Protein AF-0000000065775310 (afdb_homodimer)

Nearest PDB structures (foldseek):
  1o59-assembly1_A  TM=9.087E-01  e=1.539E-33  Saccharomyces cerevisiae
  1sg3-assembly1_A  TM=8.894E-01  e=1.003E-33  Saccharomyces cerevisiae
  1sg3-assembly1_B  TM=9.002E-01  e=1.624E-33  Saccharomyces cerevisiae
  7kwo-assembly1_A  TM=4.077E-01  e=3.330E-11  Homo sapiens
  4bdv-assembly1_B  TM=3.796E-01  e=2.417E-10  Homo sapiens

InterPro domains:
  IPR005164 Allantoicase [MF_00813] (17-341)
  IPR005164 Allantoicase [PIRSF016516] (9-337)
  IPR005164 Allantoicase [PTHR12045] (16-339)
  IPR005164 Allantoicase [TIGR02961] (20-337)
  IPR008979 Galactose-binding-like domain superfamily [SSF49785] (3-179)
  IPR008979 Galactose-binding-like domain superfamily [SSF49785] (187-336)
  IPR015908 Allantoicase domain [PF03561] (28-177)
  IPR015908 Allantoicase domain [PF03561] (198-337)

GO terms:
  GO:0010467 gene expression (P, IMP)
  GO:0019954 asexual reproduction (P, IMP)
  GO:0031152 aggregation involved in sorocarp development (P, IMP)

Secondary structure (DSSP, 8-state):
---------TT--HHHHHSEE--STTTT-EEEEES--SSB-GGGGG-SSPP---TT-EETTEE--SSEE--S--SS-EEEEEEEEEEEEEEEEEEE-TT-SSSS-SEEEEEEE--TT---HHHHHT-S--EEEEEEEE--TT-EEEEE-----EEEEEEEEEESS-EE-EEEEEEEE---GGGSPTT--EETT-GGGT-EEEEES---BS-GGGGGSSS--SSGGGSEEPPPP-SSS-EEEEEEEEEEEEEEEEEEE-TT-SSSS-SEEEEEEE--SS---GGGGGGS-PEEEEEEEE--TT-EEEESTT--S-SSEEEEEEEEEES--EE-EEEEEEEPPPGGGGGSGGGSTTS--------------/---------TT--HHHHHSEE-SSGGGT-EEEEES--SSB-GGGGG-SSPP---TT-EETTEE--SSEE--S--SS-EEEEEEEEEEEEEEEEEEE-TT-SSSS-SEEEEEEE--TT---HHHHHT-S--EEEEEEEE--TT-EEEEE-----EEEEEEEEEESS-EE-EEEEEEEE---GGGSPTT--EETT-GGGT-EEEEES---BS-GGGGGSSS--SSGGGSEEPPPP-SSS-EEEEEEEEEEEEEEEEEEE-TT-SSSS-SEEEEEEE--SS---GGGGGGS-PEEEEEEEE--TT-EEEESTT--S-SSEEEEEEEEEES--EE-EEEEEEEPPPSGGGSSGGGGGGS--------------

Solvent-accessible surface area (backbone atoms only — not comparable to full-atom values): 39144 Å² total; per-residue (Å²): 127,84,67,70,74,66,66,73,60,86,81,57,59,66,50,73,71,72,33,43,74,25,35,15,46,67,54,53,25,40,72,63,49,61,74,60,41,70,54,15,49,59,63,38,21,28,46,70,66,78,72,59,87,54,94,82,47,66,48,98,74,37,71,54,58,49,13,20,19,33,54,81,87,45,92,60,60,36,42,34,36,32,38,39,28,38,40,19,29,45,46,30,36,40,46,25,14,56,86,20,59,81,51,33,28,56,28,33,31,31,28,32,32,67,62,91,80,69,72,53,58,70,58,58,71,68,48,84,67,64,38,81,50,34,68,82,37,80,54,54,58,42,33,78,44,77,45,73,28,84,56,90,47,66,31,32,34,36,37,45,33,33,34,30,35,30,27,39,16,34,48,39,35,20,24,44,56,58,64,73,69,82,72,60,54,85,48,31,61,39,50,28,34,25,41,81,50,36,12,39,55,76,45,62,72,53,70,67,44,35,55,73,53,31,20,23,45,70,78,75,54,88,40,62,69,39,6,32,26,38,56,87,67,86,65,89,73,61,35,38,36,30,33,36,32,44,51,63,22,25,58,58,39,35,36,49,23,12,47,68,18,61,84,49,34,27,56,26,33,32,31,32,32,33,67,56,96,52,79,66,54,78,89,48,52,82,77,50,85,64,40,66,28,30,64,83,37,81,51,60,46,45,30,82,40,79,42,48,87,65,51,35,86,41,86,52,62,27,27,33,39,32,46,36,32,33,47,31,30,24,38,14,34,47,42,39,25,15,36,67,72,73,76,77,68,68,64,64,68,68,65,68,78,69,67,72,89,72,76,84,74,78,73,80,75,78,86,80,131,128,83,67,69,76,67,68,73,58,85,82,56,58,65,52,73,72,73,33,45,74,24,29,24,45,68,53,52,22,38,73,65,48,62,74,60,38,70,56,14,48,58,63,39,21,26,46,71,65,77,70,60,86,54,94,83,48,67,48,97,75,36,72,54,56,49,13,20,20,33,54,80,85,44,90,60,60,36,41,34,36,33,38,39,28,39,38,18,30,46,44,28,37,40,45,24,13,56,85,19,60,84,50,32,26,58,26,34,30,31,28,34,33,66,63,91,81,69,72,53,57,68,58,58,73,70,49,84,67,65,38,82,53,34,66,82,38,81,55,54,59,41,34,77,43,76,44,75,27,84,56,89,47,65,30,30,33,37,38,45,33,34,35,31,33,29,25,38,16,34,48,44,35,20,26,46,57,59,63,72,69,83,72,60,53,85,48,31,61,40,49,28,35,25,42,79,52,35,13,40,54,76,47,61,71,56,68,68,43,38,56,72,54,31,21,24,44,69,77,75,52,90,40,64,68,39,6,31,27,38,57,88,66,87,64,90,72,61,36,39,37,30,34,37,33,43,49,65,23,25,58,57,37,36,36,48,24,12,46,67,18,62,85,49,33,27,56,25,33,31,31,31,33,34,69,54,97,51,79,66,53,79,89,48,52,83,76,50,84,65,41,65,28,30,63,81,37,80,52,61,47,46,30,81,40,78,43,48,87,66,52,35,85,43,87,51,62,27,27,32,37,32,47,34,33,33,48,32,30,25,39,14,35,46,42,40,25,15,36,68,72,74,76,74,69,68,66,66,69,68,66,66,73,72,69,68,91,74,76,86,76,78,74,83,75,72,93,78,133

pLDDT: mean 87.57, std 19.74, range [21.42, 98.88]

Structure (mmCIF, N/CA/C/O backbone):
data_AF-0000000065775310-model_v1
#
loop_
_entity.id
_entity.type
_entity.pdbx_description
1 polymer Allantoicase
#
loop_
_atom_site.group_PDB
_atom_site.id
_atom_site.type_symbol
_atom_site.label_atom_id
_atom_site.label_alt_id
_atom_site.label_comp_id
_atom_site.label_asym_id
_atom_site.label_entity_id
_atom_site.label_seq_id
_atom_site.pdbx_PDB_ins_code
_atom_site.Cartn_x
_atom_site.Cartn_y
_atom_site.Cartn_z
_atom_site.occupancy
_atom_site.B_iso_or_equiv
_atom_site.auth_seq_id
_atom_site.auth_comp_id
_atom_site.auth_asym_id
_atom_site.auth_atom_id
_atom_site.pdbx_PDB_model_num
ATOM 1 N N . MET A 1 1 ? 14.773 -8.289 15.828 1 25.62 1 MET A N 1
ATOM 2 C CA . MET A 1 1 ? 14.281 -8.211 14.453 1 25.62 1 MET A CA 1
ATOM 3 C C . MET A 1 1 ? 14.727 -9.422 13.648 1 25.62 1 MET A C 1
ATOM 5 O O . MET A 1 1 ? 15.914 -9.562 13.328 1 25.62 1 MET A O 1
ATOM 9 N N . VAL A 1 2 ? 14.281 -10.57 13.953 1 29.73 2 VAL A N 1
ATOM 10 C CA . VAL A 1 2 ? 14.781 -11.781 13.305 1 29.73 2 VAL A CA 1
ATOM 11 C C . VAL A 1 2 ? 14.805 -11.578 11.789 1 29.73 2 VAL A C 1
ATOM 13 O O . VAL A 1 2 ? 13.773 -11.305 11.172 1 29.73 2 VAL A O 1
ATOM 16 N N . TYR A 1 3 ? 15.859 -11.094 11.367 1 36.28 3 TYR A N 1
ATOM 17 C CA . TYR A 1 3 ? 16.125 -11.148 9.938 1 36.28 3 TYR A CA 1
ATOM 18 C C . TYR A 1 3 ? 15.984 -12.578 9.414 1 36.28 3 TYR A C 1
ATOM 20 O O . TYR A 1 3 ? 16.594 -13.5 9.953 1 36.28 3 TYR A O 1
ATOM 28 N N . ALA A 1 4 ? 14.867 -12.977 9.117 1 38.66 4 ALA A N 1
ATOM 29 C CA . ALA A 1 4 ? 14.812 -14.289 8.484 1 38.66 4 ALA A CA 1
ATOM 30 C C . ALA A 1 4 ? 15.969 -14.477 7.508 1 38.66 4 ALA A C 1
ATOM 32 O O . ALA A 1 4 ? 16.203 -13.617 6.652 1 38.66 4 ALA A O 1
ATOM 33 N N . ASN A 1 5 ? 17.016 -14.961 8.016 1 40.88 5 ASN A N 1
ATOM 34 C CA . ASN A 1 5 ? 18.078 -15.43 7.137 1 40.88 5 ASN A CA 1
ATOM 35 C C . ASN A 1 5 ? 17.516 -15.992 5.832 1 40.88 5 ASN A C 1
ATOM 37 O O . ASN A 1 5 ? 16.859 -17.047 5.836 1 40.88 5 ASN A O 1
ATOM 41 N N . ASN A 1 6 ? 16.953 -15.203 5.02 1 50.56 6 ASN A N 1
ATOM 42 C CA . ASN A 1 6 ? 16.469 -15.703 3.732 1 50.56 6 ASN A CA 1
ATOM 43 C C . ASN A 1 6 ? 17.531 -16.547 3.029 1 50.56 6 ASN A C 1
ATOM 45 O O . ASN A 1 6 ? 18.219 -16.062 2.117 1 50.56 6 ASN A O 1
ATOM 49 N N . ASN A 1 7 ? 18.156 -17.391 3.777 1 56.66 7 ASN A N 1
ATOM 50 C CA . ASN A 1 7 ? 19.016 -18.312 3.051 1 56.66 7 ASN A CA 1
ATOM 51 C C . ASN A 1 7 ? 18.25 -19.031 1.938 1 56.66 7 ASN A C 1
ATOM 53 O O . ASN A 1 7 ? 17.219 -19.672 2.193 1 56.66 7 ASN A O 1
ATOM 57 N N . ILE A 1 8 ? 18.562 -18.625 0.758 1 64.62 8 ILE A N 1
ATOM 58 C CA . ILE A 1 8 ? 18.047 -19.297 -0.431 1 64.62 8 ILE A CA 1
ATOM 59 C C . ILE A 1 8 ? 18.297 -20.797 -0.316 1 64.62 8 ILE A C 1
ATOM 61 O O . ILE A 1 8 ? 19.406 -21.234 -0.003 1 64.62 8 ILE A O 1
ATOM 65 N N . ASP A 1 9 ? 17.266 -21.578 -0.332 1 80.31 9 ASP A N 1
ATOM 66 C CA . ASP A 1 9 ? 17.391 -23.031 -0.419 1 80.31 9 ASP A CA 1
ATOM 67 C C . ASP A 1 9 ? 18.25 -23.438 -1.61 1 80.31 9 ASP A C 1
ATOM 69 O O . ASP A 1 9 ? 17.875 -23.203 -2.762 1 80.31 9 ASP A O 1
ATOM 73 N N . PRO A 1 10 ? 19.375 -23.953 -1.334 1 82.44 10 PRO A N 1
ATOM 74 C CA . PRO A 1 10 ? 20.266 -24.328 -2.438 1 82.44 10 PRO A CA 1
ATOM 75 C C . PRO A 1 10 ? 19.609 -25.312 -3.406 1 82.44 10 PRO A C 1
ATOM 77 O O . PRO A 1 10 ? 20.031 -25.422 -4.559 1 82.44 10 PRO A O 1
ATOM 80 N N . ASN A 1 11 ? 18.609 -26.031 -2.975 1 87.56 11 ASN A N 1
ATOM 81 C CA . ASN A 1 11 ? 17.953 -27.031 -3.812 1 87.56 11 ASN A CA 1
ATOM 82 C C . ASN A 1 11 ? 16.766 -26.438 -4.566 1 87.56 11 ASN A C 1
ATOM 84 O O . ASN A 1 11 ? 16.109 -27.125 -5.34 1 87.56 11 ASN A O 1
ATOM 88 N N . ALA A 1 12 ? 16.625 -25.203 -4.363 1 91.62 12 ALA A N 1
ATOM 89 C CA . ALA A 1 12 ? 15.477 -24.578 -5.035 1 91.62 12 ALA A CA 1
ATOM 90 C C . ALA A 1 12 ? 15.711 -24.484 -6.539 1 91.62 12 ALA A C 1
ATOM 92 O O . ALA A 1 12 ? 16.797 -24.109 -6.984 1 91.62 12 ALA A O 1
ATOM 93 N N . PRO A 1 13 ? 14.727 -24.922 -7.316 1 94.25 13 PRO A N 1
ATOM 94 C CA . PRO A 1 13 ? 14.852 -24.797 -8.773 1 94.25 13 PRO A CA 1
ATOM 95 C C . PRO A 1 13 ? 14.953 -23.344 -9.234 1 94.25 13 PRO A C 1
ATOM 97 O O . PRO A 1 13 ? 14.641 -22.438 -8.469 1 94.25 13 PRO A O 1
ATOM 100 N N . CYS A 1 14 ? 15.289 -23.141 -10.469 1 90.5 14 CYS A N 1
ATOM 101 C CA . CYS A 1 14 ? 15.578 -21.812 -11.016 1 90.5 14 CYS A CA 1
ATOM 102 C C . CYS A 1 14 ? 14.328 -20.938 -11.008 1 90.5 14 CYS A C 1
ATOM 104 O O . CYS A 1 14 ? 14.422 -19.719 -10.859 1 90.5 14 CYS A O 1
ATOM 106 N N . TYR A 1 15 ? 13.164 -21.562 -11.109 1 92.62 15 TYR A N 1
ATOM 107 C CA . TYR A 1 15 ? 11.961 -20.75 -11.203 1 92.62 15 TYR A CA 1
ATOM 108 C C . TYR A 1 15 ? 11.711 -20 -9.898 1 92.62 15 TYR A C 1
ATOM 110 O O . TYR A 1 15 ? 10.984 -19 -9.875 1 92.62 15 TYR A O 1
ATOM 118 N N . VAL A 1 16 ? 12.25 -20.469 -8.82 1 91.75 16 VAL A N 1
ATOM 119 C CA . VAL A 1 16 ? 12.062 -19.812 -7.531 1 91.75 16 VAL A CA 1
ATOM 120 C C . VAL A 1 16 ? 12.773 -18.469 -7.527 1 91.75 16 VAL A C 1
ATOM 122 O O . VAL A 1 16 ? 12.258 -17.484 -6.984 1 91.75 16 VAL A O 1
ATOM 125 N N . SER A 1 17 ? 13.875 -18.406 -8.203 1 85.19 17 SER A N 1
ATOM 126 C CA . SER A 1 17 ? 14.68 -17.172 -8.18 1 85.19 17 SER A CA 1
ATOM 127 C C . SER A 1 17 ? 14.477 -16.359 -9.453 1 85.19 17 SER A C 1
ATOM 129 O O . SER A 1 17 ? 14.68 -15.148 -9.453 1 85.19 17 SER A O 1
ATOM 131 N N . GLU A 1 18 ? 14.016 -17.016 -10.469 1 88.5 18 GLU A N 1
ATOM 132 C CA . GLU A 1 18 ? 14.07 -16.344 -11.766 1 88.5 18 GLU A CA 1
ATOM 133 C C . GLU A 1 18 ? 12.672 -15.961 -12.242 1 88.5 18 GLU A C 1
ATOM 135 O O . GLU A 1 18 ? 12.523 -15.234 -13.227 1 88.5 18 GLU A O 1
ATOM 140 N N . CYS A 1 19 ? 11.68 -16.422 -11.539 1 93.56 19 CYS A N 1
ATOM 141 C CA . CYS A 1 19 ? 10.32 -16.156 -11.977 1 93.56 19 CYS A CA 1
ATOM 142 C C . CYS A 1 19 ? 9.547 -15.367 -10.922 1 93.56 19 CYS A C 1
ATOM 144 O O . CYS A 1 19 ? 10.039 -15.164 -9.812 1 93.56 19 CYS A O 1
ATOM 146 N N . ALA A 1 20 ? 8.438 -14.875 -11.43 1 95.5 20 ALA A N 1
ATOM 147 C CA . ALA A 1 20 ? 7.57 -14.133 -10.516 1 95.5 20 ALA A CA 1
ATOM 148 C C . ALA A 1 20 ? 6.832 -15.078 -9.57 1 95.5 20 ALA A C 1
ATOM 150 O O . ALA A 1 20 ? 6.391 -16.156 -9.984 1 95.5 20 ALA A O 1
ATOM 151 N N . GLU A 1 21 ? 6.742 -14.672 -8.352 1 95.38 21 GLU A N 1
ATOM 152 C CA . GLU A 1 21 ? 5.816 -15.336 -7.441 1 95.38 21 GLU A CA 1
ATOM 153 C C . GLU A 1 21 ? 4.367 -14.961 -7.758 1 95.38 21 GLU A C 1
ATOM 155 O O . GLU A 1 21 ? 4.012 -13.781 -7.758 1 95.38 21 GLU A O 1
ATOM 160 N N . LEU A 1 22 ? 3.545 -15.969 -7.949 1 98.12 22 LEU A N 1
ATOM 161 C CA . LEU A 1 22 ? 2.176 -15.719 -8.383 1 98.12 22 LEU A CA 1
ATOM 162 C C . LEU A 1 22 ? 1.192 -15.922 -7.238 1 98.12 22 LEU A C 1
ATOM 164 O O . LEU A 1 22 ? 0.03 -15.523 -7.336 1 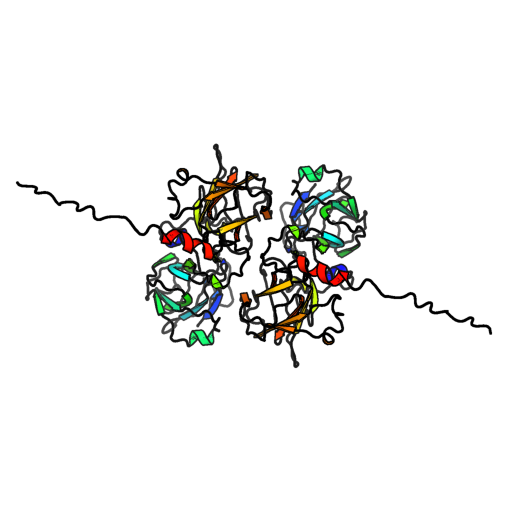98.12 22 LEU A O 1
ATOM 168 N N . LEU A 1 23 ? 1.766 -16.5 -6.137 1 98 23 LEU A N 1
ATOM 169 C CA . LEU A 1 23 ? 0.822 -16.875 -5.09 1 98 23 LEU A CA 1
ATOM 170 C C . LEU A 1 23 ? 1.377 -16.531 -3.711 1 98 23 LEU A C 1
ATOM 172 O O . LEU A 1 23 ? 2.346 -17.141 -3.254 1 98 23 LEU A O 1
ATOM 176 N N . SER A 1 24 ? 0.828 -15.734 -3.035 1 96.25 24 SER A N 1
ATOM 177 C CA . SER A 1 24 ? 0.916 -15.312 -1.639 1 96.25 24 SER A CA 1
ATOM 178 C C . SER A 1 24 ? -0.033 -14.156 -1.348 1 96.25 24 SER A C 1
ATOM 180 O O . SER A 1 24 ? -0.61 -13.57 -2.268 1 96.25 24 SER A O 1
ATOM 182 N N . ASP A 1 25 ? -0.202 -13.891 -0.148 1 93.56 25 ASP A N 1
ATOM 183 C CA . ASP A 1 25 ? -1.041 -12.75 0.201 1 93.56 25 ASP A CA 1
ATOM 184 C C . ASP A 1 25 ? -0.374 -11.438 -0.2 1 93.56 25 ASP A C 1
ATOM 186 O O . ASP A 1 25 ? -1.056 -10.453 -0.498 1 93.56 25 ASP A O 1
ATOM 190 N N . LYS A 1 26 ? 0.877 -11.406 -0.308 1 92.44 26 LYS A N 1
ATOM 191 C CA . LYS A 1 26 ? 1.631 -10.219 -0.678 1 92.44 26 LYS A CA 1
ATOM 192 C C . LYS A 1 26 ? 1.307 -9.781 -2.104 1 92.44 26 LYS A C 1
ATOM 194 O O . LYS A 1 26 ? 1.215 -8.586 -2.389 1 92.44 26 LYS A O 1
ATOM 199 N N . VAL A 1 27 ? 1.141 -10.734 -2.941 1 94.94 27 VAL A N 1
ATOM 200 C CA . VAL A 1 27 ? 0.863 -10.391 -4.332 1 94.94 27 VAL A CA 1
ATOM 201 C C . VAL A 1 27 ? -0.644 -10.391 -4.574 1 94.94 27 VAL A C 1
ATOM 203 O O . VAL A 1 27 ? -1.098 -10.211 -5.707 1 94.94 27 VAL A O 1
ATOM 206 N N . GLY A 1 28 ? -1.394 -10.688 -3.564 1 92.81 28 GLY A N 1
ATOM 207 C CA . GLY A 1 28 ? -2.834 -10.523 -3.691 1 92.81 28 GLY A CA 1
ATOM 208 C C . GLY A 1 28 ? -3.58 -11.844 -3.717 1 92.81 28 GLY A C 1
ATOM 209 O O . GLY A 1 28 ? -4.766 -11.891 -4.047 1 92.81 28 GLY A O 1
ATOM 210 N N . GLY A 1 29 ? -2.943 -12.938 -3.393 1 95.38 29 GLY A N 1
ATOM 211 C CA . GLY A 1 29 ? -3.619 -14.219 -3.32 1 95.38 29 GLY A CA 1
ATOM 212 C C . GLY A 1 29 ? -4.711 -14.266 -2.268 1 95.38 29 GLY A C 1
ATOM 213 O O . GLY A 1 29 ? -4.625 -13.578 -1.248 1 95.38 29 GLY A O 1
ATOM 214 N N . VAL A 1 30 ? -5.723 -15.148 -2.58 1 94.69 30 VAL A N 1
ATOM 215 C CA . VAL A 1 30 ? -6.852 -15.234 -1.662 1 94.69 30 VAL A CA 1
ATOM 216 C C . VAL A 1 30 ? -7.324 -16.688 -1.557 1 94.69 30 VAL A C 1
ATOM 218 O O . VAL A 1 30 ? -7.527 -17.359 -2.572 1 94.69 30 VAL A O 1
ATOM 221 N N . VAL A 1 31 ? -7.457 -17.109 -0.281 1 96.38 31 VAL A N 1
ATOM 222 C CA . VAL A 1 31 ? -8.125 -18.391 -0.064 1 96.38 31 VAL A CA 1
ATOM 223 C C . VAL A 1 31 ? -9.641 -18.203 -0.119 1 96.38 31 VAL A C 1
ATOM 225 O O . VAL A 1 31 ? -10.203 -17.438 0.671 1 96.38 31 VAL A O 1
ATOM 228 N N . LEU A 1 32 ? -10.211 -18.891 -1.007 1 94.88 32 LEU A N 1
ATOM 229 C CA . LEU A 1 32 ? -11.641 -18.703 -1.205 1 94.88 32 LEU A CA 1
ATOM 230 C C . LEU A 1 32 ? -12.453 -19.641 -0.318 1 94.88 32 LEU A C 1
ATOM 232 O O . LEU A 1 32 ? -13.562 -19.297 0.104 1 94.88 32 LEU A O 1
ATOM 236 N N . GLY A 1 33 ? -11.977 -20.797 -0.1 1 96 33 GLY A N 1
ATOM 237 C CA . GLY A 1 33 ? -12.648 -21.797 0.724 1 96 33 GLY A CA 1
ATOM 238 C C . GLY A 1 33 ? -11.914 -23.125 0.784 1 96 33 GLY A C 1
ATOM 239 O O . GLY A 1 33 ? -10.953 -23.344 0.038 1 96 33 GLY A O 1
ATOM 240 N N . CYS A 1 34 ? -12.359 -23.938 1.726 1 97.56 34 CYS A N 1
ATOM 241 C CA . CYS A 1 34 ? -11.742 -25.25 1.896 1 97.56 34 CYS A CA 1
ATOM 242 C C . CYS A 1 34 ? -12.727 -26.25 2.498 1 97.56 34 CYS A C 1
ATOM 244 O O . CYS A 1 34 ? -13.82 -25.875 2.912 1 97.56 34 CYS A O 1
ATOM 246 N N . THR A 1 35 ? -12.312 -27.516 2.482 1 97.25 35 THR A N 1
ATOM 247 C CA . THR A 1 35 ? -13.156 -28.562 3.039 1 97.25 35 THR A CA 1
ATOM 248 C C . THR A 1 35 ? -13.102 -28.547 4.566 1 97.25 35 THR A C 1
ATOM 250 O O . THR A 1 35 ? -14.094 -28.859 5.227 1 97.25 35 THR A O 1
ATOM 253 N N . ASP A 1 36 ? -11.898 -28.266 5.055 1 97.06 36 ASP A N 1
ATOM 254 C CA . ASP A 1 36 ? -11.688 -28.312 6.496 1 97.06 36 ASP A CA 1
ATOM 255 C C . ASP A 1 36 ? -10.516 -27.438 6.914 1 97.06 36 ASP A C 1
ATOM 257 O O . ASP A 1 36 ? -9.562 -27.25 6.145 1 97.06 36 ASP A O 1
ATOM 261 N N . GLN A 1 37 ? -10.625 -26.906 8.07 1 96.62 37 GLN A N 1
ATOM 262 C CA . GLN A 1 37 ? -9.539 -26.141 8.672 1 96.62 37 GLN A CA 1
ATOM 263 C C . GLN A 1 37 ? -9.633 -26.156 10.195 1 96.62 37 GLN A C 1
ATOM 265 O O . GLN A 1 37 ? -9.422 -25.125 10.844 1 96.62 37 GLN A O 1
ATOM 270 N N . TRP A 1 38 ? -9.914 -27.219 10.711 1 94.38 38 TRP A N 1
ATOM 271 C CA . TRP A 1 38 ? -10.25 -27.391 12.125 1 94.38 38 TRP A CA 1
ATOM 272 C C . TRP A 1 38 ? -9.07 -26.984 13.008 1 94.38 38 TRP A C 1
ATOM 274 O O . TRP A 1 38 ? -9.242 -26.266 14 1 94.38 38 TRP A O 1
ATOM 284 N N . PHE A 1 39 ? -7.832 -27.453 12.688 1 95.06 39 PHE A N 1
ATOM 285 C CA . PHE A 1 39 ? -6.691 -27.234 13.57 1 95.06 39 PHE A CA 1
ATOM 286 C C . PHE A 1 39 ? -6.027 -25.891 13.273 1 95.06 39 PHE A C 1
ATOM 288 O O . PHE A 1 39 ? -5.57 -25.203 14.188 1 95.06 39 PHE A O 1
ATOM 295 N N . ALA A 1 40 ? -5.918 -25.531 12.055 1 96.81 40 ALA A N 1
ATOM 296 C CA . ALA A 1 40 ? -5.266 -24.297 11.633 1 96.81 40 ALA A CA 1
ATOM 297 C C . ALA A 1 40 ? -5.871 -23.766 10.336 1 96.81 40 ALA A C 1
ATOM 299 O O . ALA A 1 40 ? -6.125 -24.547 9.406 1 96.81 40 ALA A O 1
ATOM 300 N N . GLU A 1 41 ? -6.008 -22.547 10.281 1 96.31 41 GLU A N 1
ATOM 301 C CA . GLU A 1 41 ? -6.762 -21.906 9.211 1 96.31 41 GLU A CA 1
ATOM 302 C C . GLU A 1 41 ? -6.004 -21.953 7.887 1 96.31 41 GLU A C 1
ATOM 304 O O . GLU A 1 41 ? -4.781 -21.781 7.859 1 96.31 41 GLU A O 1
ATOM 309 N N . CYS A 1 42 ? -6.75 -22.078 6.777 1 97.38 42 CYS A N 1
ATOM 310 C CA . CYS A 1 42 ? -6.207 -22.266 5.434 1 97.38 42 CYS A CA 1
ATOM 311 C C . CYS A 1 42 ? -5.5 -21.016 4.945 1 97.38 42 CYS A C 1
ATOM 313 O O . CYS A 1 42 ? -4.602 -21.094 4.102 1 97.38 42 CYS A O 1
ATOM 315 N N . VAL A 1 43 ? -5.855 -19.875 5.457 1 95.75 43 VAL A N 1
ATOM 316 C CA . VAL A 1 43 ? -5.285 -18.609 5.012 1 95.75 43 VAL A CA 1
ATOM 317 C C . VAL A 1 43 ? -3.785 -18.594 5.297 1 95.75 43 VAL A C 1
ATOM 319 O O . VAL A 1 43 ? -3.029 -17.891 4.625 1 95.75 43 VAL A O 1
ATOM 322 N N . ASN A 1 44 ? -3.344 -19.375 6.238 1 97.44 44 ASN A N 1
ATOM 323 C CA . ASN A 1 44 ? -1.927 -19.422 6.582 1 97.44 44 ASN A CA 1
ATOM 324 C C . ASN A 1 44 ? -1.093 -20 5.438 1 97.44 44 ASN A C 1
ATOM 326 O O . ASN A 1 44 ? 0.116 -19.766 5.371 1 97.44 44 ASN A O 1
ATOM 330 N N . LEU A 1 45 ? -1.722 -20.719 4.555 1 97.94 45 LEU A N 1
ATOM 331 C CA . LEU A 1 45 ? -1.052 -21.375 3.434 1 97.94 45 LEU A CA 1
ATOM 332 C C . LEU A 1 45 ? -0.396 -20.344 2.518 1 97.94 45 LEU A C 1
ATOM 334 O O . LEU A 1 45 ? 0.635 -20.625 1.903 1 97.94 45 LEU A O 1
ATOM 338 N N . ILE A 1 46 ? -0.979 -19.188 2.484 1 97.69 46 ILE A N 1
ATOM 339 C CA . ILE A 1 46 ? -0.52 -18.25 1.46 1 97.69 46 ILE A CA 1
ATOM 340 C C . ILE A 1 46 ? 0.162 -17.062 2.119 1 97.69 46 ILE A C 1
ATOM 342 O O . ILE A 1 46 ? 0.468 -16.062 1.453 1 97.69 46 ILE A O 1
ATOM 346 N N . LYS A 1 47 ? 0.408 -17.156 3.391 1 96.12 47 LYS A N 1
ATOM 347 C CA . LYS A 1 47 ? 1.162 -16.094 4.047 1 96.12 47 LYS A CA 1
ATOM 348 C C . LYS A 1 47 ? 2.541 -15.922 3.414 1 96.12 47 LYS A C 1
ATOM 350 O O . LYS A 1 47 ? 3.23 -16.906 3.146 1 96.12 47 LYS A O 1
ATOM 355 N N . HIS A 1 48 ? 2.896 -14.688 3.207 1 92.44 48 HIS A N 1
ATOM 356 C CA . HIS A 1 48 ? 4.18 -14.406 2.576 1 92.44 48 HIS A CA 1
ATOM 357 C C . HIS A 1 48 ? 5.336 -14.688 3.529 1 92.44 48 HIS A C 1
ATOM 359 O O . HIS A 1 48 ? 6.414 -15.102 3.098 1 92.44 48 HIS A O 1
ATOM 365 N N . SER A 1 49 ? 5.148 -14.508 4.797 1 90.5 49 SER A N 1
ATOM 366 C CA . SER A 1 49 ? 6.195 -14.703 5.789 1 90.5 49 SER A CA 1
ATOM 367 C C . SER A 1 49 ? 6.508 -16.188 5.98 1 90.5 49 SER A C 1
ATOM 369 O O . SER A 1 49 ? 5.645 -17.047 5.758 1 90.5 49 SER A O 1
ATOM 371 N N . ALA A 1 50 ? 7.684 -16.422 6.43 1 91.38 50 ALA A N 1
ATOM 372 C CA . ALA A 1 50 ? 8.086 -17.797 6.719 1 91.38 50 ALA A CA 1
ATOM 373 C C . ALA A 1 50 ? 7.285 -18.375 7.883 1 91.38 50 ALA A C 1
ATOM 375 O O . ALA A 1 50 ? 6.852 -17.641 8.773 1 91.38 50 ALA A O 1
ATOM 376 N N . PRO A 1 51 ? 7.059 -19.703 7.824 1 96.31 51 PRO A N 1
ATOM 377 C CA . PRO A 1 51 ? 6.371 -20.328 8.961 1 96.31 51 PRO A CA 1
ATOM 378 C C . PRO A 1 51 ? 7.129 -20.141 10.273 1 96.31 51 PRO A C 1
ATOM 380 O O . PRO A 1 51 ? 8.359 -20.125 10.289 1 96.31 51 PRO A O 1
ATOM 383 N N . VAL A 1 52 ? 6.375 -20.047 11.266 1 96.25 52 VAL A N 1
ATOM 384 C CA . VAL A 1 52 ? 6.969 -19.859 12.586 1 96.25 52 VAL A CA 1
ATOM 385 C C . VAL A 1 52 ? 6.496 -20.969 13.523 1 96.25 52 VAL A C 1
ATOM 387 O O . VAL A 1 52 ? 5.352 -21.422 13.438 1 96.25 52 VAL A O 1
ATOM 390 N N . TRP A 1 53 ? 7.41 -21.375 14.406 1 95.81 53 TRP A N 1
ATOM 391 C CA . TRP A 1 53 ? 7.094 -22.328 15.469 1 95.81 53 TRP A CA 1
ATOM 392 C C . TRP A 1 53 ? 7.055 -21.625 16.828 1 95.81 53 TRP A C 1
ATOM 394 O O . TRP A 1 53 ? 8.008 -20.953 17.203 1 95.81 53 TRP A O 1
ATOM 404 N N . ASP A 1 54 ? 5.984 -21.688 17.438 1 95.12 54 ASP A N 1
ATOM 405 C CA . ASP A 1 54 ? 5.848 -21.172 18.797 1 95.12 54 ASP A CA 1
ATOM 406 C C . ASP A 1 54 ? 5.625 -22.312 19.797 1 95.12 54 ASP A C 1
ATOM 408 O O . ASP A 1 54 ? 4.504 -22.797 19.953 1 95.12 54 ASP A O 1
ATOM 412 N N . ALA A 1 55 ? 6.586 -22.641 20.547 1 91.88 55 ALA A N 1
ATOM 413 C CA . ALA A 1 55 ? 6.59 -23.812 21.406 1 91.88 55 ALA A CA 1
ATOM 414 C C . ALA A 1 55 ? 5.594 -23.656 22.562 1 91.88 55 ALA A C 1
ATOM 416 O O . ALA A 1 55 ? 5.078 -24.641 23.078 1 91.88 55 ALA A O 1
ATOM 417 N N . GLU A 1 56 ? 5.199 -22.406 22.875 1 93.5 56 GLU A N 1
ATOM 418 C CA . GLU A 1 56 ? 4.402 -22.172 24.078 1 93.5 56 GLU A CA 1
ATOM 419 C C . GLU A 1 56 ? 2.959 -21.828 23.719 1 93.5 56 GLU A C 1
ATOM 421 O O . GLU A 1 56 ? 2.107 -21.688 24.594 1 93.5 56 GLU A O 1
ATOM 426 N N . LYS A 1 57 ? 2.705 -21.703 22.562 1 93.12 57 LYS A N 1
ATOM 427 C CA . LYS A 1 57 ? 1.393 -21.203 22.156 1 93.12 57 LYS A CA 1
ATOM 428 C C . LYS A 1 57 ? 0.436 -22.359 21.875 1 93.12 57 LYS A C 1
ATOM 430 O O . LYS A 1 57 ? 0.748 -23.25 21.078 1 93.12 57 LYS A O 1
ATOM 435 N N . TYR A 1 58 ? -0.716 -22.422 22.594 1 93.88 58 TYR A N 1
ATOM 436 C CA . TYR A 1 58 ? -1.791 -23.391 22.406 1 93.88 58 TYR A CA 1
ATOM 437 C C . TYR A 1 58 ? -3.119 -22.688 22.156 1 93.88 58 TYR A C 1
ATOM 439 O O . TYR A 1 58 ? -3.334 -21.562 22.625 1 93.88 58 TYR A O 1
ATOM 447 N N . VAL A 1 59 ? -3.916 -23.297 21.359 1 92.62 59 VAL A N 1
ATOM 448 C CA . VAL A 1 59 ? -5.27 -22.797 21.125 1 92.62 59 VAL A CA 1
ATOM 449 C C . VAL A 1 59 ? -6.285 -23.859 21.531 1 92.62 59 VAL A C 1
ATOM 451 O O . VAL A 1 59 ? -5.91 -24.953 21.969 1 92.62 59 VAL A O 1
ATOM 454 N N . ASP A 1 60 ? -7.535 -23.547 21.453 1 90.81 60 ASP A N 1
ATOM 455 C CA . ASP A 1 60 ? -8.594 -24.438 21.922 1 90.81 60 ASP A CA 1
ATOM 456 C C . ASP A 1 60 ? -8.539 -25.781 21.219 1 90.81 60 ASP A C 1
ATOM 458 O O . ASP A 1 60 ? -8.914 -26.812 21.797 1 90.81 60 ASP A O 1
ATOM 462 N N . THR A 1 61 ? -7.953 -25.734 20.047 1 90.75 61 THR A N 1
ATOM 463 C CA . THR A 1 61 ? -7.973 -26.953 19.234 1 90.75 61 THR A CA 1
ATOM 464 C C . THR A 1 61 ? -6.664 -27.719 19.391 1 90.75 61 THR A C 1
ATOM 466 O O . THR A 1 61 ? -6.473 -28.766 18.75 1 90.75 61 THR A O 1
ATOM 469 N N . GLY A 1 62 ? -5.719 -27.188 20.219 1 91.44 62 GLY A N 1
ATOM 470 C CA . GLY A 1 62 ? -4.438 -27.844 20.422 1 91.44 62 GLY A CA 1
ATOM 471 C C . GLY A 1 62 ? -3.256 -26.906 20.25 1 91.44 62 GLY A C 1
ATOM 472 O O . GLY A 1 62 ? -3.299 -25.75 20.688 1 91.44 62 GLY A O 1
ATOM 473 N N . LYS A 1 63 ? -2.26 -27.625 19.734 1 92.44 63 LYS A N 1
ATOM 474 C CA . LYS A 1 63 ? -1.054 -26.844 19.469 1 92.44 63 LYS A CA 1
ATOM 475 C C . LYS A 1 63 ? -1.287 -25.844 18.344 1 92.44 63 LYS A C 1
ATOM 477 O O . LYS A 1 63 ? -1.832 -26.203 17.297 1 92.44 63 LYS A O 1
ATOM 482 N N . TRP A 1 64 ? -0.913 -24.609 18.609 1 95.5 64 TRP A N 1
ATOM 483 C CA . TRP A 1 64 ? -0.988 -23.625 17.547 1 95.5 64 TRP A CA 1
ATOM 484 C C . TRP A 1 64 ? 0.007 -23.938 16.438 1 95.5 64 TRP A C 1
ATOM 486 O O . TRP A 1 64 ? 1.188 -24.172 16.703 1 95.5 64 TRP A O 1
ATOM 496 N N . MET A 1 65 ? -0.474 -24 15.18 1 96.25 65 MET A N 1
ATOM 497 C CA . MET A 1 65 ? 0.368 -24.266 14.016 1 96.25 65 MET A CA 1
ATOM 498 C C . MET A 1 65 ? 0.252 -23.125 13 1 96.25 65 MET A C 1
ATOM 500 O O . MET A 1 65 ? -0.84 -22.609 12.758 1 96.25 65 MET A O 1
ATOM 504 N N . ASP A 1 66 ? 1.394 -22.75 12.445 1 97.38 66 ASP A N 1
ATOM 505 C CA . ASP A 1 66 ? 1.428 -21.719 11.414 1 97.38 66 ASP A CA 1
ATOM 506 C C . ASP A 1 66 ? 1.362 -22.328 10.016 1 97.38 66 ASP A C 1
ATOM 508 O O . ASP A 1 66 ? 2.348 -22.297 9.273 1 97.38 66 ASP A O 1
ATOM 512 N N . GLY A 1 67 ? 0.193 -22.75 9.68 1 98.12 67 GLY A N 1
ATOM 513 C CA . GLY A 1 67 ? -0.14 -23.375 8.414 1 98.12 67 GLY A CA 1
ATOM 514 C C . GLY A 1 67 ? -1.601 -23.781 8.312 1 98.12 67 GLY A C 1
ATOM 515 O O . GLY A 1 67 ? -2.443 -23.25 9.039 1 98.12 67 GLY A O 1
ATOM 516 N N . TRP A 1 68 ? -1.885 -24.531 7.246 1 98.56 68 TRP A N 1
ATOM 517 C CA . TRP A 1 68 ? -3.201 -25.141 7.086 1 98.56 68 TRP A CA 1
ATOM 518 C C . TRP A 1 68 ? -3.207 -26.578 7.594 1 98.56 68 TRP A C 1
ATOM 520 O O . TRP A 1 68 ? -2.389 -27.406 7.168 1 98.56 68 TRP A O 1
ATOM 530 N N . GLU A 1 69 ? -4.129 -26.828 8.516 1 98.25 69 GLU A N 1
ATOM 531 C CA . GLU A 1 69 ? -4.195 -28.188 9.039 1 98.25 69 GLU A CA 1
ATOM 532 C C . GLU A 1 69 ? -5.641 -28.641 9.219 1 98.25 69 GLU A C 1
ATOM 534 O O . GLU A 1 69 ? -6.445 -27.938 9.828 1 98.25 69 GLU A O 1
ATOM 539 N N . THR A 1 70 ? -5.906 -29.812 8.742 1 97.56 70 THR A N 1
ATOM 540 C CA . THR A 1 70 ? -7.262 -30.359 8.734 1 97.56 70 THR A CA 1
ATOM 541 C C . THR A 1 70 ? -7.418 -31.438 9.797 1 97.56 70 THR A C 1
ATOM 543 O O . THR A 1 70 ? -6.434 -31.891 10.383 1 97.56 70 THR A O 1
ATOM 546 N N . LYS A 1 71 ? -8.617 -31.797 10.031 1 95.44 71 LYS A N 1
ATOM 547 C CA . LYS A 1 71 ? -8.93 -32.844 10.992 1 95.44 71 LYS A CA 1
ATOM 548 C C . LYS A 1 71 ? -8.359 -34.188 10.547 1 95.44 71 LYS A C 1
ATOM 550 O O . LYS A 1 71 ? -8.125 -34.406 9.352 1 95.44 71 LYS A O 1
ATOM 555 N N . ARG A 1 72 ? -8.273 -35.062 11.5 1 91.69 72 ARG A N 1
ATOM 556 C CA . ARG A 1 72 ? -7.758 -36.375 11.242 1 91.69 72 ARG A CA 1
ATOM 557 C C . ARG A 1 72 ? -8.844 -37.281 10.648 1 91.69 72 ARG A C 1
ATOM 559 O O . ARG A 1 72 ? -10.023 -36.938 10.68 1 91.69 72 ARG A O 1
ATOM 566 N N . HIS A 1 73 ? -8.367 -38.344 9.992 1 92.81 73 HIS A N 1
ATOM 567 C CA . HIS A 1 73 ? -9.18 -39.469 9.57 1 92.81 73 HIS A CA 1
ATOM 568 C C . HIS A 1 73 ? -10.094 -39.094 8.414 1 92.81 73 HIS A C 1
ATOM 570 O O . HIS A 1 73 ? -11.258 -39.531 8.367 1 92.81 73 HIS A O 1
ATOM 576 N N . ASN A 1 74 ? -9.648 -38.219 7.598 1 92.62 74 ASN A N 1
ATOM 577 C CA . ASN A 1 74 ? -10.352 -38.031 6.332 1 92.62 74 ASN A CA 1
ATOM 578 C C . ASN A 1 74 ? -10.273 -39.281 5.457 1 92.62 74 ASN A C 1
ATOM 580 O O . ASN A 1 74 ? -9.188 -39.812 5.211 1 92.62 74 ASN A O 1
ATOM 584 N N . PRO A 1 75 ? -11.344 -39.75 4.984 1 93.69 75 PRO A N 1
ATOM 585 C CA . PRO A 1 75 ? -11.305 -41 4.215 1 93.69 75 PRO A CA 1
ATOM 586 C C . PRO A 1 75 ? -10.742 -40.781 2.809 1 93.69 75 PRO A C 1
ATOM 588 O O . PRO A 1 75 ? -10.367 -41.781 2.152 1 93.69 75 PRO A O 1
ATOM 591 N N . ASP A 1 76 ? -10.781 -39.719 2.396 1 96.5 76 ASP A N 1
ATOM 592 C CA . ASP A 1 76 ? -10.367 -39.5 1.012 1 96.5 76 ASP A CA 1
ATOM 593 C C . ASP A 1 76 ? -9.312 -38.406 0.918 1 96.5 76 ASP A C 1
ATOM 595 O O . ASP A 1 76 ? -8.109 -38.688 0.904 1 96.5 76 ASP A O 1
ATOM 599 N N . HIS A 1 77 ? -9.727 -37.188 0.859 1 98.19 77 HIS A N 1
ATOM 600 C CA . HIS A 1 77 ? -8.789 -36.094 0.769 1 98.19 77 HIS A CA 1
ATOM 601 C C . HIS A 1 77 ? -9.438 -34.781 1.24 1 98.19 77 HIS A C 1
ATOM 603 O O . HIS A 1 77 ? -10.664 -34.688 1.329 1 98.19 77 HIS A O 1
ATOM 609 N N . ASP A 1 78 ? -8.625 -33.812 1.636 1 98.44 78 ASP A N 1
ATOM 610 C CA . ASP A 1 78 ? -9.039 -32.438 1.861 1 98.44 78 ASP A CA 1
ATOM 611 C C . ASP A 1 78 ? -8.547 -31.516 0.743 1 98.44 78 ASP A C 1
ATOM 613 O O . ASP A 1 78 ? -7.562 -31.828 0.068 1 98.44 78 ASP A O 1
ATOM 617 N N . TRP A 1 79 ? -9.266 -30.438 0.539 1 98.5 79 TRP A N 1
ATOM 618 C CA . TRP A 1 79 ? -8.836 -29.516 -0.508 1 98.5 79 TRP A CA 1
ATOM 619 C C . TRP A 1 79 ? -9.227 -28.094 -0.168 1 98.5 79 TRP A C 1
ATOM 621 O O . TRP A 1 79 ? -10.062 -27.859 0.713 1 98.5 79 TRP A O 1
ATOM 631 N N . CYS A 1 80 ? -8.555 -27.109 -0.806 1 98.38 80 CYS A N 1
ATOM 632 C CA . CYS A 1 80 ? -8.898 -25.703 -0.753 1 98.38 80 CYS A CA 1
ATOM 633 C C . CYS A 1 80 ? -8.789 -25.062 -2.133 1 98.38 80 CYS A C 1
ATOM 635 O O . CYS A 1 80 ? -8.07 -25.562 -2.998 1 98.38 80 CYS A O 1
ATOM 637 N N . ILE A 1 81 ? -9.586 -24.047 -2.324 1 98.38 81 ILE A N 1
ATOM 638 C CA . ILE A 1 81 ? -9.562 -23.266 -3.557 1 98.38 81 ILE A CA 1
ATOM 639 C C . ILE A 1 81 ? -8.945 -21.891 -3.291 1 98.38 81 ILE A C 1
ATOM 641 O O . ILE A 1 81 ? -9.359 -21.188 -2.363 1 98.38 81 ILE A O 1
ATOM 645 N N . ILE A 1 82 ? -7.98 -21.578 -4.152 1 98 82 ILE A N 1
ATOM 646 C CA . ILE A 1 82 ? -7.199 -20.359 -3.973 1 98 82 ILE A CA 1
ATOM 647 C C . ILE A 1 82 ? -7.207 -19.547 -5.266 1 98 82 ILE A C 1
ATOM 649 O O . ILE A 1 82 ? -7.039 -20.094 -6.355 1 98 82 ILE A O 1
ATOM 653 N N . LYS A 1 83 ? -7.473 -18.312 -5.16 1 97.06 83 LYS A N 1
ATOM 654 C CA . LYS A 1 83 ? -7.242 -17.391 -6.258 1 97.06 83 LYS A CA 1
ATOM 655 C C . LYS A 1 83 ? -5.797 -16.906 -6.273 1 97.06 83 LYS A C 1
ATOM 657 O O . LYS A 1 83 ? -5.281 -16.422 -5.258 1 97.06 83 LYS A O 1
ATOM 662 N N . LEU A 1 84 ? -5.152 -17.047 -7.438 1 97.81 84 LEU A N 1
ATOM 663 C CA . LEU A 1 84 ? -3.805 -16.5 -7.582 1 97.81 84 LEU A CA 1
ATOM 664 C C . LEU A 1 84 ? -3.801 -14.992 -7.395 1 97.81 84 LEU A C 1
ATOM 666 O O . LEU A 1 84 ? -4.766 -14.312 -7.762 1 97.81 84 LEU A O 1
ATOM 670 N N . GLY A 1 85 ? -2.701 -14.5 -6.773 1 96.25 85 GLY A N 1
ATOM 671 C CA . GLY A 1 85 ? -2.553 -13.055 -6.711 1 96.25 85 GLY A CA 1
ATOM 672 C C . GLY A 1 85 ? -2.35 -12.414 -8.07 1 96.25 85 GLY A C 1
ATOM 673 O O . GLY A 1 85 ? -2.869 -11.328 -8.344 1 96.25 85 GLY A O 1
ATOM 674 N N . ILE A 1 86 ? -1.596 -13.148 -8.812 1 97 86 ILE A N 1
ATOM 675 C CA . ILE A 1 86 ? -1.295 -12.703 -10.172 1 97 86 ILE A CA 1
ATOM 676 C C . ILE A 1 86 ? -1.594 -13.828 -11.156 1 97 86 ILE A C 1
ATOM 678 O O . ILE A 1 86 ? -0.947 -14.883 -11.133 1 97 86 ILE A O 1
ATOM 682 N N . PRO A 1 87 ? -2.535 -13.578 -12.047 1 97.31 87 PRO A N 1
ATOM 683 C CA . PRO A 1 87 ? -2.77 -14.586 -13.086 1 97.31 87 PRO A CA 1
ATOM 684 C C . PRO A 1 87 ? -1.562 -14.781 -14 1 97.31 87 PRO A C 1
ATOM 686 O O . PRO A 1 87 ? -0.857 -13.82 -14.312 1 97.31 87 PRO A O 1
ATOM 689 N N . GLY A 1 88 ? -1.364 -16.016 -14.328 1 98.31 88 GLY A N 1
ATOM 690 C CA . GLY A 1 88 ? -0.216 -16.266 -15.188 1 98.31 88 GLY A CA 1
ATOM 691 C C . GLY A 1 88 ? -0.015 -17.719 -15.523 1 98.31 88 GLY A C 1
ATOM 692 O O . GLY A 1 88 ? -0.904 -18.547 -15.289 1 98.31 88 GLY A O 1
ATOM 693 N N . VAL A 1 89 ? 1.089 -17.969 -16.234 1 98.5 89 VAL A N 1
ATOM 694 C CA . VAL A 1 89 ? 1.544 -19.328 -16.547 1 98.5 89 VAL A CA 1
ATOM 695 C C . VAL A 1 89 ? 2.434 -19.828 -15.406 1 98.5 89 VAL A C 1
ATOM 697 O O . VAL A 1 89 ? 3.439 -19.203 -15.07 1 98.5 89 VAL A O 1
ATOM 700 N N . ILE A 1 90 ? 2.027 -20.984 -14.875 1 98.62 90 ILE A N 1
ATOM 701 C CA . ILE A 1 90 ? 2.754 -21.531 -13.734 1 98.62 90 ILE A CA 1
ATOM 702 C C . ILE A 1 90 ? 3.857 -22.469 -14.219 1 98.62 90 ILE A C 1
ATOM 704 O O . ILE A 1 90 ? 3.607 -23.359 -15.023 1 98.62 90 ILE A O 1
ATOM 708 N N . TYR A 1 91 ? 5.07 -22.234 -13.695 1 98.31 91 TYR A N 1
ATOM 709 C CA . TYR A 1 91 ? 6.203 -23.094 -14.062 1 98.31 91 TYR A CA 1
ATOM 710 C C . TYR A 1 91 ? 6.531 -24.062 -12.938 1 98.31 91 TYR A C 1
ATOM 712 O O . TYR A 1 91 ? 7.148 -25.109 -13.18 1 98.31 91 TYR A O 1
ATOM 720 N N . GLY A 1 92 ? 6.137 -23.656 -11.688 1 98.44 92 GLY A N 1
ATOM 721 C CA . GLY A 1 92 ? 6.445 -24.594 -10.617 1 98.44 92 GLY A CA 1
ATOM 722 C C . GLY A 1 92 ? 5.828 -24.188 -9.289 1 98.44 92 GLY A C 1
ATOM 723 O O . GLY A 1 92 ? 5.301 -23.078 -9.148 1 98.44 92 GLY A O 1
ATOM 724 N N . PHE A 1 93 ? 5.965 -25.141 -8.336 1 98.62 93 PHE A N 1
ATOM 725 C CA . PHE A 1 93 ? 5.371 -24.984 -7.012 1 98.62 93 PHE A CA 1
ATOM 726 C C . PHE A 1 93 ? 6.402 -25.25 -5.922 1 98.62 93 PHE A C 1
ATOM 728 O O . PHE A 1 93 ? 7.363 -26 -6.137 1 98.62 93 PHE A O 1
ATOM 735 N N . GLU A 1 94 ? 6.246 -24.562 -4.84 1 98 94 GLU A N 1
ATOM 736 C CA . GLU A 1 94 ? 6.891 -24.875 -3.568 1 98 94 GLU A CA 1
ATOM 737 C C . GLU A 1 94 ? 5.863 -25.25 -2.506 1 98 94 GLU A C 1
ATOM 739 O O . GLU A 1 94 ? 4.945 -24.484 -2.219 1 98 94 GLU A O 1
ATOM 744 N N . ILE A 1 95 ? 5.938 -26.453 -2.008 1 98.62 95 ILE A N 1
ATOM 745 C CA . ILE A 1 95 ? 5.082 -26.906 -0.917 1 98.62 95 ILE A CA 1
ATOM 746 C C . ILE A 1 95 ? 5.922 -27.141 0.337 1 98.62 95 ILE A C 1
ATOM 748 O O . ILE A 1 95 ? 6.824 -27.984 0.344 1 98.62 95 ILE A O 1
ATOM 752 N N . ASP A 1 96 ? 5.621 -26.344 1.375 1 98.12 96 ASP A N 1
ATOM 753 C CA . ASP A 1 96 ? 6.406 -26.328 2.605 1 98.12 96 ASP A CA 1
ATOM 754 C C . ASP A 1 96 ? 5.625 -26.938 3.766 1 98.12 96 ASP A C 1
ATOM 756 O O . ASP A 1 96 ? 4.598 -26.406 4.18 1 98.12 96 ASP A O 1
ATOM 760 N N . THR A 1 97 ? 6.105 -28.062 4.285 1 98.56 97 THR A N 1
ATOM 761 C CA . THR A 1 97 ? 5.457 -28.688 5.434 1 98.56 97 THR A CA 1
ATOM 762 C C . THR A 1 97 ? 6.219 -28.375 6.719 1 98.56 97 THR A C 1
ATOM 764 O O . THR A 1 97 ? 6.215 -29.172 7.656 1 98.56 97 THR A O 1
ATOM 767 N N . ALA A 1 98 ? 6.875 -27.25 6.805 1 97.5 98 ALA A N 1
ATOM 768 C CA . ALA A 1 98 ? 7.668 -26.844 7.965 1 97.5 98 ALA A CA 1
ATOM 769 C C . ALA A 1 98 ? 6.871 -27.016 9.258 1 97.5 98 ALA A C 1
ATOM 771 O O . ALA A 1 98 ? 5.719 -26.578 9.344 1 97.5 98 ALA A O 1
ATOM 772 N N . TYR A 1 99 ? 7.5 -27.703 10.203 1 97.31 99 TYR A N 1
ATOM 773 C CA . TYR A 1 99 ? 7.039 -27.891 11.57 1 97.31 99 TYR A CA 1
ATOM 774 C C . TYR A 1 99 ? 5.906 -28.906 11.625 1 97.31 99 TYR A C 1
ATOM 776 O O . TYR A 1 99 ? 5.422 -29.25 12.711 1 97.31 99 TYR A O 1
ATOM 784 N N . PHE A 1 100 ? 5.395 -29.344 10.492 1 97.69 100 PHE A N 1
ATOM 785 C CA . PHE A 1 100 ? 4.508 -30.5 10.461 1 97.69 100 PHE A CA 1
ATOM 786 C C . PHE A 1 100 ? 5.301 -31.781 10.281 1 97.69 100 PHE A C 1
ATOM 788 O O . PHE A 1 100 ? 5.488 -32.25 9.156 1 97.69 100 PHE A O 1
ATOM 795 N N . THR A 1 101 ? 5.648 -32.375 11.281 1 96.06 101 THR A N 1
ATOM 796 C CA . THR A 1 101 ? 6.594 -33.5 11.273 1 96.06 101 THR A CA 1
ATOM 797 C C . THR A 1 101 ? 5.859 -34.812 11.156 1 96.06 101 THR A C 1
ATOM 799 O O . THR A 1 101 ? 6.215 -35.656 10.328 1 96.06 101 THR A O 1
ATOM 802 N N . GLY A 1 102 ? 4.938 -34.969 11.977 1 94.44 102 GLY A N 1
ATOM 803 C CA . GLY A 1 102 ? 4.152 -36.188 11.93 1 94.44 102 GLY A CA 1
ATOM 804 C C . GLY A 1 102 ? 2.766 -36 11.352 1 94.44 102 GLY A C 1
ATOM 805 O O . GLY A 1 102 ? 2.113 -36.969 10.938 1 94.44 102 GLY A O 1
ATOM 806 N N . ASN A 1 103 ? 2.326 -34.812 11.398 1 95.75 103 ASN A N 1
ATOM 807 C CA . ASN A 1 103 ? 0.958 -34.531 10.984 1 95.75 103 ASN A CA 1
ATOM 808 C C . ASN A 1 103 ? 0.918 -33.906 9.594 1 95.75 103 ASN A C 1
ATOM 810 O O . ASN A 1 103 ? -0.051 -33.219 9.242 1 95.75 103 ASN A O 1
ATOM 814 N N . TYR A 1 104 ? 1.958 -34.094 8.797 1 97.94 104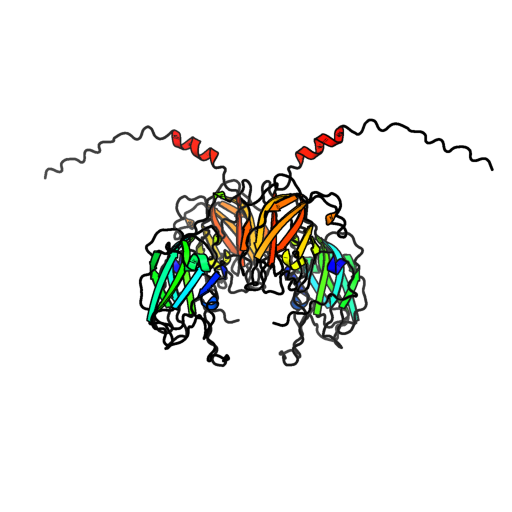 TYR A N 1
ATOM 815 C CA . TYR A 1 104 ? 1.914 -33.656 7.406 1 97.94 104 TYR A CA 1
ATOM 816 C C . TYR A 1 104 ? 1.185 -34.688 6.535 1 97.94 104 TYR A C 1
ATOM 818 O O . TYR A 1 104 ? 1.158 -35.875 6.852 1 97.94 104 TYR A O 1
ATOM 826 N N . PRO A 1 105 ? 0.568 -34.25 5.449 1 98.38 105 PRO A N 1
ATOM 827 C CA . PRO A 1 105 ? 0.012 -35.188 4.492 1 98.38 105 PRO A CA 1
ATOM 828 C C . PRO A 1 105 ? 1.085 -35.875 3.635 1 98.38 105 PRO A C 1
ATOM 830 O O . PRO A 1 105 ? 1.999 -35.188 3.15 1 98.38 105 PRO A O 1
ATOM 833 N N . PRO A 1 106 ? 0.952 -37.062 3.352 1 97.88 106 PRO A N 1
ATOM 834 C CA . PRO A 1 106 ? 1.945 -37.781 2.535 1 97.88 106 PRO A CA 1
ATOM 835 C C . PRO A 1 106 ? 1.96 -37.281 1.085 1 97.88 106 PRO A C 1
ATOM 837 O O . PRO A 1 106 ? 2.998 -37.344 0.422 1 97.88 106 PRO A O 1
ATOM 840 N N . HIS A 1 107 ? 0.783 -36.875 0.612 1 98.5 107 HIS A N 1
ATOM 841 C CA . HIS A 1 107 ? 0.706 -36.5 -0.798 1 98.5 107 HIS A CA 1
ATOM 842 C C . HIS A 1 107 ? -0.097 -35.219 -0.992 1 98.5 107 HIS A C 1
ATOM 844 O O . HIS A 1 107 ? -0.89 -34.844 -0.126 1 98.5 107 HIS A O 1
ATOM 850 N N . ALA A 1 108 ? 0.18 -34.594 -2.127 1 98.75 108 ALA A N 1
ATOM 851 C CA . ALA A 1 108 ? -0.618 -33.438 -2.572 1 98.75 108 ALA A CA 1
ATOM 852 C C . ALA A 1 108 ? -0.751 -33.438 -4.094 1 98.75 108 ALA A C 1
ATOM 854 O O . ALA A 1 108 ? 0.031 -34.062 -4.797 1 98.75 108 ALA A O 1
ATOM 855 N N . SER A 1 109 ? -1.732 -32.781 -4.551 1 98.81 109 SER A N 1
ATOM 856 C CA . SER A 1 109 ? -1.928 -32.5 -5.969 1 98.81 109 SER A CA 1
ATOM 857 C C . SER A 1 109 ? -2.543 -31.109 -6.18 1 98.81 109 SER A C 1
ATOM 859 O O . SER A 1 109 ? -3.018 -30.484 -5.227 1 98.81 109 SER A O 1
ATOM 861 N N . ILE A 1 110 ? -2.371 -30.641 -7.422 1 98.88 110 ILE A N 1
ATOM 862 C CA . ILE A 1 110 ? -2.918 -29.312 -7.715 1 98.88 110 ILE A CA 1
ATOM 863 C C . ILE A 1 110 ? -3.676 -29.359 -9.039 1 98.88 110 ILE A C 1
ATOM 865 O O . ILE A 1 110 ? -3.197 -29.938 -10.016 1 98.88 110 ILE A O 1
ATOM 869 N N . GLU A 1 111 ? -4.84 -28.797 -9.031 1 98.81 111 GLU A N 1
ATOM 870 C CA . GLU A 1 111 ? -5.594 -28.469 -10.234 1 98.81 111 GLU A CA 1
ATOM 871 C C . GLU A 1 111 ? -5.688 -26.953 -10.422 1 98.81 111 GLU A C 1
ATOM 873 O O . GLU A 1 111 ? -5.512 -26.188 -9.469 1 98.81 111 GLU A O 1
ATOM 878 N N . ALA A 1 112 ? -5.91 -26.578 -11.711 1 98.75 112 ALA A N 1
ATOM 879 C CA . ALA A 1 112 ? -6.008 -25.141 -11.984 1 98.75 112 ALA A CA 1
ATOM 880 C C . ALA A 1 112 ? -7.066 -24.859 -13.047 1 98.75 112 ALA A C 1
ATOM 882 O O . ALA A 1 112 ? -7.449 -25.75 -13.805 1 98.75 112 ALA A O 1
ATOM 883 N N . LEU A 1 113 ? -7.57 -23.656 -13.055 1 98 113 LEU A N 1
ATOM 884 C CA . LEU A 1 113 ? -8.461 -23.188 -14.109 1 98 113 LEU A CA 1
ATOM 885 C C . LEU A 1 113 ? -8.305 -21.688 -14.328 1 98 113 LEU A C 1
ATOM 887 O O . LEU A 1 113 ? -7.711 -20.984 -13.5 1 98 113 LEU A O 1
ATOM 891 N N . CYS A 1 114 ? -8.688 -21.25 -15.484 1 97.56 114 CYS A N 1
ATOM 892 C CA . CYS A 1 114 ? -8.672 -19.828 -15.844 1 97.56 114 CYS A CA 1
ATOM 893 C C . CYS A 1 114 ? -10.086 -19.266 -15.93 1 97.56 114 CYS A C 1
ATOM 895 O O . CYS A 1 114 ? -10.898 -19.734 -16.734 1 97.56 114 CYS A O 1
ATOM 897 N N . ASP A 1 115 ? -10.398 -18.359 -15.07 1 94.94 115 ASP A N 1
ATOM 898 C CA . ASP A 1 115 ? -11.688 -17.688 -15.07 1 94.94 115 ASP A CA 1
ATOM 899 C C . ASP A 1 115 ? -11.531 -16.219 -14.656 1 94.94 115 ASP A C 1
ATOM 901 O O . ASP A 1 115 ? -11.266 -15.93 -13.484 1 94.94 115 ASP A O 1
ATOM 905 N N . ASP A 1 116 ? -11.781 -15.312 -15.586 1 89.88 116 ASP A N 1
ATOM 906 C CA . ASP A 1 116 ? -11.562 -13.883 -15.336 1 89.88 116 ASP A CA 1
ATOM 907 C C . ASP A 1 116 ? -12.859 -13.203 -14.891 1 89.88 116 ASP A C 1
ATOM 909 O O . ASP A 1 116 ? -12.898 -11.984 -14.727 1 89.88 116 ASP A O 1
ATOM 913 N N . SER A 1 117 ? -13.906 -13.945 -14.617 1 84.06 117 SER A N 1
ATOM 914 C CA . SER A 1 117 ? -15.195 -13.344 -14.297 1 84.06 117 SER A CA 1
ATOM 915 C C . SER A 1 117 ? -15.367 -13.156 -12.797 1 84.06 117 SER A C 1
ATOM 917 O O . SER A 1 117 ? -16.453 -12.836 -12.32 1 84.06 117 SER A O 1
ATOM 919 N N . ASP A 1 118 ? -14.359 -13.469 -12.078 1 81.19 118 ASP A N 1
ATOM 920 C CA . ASP A 1 118 ? -14.367 -13.375 -10.617 1 81.19 118 ASP A CA 1
ATOM 921 C C . ASP A 1 118 ? -15.461 -14.258 -10.016 1 81.19 118 ASP A C 1
ATOM 923 O O . ASP A 1 118 ? -16.281 -13.789 -9.227 1 81.19 118 ASP A O 1
ATOM 927 N N . PRO A 1 119 ? -15.375 -15.469 -10.281 1 88 119 PRO A N 1
ATOM 928 C CA . PRO A 1 119 ? -16.391 -16.391 -9.773 1 88 119 PRO A CA 1
ATOM 929 C C . PRO A 1 119 ? -16.359 -16.531 -8.25 1 88 119 PRO A C 1
ATOM 931 O O . PRO A 1 119 ? -15.305 -16.359 -7.637 1 88 119 PRO A O 1
ATOM 934 N N . ASN A 1 120 ? -17.531 -16.812 -7.676 1 85.38 120 ASN A N 1
ATOM 935 C CA . ASN A 1 120 ? -17.562 -17.078 -6.242 1 85.38 120 ASN A CA 1
ATOM 936 C C . ASN A 1 120 ? -17.125 -18.516 -5.93 1 85.38 120 ASN A C 1
ATOM 938 O O . ASN A 1 120 ? -16.906 -19.312 -6.844 1 85.38 120 ASN A O 1
ATOM 942 N N . PHE A 1 121 ? -17.031 -18.812 -4.711 1 91.44 121 PHE A N 1
ATOM 943 C CA . PHE A 1 121 ? -16.531 -20.094 -4.23 1 91.44 121 PHE A CA 1
ATOM 944 C C . PHE A 1 121 ? -17.406 -21.234 -4.734 1 91.44 121 PHE A C 1
ATOM 946 O O . PHE A 1 121 ? -16.891 -22.25 -5.215 1 91.44 121 PHE A O 1
ATOM 953 N N . ASN A 1 122 ? -18.719 -21.094 -4.633 1 92.56 122 ASN A N 1
ATOM 954 C CA . ASN A 1 122 ? -19.641 -22.156 -5.02 1 92.56 122 ASN A CA 1
ATOM 955 C C . ASN A 1 122 ? -19.531 -22.469 -6.508 1 92.56 122 ASN A C 1
ATOM 957 O O . ASN A 1 122 ? -19.578 -23.641 -6.906 1 92.56 122 ASN A O 1
ATOM 961 N N . THR A 1 123 ? -19.422 -21.391 -7.266 1 93.56 123 THR A N 1
ATOM 962 C CA . THR A 1 123 ? -19.266 -21.578 -8.703 1 93.56 123 THR A CA 1
ATOM 963 C C . THR A 1 123 ? -18 -22.359 -9.016 1 93.56 123 THR A C 1
ATOM 965 O O . THR A 1 123 ? -18.016 -23.281 -9.844 1 93.56 123 THR A O 1
ATOM 968 N N . LEU A 1 124 ? -17 -22.062 -8.367 1 95.88 124 LEU A N 1
ATOM 969 C CA . LEU A 1 124 ? -15.711 -22.719 -8.602 1 95.88 124 LEU A CA 1
ATOM 970 C C . LEU A 1 124 ? -15.75 -24.172 -8.102 1 95.88 124 LEU A C 1
ATOM 972 O O . LEU A 1 124 ? -15.227 -25.062 -8.758 1 95.88 124 LEU A O 1
ATOM 976 N N . LYS A 1 125 ? -16.344 -24.359 -6.965 1 96.06 125 LYS A N 1
ATOM 977 C CA . LYS A 1 125 ? -16.438 -25.688 -6.355 1 96.06 125 LYS A CA 1
ATOM 978 C C . LYS A 1 125 ? -17.125 -26.672 -7.297 1 96.06 125 LYS A C 1
ATOM 980 O O . LYS A 1 125 ? -16.719 -27.828 -7.387 1 96.06 125 LYS A O 1
ATOM 985 N N . GLU A 1 126 ? -18.062 -26.188 -8.016 1 96.06 126 GLU A N 1
ATOM 986 C CA . GLU A 1 126 ? -18.875 -27.062 -8.859 1 96.06 126 GLU A CA 1
ATOM 987 C C . GLU A 1 126 ? -18.375 -27.062 -10.297 1 96.06 126 GLU A C 1
ATOM 989 O O . GLU A 1 126 ? -18.922 -27.766 -11.148 1 96.06 126 GLU A O 1
ATOM 994 N N . SER A 1 127 ? -17.375 -26.344 -10.547 1 96.69 127 SER A N 1
ATOM 995 C CA . SER A 1 127 ? -16.891 -26.219 -11.922 1 96.69 127 SER A CA 1
ATOM 996 C C . SER A 1 127 ? -16.297 -27.516 -12.43 1 96.69 127 SER A C 1
ATOM 998 O O . SER A 1 127 ? -15.609 -28.219 -11.68 1 96.69 127 SER A O 1
ATOM 1000 N N . ASN A 1 128 ? -16.453 -27.781 -13.695 1 96 128 ASN A N 1
ATOM 1001 C CA . ASN A 1 128 ? -15.852 -28.922 -14.352 1 96 128 ASN A CA 1
ATOM 1002 C C . ASN A 1 128 ? -14.633 -28.531 -15.18 1 96 128 ASN A C 1
ATOM 1004 O O . ASN A 1 128 ? -14.094 -29.344 -15.922 1 96 128 ASN A O 1
ATOM 1008 N N . ASN A 1 129 ? -14.156 -27.344 -15.016 1 97 129 ASN A N 1
ATOM 1009 C CA . ASN A 1 129 ? -13.086 -26.812 -15.859 1 97 129 ASN A CA 1
ATOM 1010 C C . ASN A 1 129 ? -11.719 -26.969 -15.203 1 97 129 ASN A C 1
ATOM 1012 O O . ASN A 1 129 ? -10.719 -26.469 -15.719 1 97 129 ASN A O 1
ATOM 1016 N N . TRP A 1 130 ? -11.703 -27.672 -14.125 1 98.25 130 TRP A N 1
ATOM 1017 C CA . TRP A 1 130 ? -10.438 -27.875 -13.43 1 98.25 130 TRP A CA 1
ATOM 1018 C C . TRP A 1 130 ? -9.531 -28.812 -14.203 1 98.25 130 TRP A C 1
ATOM 1020 O O . TRP A 1 130 ? -9.984 -29.859 -14.68 1 98.25 130 TRP A O 1
ATOM 1030 N N . GLU A 1 131 ? -8.305 -28.469 -14.336 1 97.94 131 GLU A N 1
ATOM 1031 C CA . GLU A 1 131 ? -7.293 -29.297 -14.992 1 97.94 131 GLU A CA 1
ATOM 1032 C C . GLU A 1 131 ? -6.156 -29.641 -14.031 1 97.94 131 GLU A C 1
ATOM 1034 O O . GLU A 1 131 ? -5.652 -28.781 -13.32 1 97.94 131 GLU A O 1
ATOM 1039 N N . VAL A 1 132 ? -5.711 -30.922 -14.07 1 98.25 132 VAL A N 1
ATOM 1040 C CA . VAL A 1 132 ? -4.617 -31.344 -13.203 1 98.25 132 VAL A CA 1
ATOM 1041 C C . VAL A 1 132 ? -3.301 -30.766 -13.711 1 98.25 132 VAL A C 1
ATOM 1043 O O . VAL A 1 132 ? -2.934 -30.969 -14.875 1 98.25 132 VAL A O 1
ATOM 1046 N N . ILE A 1 133 ? -2.619 -30.016 -12.844 1 98.56 133 ILE A N 1
ATOM 1047 C CA . ILE A 1 133 ? -1.358 -29.438 -13.289 1 98.56 133 ILE A CA 1
ATOM 1048 C C . ILE A 1 133 ? -0.218 -29.938 -12.406 1 98.56 133 ILE A C 1
ATOM 1050 O O . ILE A 1 133 ? 0.956 -29.734 -12.727 1 98.56 133 ILE A O 1
ATOM 1054 N N . LEU A 1 134 ? -0.486 -30.531 -11.344 1 98.62 134 LEU A N 1
ATOM 1055 C CA . LEU A 1 134 ? 0.432 -31.344 -10.539 1 98.62 134 LEU A CA 1
ATOM 1056 C C . LEU A 1 134 ? -0.222 -32.656 -10.109 1 98.62 134 LEU A C 1
ATOM 1058 O O . LEU A 1 134 ? -1.177 -32.656 -9.328 1 98.62 134 LEU A O 1
ATOM 1062 N N . ASN A 1 135 ? 0.269 -33.719 -10.609 1 98.38 135 ASN A N 1
ATOM 1063 C CA . ASN A 1 135 ? -0.234 -35.031 -10.188 1 98.38 135 ASN A CA 1
ATOM 1064 C C . ASN A 1 135 ? 0.094 -35.312 -8.727 1 98.38 135 ASN A C 1
ATOM 1066 O O . ASN A 1 135 ? 0.977 -34.656 -8.148 1 98.38 135 ASN A O 1
ATOM 1070 N N . LYS A 1 136 ? -0.715 -36.219 -8.227 1 98.5 136 LYS A N 1
ATOM 1071 C CA . LYS A 1 136 ? -0.458 -36.625 -6.848 1 98.5 136 LYS A CA 1
ATOM 1072 C C . LYS A 1 136 ? 1.023 -36.938 -6.629 1 98.5 136 LYS A C 1
ATOM 1074 O O . LYS A 1 136 ? 1.596 -37.781 -7.293 1 98.5 136 LYS A O 1
ATOM 1079 N N . SER A 1 137 ? 1.64 -36.188 -5.773 1 98.62 137 SER A N 1
ATOM 1080 C CA . SER A 1 137 ? 3.082 -36.219 -5.551 1 98.62 137 SER A CA 1
ATOM 1081 C C . SER A 1 137 ? 3.408 -36.375 -4.066 1 98.62 137 SER A C 1
ATOM 1083 O O . SER A 1 137 ? 2.643 -35.906 -3.213 1 98.62 137 SER A O 1
ATOM 1085 N N . ASP A 1 138 ? 4.621 -36.844 -3.764 1 98.5 138 ASP A N 1
ATOM 1086 C CA . ASP A 1 138 ? 5.039 -37.094 -2.387 1 98.5 138 ASP A CA 1
ATOM 1087 C C . ASP A 1 138 ? 5.492 -35.812 -1.706 1 98.5 138 ASP A C 1
ATOM 1089 O O . ASP A 1 138 ? 6.23 -35.031 -2.295 1 98.5 138 ASP A O 1
ATOM 1093 N N . LEU A 1 139 ? 4.965 -35.688 -0.511 1 98.38 139 LEU A N 1
ATOM 1094 C CA . LEU A 1 139 ? 5.496 -34.625 0.351 1 98.38 139 LEU A CA 1
ATOM 1095 C C . LEU A 1 139 ? 6.434 -35.219 1.404 1 98.38 139 LEU A C 1
ATOM 1097 O O . LEU A 1 139 ? 6.91 -36.344 1.261 1 98.38 139 LEU A O 1
ATOM 1101 N N . GLY A 1 140 ? 6.938 -34.406 2.297 1 97.25 140 GLY A N 1
ATOM 1102 C CA . GLY A 1 140 ? 7.852 -34.875 3.334 1 97.25 140 GLY A CA 1
ATOM 1103 C C . GLY A 1 140 ? 7.668 -34.156 4.652 1 97.25 140 GLY A C 1
ATOM 1104 O O . GLY A 1 140 ? 6.945 -33.156 4.719 1 97.25 140 GLY A O 1
ATOM 1105 N N . SER A 1 141 ? 8.328 -34.688 5.613 1 97.75 141 SER A N 1
ATOM 1106 C CA . SER A 1 141 ? 8.227 -34.156 6.973 1 97.75 141 SER A CA 1
ATOM 1107 C C . SER A 1 141 ? 9.031 -32.875 7.129 1 97.75 141 SER A C 1
ATOM 1109 O O . SER A 1 141 ? 10.25 -32.875 6.93 1 97.75 141 SER A O 1
ATOM 1111 N N . SER A 1 142 ? 8.352 -31.828 7.508 1 97.19 142 SER A N 1
ATOM 1112 C CA . SER A 1 142 ? 8.969 -30.562 7.84 1 97.19 142 SER A CA 1
ATOM 1113 C C . SER A 1 142 ? 10.031 -30.172 6.816 1 97.19 142 SER A C 1
ATOM 1115 O O . SER A 1 142 ? 11.172 -29.891 7.18 1 97.19 142 SER A O 1
ATOM 1117 N N . CYS A 1 143 ? 9.586 -30.125 5.559 1 95.88 143 CYS A N 1
ATOM 1118 C CA . CYS A 1 143 ? 10.539 -29.797 4.504 1 95.88 143 CYS A CA 1
ATOM 1119 C C . CYS A 1 143 ? 9.844 -29.078 3.354 1 95.88 143 CYS A C 1
ATOM 1121 O O . CYS A 1 143 ? 8.617 -29.062 3.271 1 95.88 143 CYS A O 1
ATOM 1123 N N . LYS A 1 144 ? 10.695 -28.5 2.545 1 96.31 144 LYS A N 1
ATOM 1124 C CA . LYS A 1 144 ? 10.242 -27.891 1.298 1 96.31 144 LYS A CA 1
ATOM 1125 C C . LYS A 1 144 ? 10.383 -28.859 0.13 1 96.31 144 LYS A C 1
ATOM 1127 O O . LYS A 1 144 ? 11.406 -29.547 0 1 96.31 144 LYS A O 1
ATOM 1132 N N . LYS A 1 145 ? 9.336 -28.953 -0.624 1 97.56 145 LYS A N 1
ATOM 1133 C CA . LYS A 1 145 ? 9.383 -29.703 -1.879 1 97.56 145 LYS A CA 1
ATOM 1134 C C . LYS A 1 145 ? 9.023 -28.812 -3.062 1 97.56 145 LYS A C 1
ATOM 1136 O O . LYS A 1 145 ? 8.156 -27.938 -2.951 1 97.56 145 LYS A O 1
ATOM 1141 N N . TYR A 1 146 ? 9.742 -29.109 -4.113 1 97.88 146 TYR A N 1
ATOM 1142 C CA . TYR A 1 146 ? 9.539 -28.344 -5.34 1 97.88 146 TYR A CA 1
ATOM 1143 C C . TYR A 1 146 ? 9.016 -29.234 -6.461 1 97.88 146 TYR A C 1
ATOM 1145 O O . TYR A 1 146 ? 9.445 -30.391 -6.602 1 97.88 146 TYR A O 1
ATOM 1153 N N . PHE A 1 147 ? 8.094 -28.703 -7.234 1 98.5 147 PHE A N 1
ATOM 1154 C CA . PHE A 1 147 ? 7.477 -29.453 -8.312 1 98.5 147 PHE A CA 1
ATOM 1155 C C . PHE A 1 147 ? 7.363 -28.594 -9.578 1 98.5 147 PHE A C 1
ATOM 1157 O O . PHE A 1 147 ? 6.922 -27.453 -9.516 1 98.5 147 PHE A O 1
ATOM 1164 N N . GLU A 1 148 ? 7.691 -29.172 -10.656 1 97.62 148 GLU A N 1
ATOM 1165 C CA . GLU A 1 148 ? 7.57 -28.469 -11.93 1 97.62 148 GLU A CA 1
ATOM 1166 C C . GLU A 1 148 ? 6.164 -28.594 -12.5 1 97.62 148 GLU A C 1
ATOM 1168 O O . GLU A 1 148 ? 5.496 -29.609 -12.297 1 97.62 148 GLU A O 1
ATOM 1173 N N . CYS A 1 149 ? 5.715 -27.594 -13.062 1 97.19 149 CYS A N 1
ATOM 1174 C CA . CYS A 1 149 ? 4.477 -27.594 -13.828 1 97.19 149 CYS A CA 1
ATOM 1175 C C . CYS A 1 149 ? 4.758 -27.469 -15.32 1 97.19 149 CYS A C 1
ATOM 1177 O O . CYS A 1 149 ? 5.363 -26.5 -15.766 1 97.19 149 CYS A O 1
ATOM 1179 N N . LYS A 1 150 ? 4.203 -28.359 -16.141 1 93.38 150 LYS A N 1
ATOM 1180 C CA . LYS A 1 150 ? 4.535 -28.406 -17.562 1 93.38 150 LYS A CA 1
ATOM 1181 C C . LYS A 1 150 ? 3.396 -27.859 -18.406 1 93.38 150 LYS A C 1
ATOM 1183 O O . LYS A 1 150 ? 3.521 -27.766 -19.625 1 93.38 150 LYS A O 1
ATOM 1188 N N . VAL A 1 151 ? 2.35 -27.516 -17.812 1 94.75 151 VAL A N 1
ATOM 1189 C CA . VAL A 1 151 ? 1.202 -26.984 -18.531 1 94.75 151 VAL A CA 1
ATOM 1190 C C . VAL A 1 151 ? 1.409 -25.5 -18.812 1 94.75 151 VAL A C 1
ATOM 1192 O O . VAL A 1 151 ? 1.471 -24.688 -17.875 1 94.75 151 VAL A O 1
ATOM 1195 N N . GLU A 1 152 ? 1.531 -25.125 -20.047 1 94.94 152 GLU A N 1
ATOM 1196 C CA . GLU A 1 152 ? 1.813 -23.734 -20.422 1 94.94 152 GLU A CA 1
ATOM 1197 C C . GLU A 1 152 ? 0.527 -22.969 -20.734 1 94.94 152 GLU A C 1
ATOM 1199 O O . GLU A 1 152 ? 0.327 -22.516 -21.859 1 94.94 152 GLU A O 1
ATOM 1204 N N . LYS A 1 153 ? -0.326 -22.875 -19.781 1 97.38 153 LYS A N 1
ATOM 1205 C CA . LYS A 1 153 ? -1.571 -22.109 -19.859 1 97.38 153 LYS A CA 1
ATOM 1206 C C . LYS A 1 153 ? -1.651 -21.062 -18.766 1 97.38 153 LYS A C 1
ATOM 1208 O O . LYS A 1 153 ? -0.998 -21.203 -17.719 1 97.38 153 LYS A O 1
ATOM 1213 N N . ARG A 1 154 ? -2.412 -20.062 -19.094 1 97.88 154 ARG A N 1
ATOM 1214 C CA . ARG A 1 154 ? -2.688 -19.047 -18.078 1 97.88 154 ARG A CA 1
ATOM 1215 C C . ARG A 1 154 ? -3.734 -19.547 -17.094 1 97.88 154 ARG A C 1
ATOM 1217 O O . ARG A 1 154 ? -4.766 -20.094 -17.484 1 97.88 154 ARG A O 1
ATOM 1224 N N . PHE A 1 155 ? -3.49 -19.328 -15.789 1 98.56 155 PHE A N 1
ATOM 1225 C CA . PHE A 1 155 ? -4.434 -19.734 -14.758 1 98.56 155 PHE A CA 1
ATOM 1226 C C . PHE A 1 155 ? -4.738 -18.562 -13.828 1 98.56 155 PHE A C 1
ATOM 1228 O O . PHE A 1 155 ? -3.938 -17.641 -13.703 1 98.56 155 PHE A O 1
ATOM 1235 N N . THR A 1 156 ? -5.91 -18.609 -13.234 1 97.69 156 THR A N 1
ATOM 1236 C CA . THR A 1 156 ? -6.324 -17.594 -12.273 1 97.69 156 THR A CA 1
ATOM 1237 C C . THR A 1 156 ? -6.578 -18.219 -10.898 1 97.69 156 THR A C 1
ATOM 1239 O O . THR A 1 156 ? -6.508 -17.531 -9.883 1 97.69 156 THR A O 1
ATOM 1242 N N . HIS A 1 157 ? -6.922 -19.547 -10.898 1 98.5 157 HIS A N 1
ATOM 1243 C CA . HIS A 1 157 ? -7.27 -20.25 -9.672 1 98.5 157 HIS A CA 1
ATOM 1244 C C . HIS A 1 157 ? -6.594 -21.609 -9.602 1 98.5 157 HIS A C 1
ATOM 1246 O O . HIS A 1 157 ? -6.367 -22.25 -10.633 1 98.5 157 HIS A O 1
ATOM 1252 N N . ILE A 1 158 ? -6.352 -22.016 -8.352 1 98.75 158 ILE A N 1
ATOM 1253 C CA . ILE A 1 158 ? -5.871 -23.375 -8.156 1 98.75 158 ILE A CA 1
ATOM 1254 C C . ILE A 1 158 ? -6.703 -24.062 -7.078 1 98.75 158 ILE A C 1
ATOM 1256 O O . ILE A 1 158 ? -7.262 -23.406 -6.199 1 98.75 158 ILE A O 1
ATOM 1260 N N . LYS A 1 159 ? -6.836 -25.297 -7.207 1 98.81 159 LYS A N 1
ATOM 1261 C CA . LYS A 1 159 ? -7.363 -26.203 -6.188 1 98.81 159 LYS A CA 1
ATOM 1262 C C . LYS A 1 159 ? -6.27 -27.109 -5.641 1 98.81 159 LYS A C 1
ATOM 1264 O O . LYS A 1 159 ? -5.738 -27.953 -6.367 1 98.81 159 LYS A O 1
ATOM 1269 N N . PHE A 1 160 ? -5.891 -26.859 -4.414 1 98.81 160 PHE A N 1
ATOM 1270 C CA . PHE A 1 160 ? -4.84 -27.625 -3.742 1 98.81 160 PHE A CA 1
ATOM 1271 C C . PHE A 1 160 ? -5.43 -28.766 -2.938 1 98.81 160 PHE A C 1
ATOM 1273 O O . PHE A 1 160 ? -6.281 -28.562 -2.072 1 98.81 160 PHE A O 1
ATOM 1280 N N . ARG A 1 161 ? -4.949 -29.953 -3.223 1 98.69 161 ARG A N 1
ATOM 1281 C CA . ARG A 1 161 ? -5.445 -31.141 -2.537 1 98.69 161 ARG A CA 1
ATOM 1282 C C . ARG A 1 161 ? -4.344 -31.797 -1.711 1 98.69 161 ARG A C 1
ATOM 1284 O O . ARG A 1 161 ? -3.199 -31.891 -2.158 1 98.69 161 ARG A O 1
ATOM 1291 N N . ILE A 1 162 ? -4.773 -32.156 -0.571 1 98.69 162 ILE A N 1
ATOM 1292 C CA . ILE A 1 162 ? -3.879 -32.969 0.257 1 98.69 162 ILE A CA 1
ATOM 1293 C C . ILE A 1 162 ? -4.52 -34.312 0.544 1 98.69 162 ILE A C 1
ATOM 1295 O O . ILE A 1 162 ? -5.742 -34.406 0.669 1 98.69 162 ILE A O 1
ATOM 1299 N N . TYR A 1 163 ? -3.666 -35.281 0.705 1 98.31 163 TYR A N 1
ATOM 1300 C CA . TYR A 1 163 ? -4.141 -36.656 0.858 1 98.31 163 TYR A CA 1
ATOM 1301 C C . TYR A 1 163 ? -3.568 -37.312 2.117 1 98.31 163 TYR A C 1
ATOM 1303 O O . TYR A 1 163 ? -2.352 -37.469 2.238 1 98.31 163 TYR A O 1
ATOM 1311 N N . PRO A 1 164 ? -4.348 -37.906 2.955 1 97.69 164 PRO A N 1
ATOM 1312 C CA . PRO A 1 164 ? -5.785 -37.625 3.008 1 97.69 164 PRO A CA 1
ATOM 1313 C C . PRO A 1 164 ? -6.098 -36.312 3.754 1 97.69 164 PRO A C 1
ATOM 1315 O O . PRO A 1 164 ? -7.148 -35.719 3.521 1 97.69 164 PRO A O 1
ATOM 1318 N N . ASP A 1 165 ? -5.309 -36.062 4.75 1 97.69 165 ASP A N 1
ATOM 1319 C CA . ASP A 1 165 ? -5.441 -34.938 5.652 1 97.69 165 ASP A CA 1
ATOM 1320 C C . ASP A 1 165 ? -4.094 -34.531 6.258 1 97.69 165 ASP A C 1
ATOM 1322 O O . ASP A 1 165 ? -3.082 -35.219 6.004 1 97.69 165 ASP A O 1
ATOM 1326 N N . GLY A 1 166 ? -4.008 -33.406 6.926 1 97.94 166 GLY A N 1
ATOM 1327 C CA . GLY A 1 166 ? -2.762 -33 7.555 1 97.94 166 GLY A CA 1
ATOM 1328 C C . GLY A 1 166 ? -2.506 -31.516 7.465 1 97.94 166 GLY A C 1
ATOM 1329 O O . GLY A 1 166 ? -3.441 -30.734 7.305 1 97.94 166 GLY A O 1
ATOM 1330 N N . GLY A 1 167 ? -1.183 -31.219 7.711 1 98.44 167 GLY A N 1
ATOM 1331 C CA . GLY A 1 167 ? -0.82 -29.812 7.75 1 98.44 167 GLY A CA 1
ATOM 1332 C C . GLY A 1 167 ? 0.212 -29.422 6.707 1 98.44 167 GLY A C 1
ATOM 1333 O O . GLY A 1 167 ? 1.138 -30.188 6.434 1 98.44 167 GLY A O 1
ATOM 1334 N N . VAL A 1 168 ? 0.057 -28.344 6.055 1 98.81 168 VAL A N 1
ATOM 1335 C CA . VAL A 1 168 ? 1.002 -27.719 5.141 1 98.81 168 VAL A CA 1
ATOM 1336 C C . VAL A 1 168 ? 1.224 -26.266 5.555 1 98.81 168 VAL A C 1
ATOM 1338 O O . VAL A 1 168 ? 0.264 -25.516 5.773 1 98.81 168 VAL A O 1
ATOM 1341 N N . ALA A 1 169 ? 2.447 -25.844 5.625 1 98.69 169 ALA A N 1
ATOM 1342 C CA . ALA A 1 169 ? 2.783 -24.547 6.191 1 98.69 169 ALA A CA 1
ATOM 1343 C C . ALA A 1 169 ? 2.629 -23.438 5.152 1 98.69 169 ALA A C 1
ATOM 1345 O O . ALA A 1 169 ? 2.035 -22.391 5.434 1 98.69 169 ALA A O 1
ATOM 1346 N N . ARG A 1 170 ? 3.215 -23.656 4 1 98.62 170 ARG A N 1
ATOM 1347 C CA . ARG A 1 170 ? 3.135 -22.656 2.938 1 98.62 170 ARG A CA 1
ATOM 1348 C C . ARG A 1 170 ? 2.992 -23.312 1.571 1 98.62 170 ARG A C 1
ATOM 1350 O O . ARG A 1 170 ? 3.516 -24.406 1.35 1 98.62 170 ARG A O 1
ATOM 1357 N N . LEU A 1 171 ? 2.279 -22.641 0.682 1 98.75 171 LEU A N 1
ATOM 1358 C CA . LEU A 1 171 ? 2.178 -22.953 -0.737 1 98.75 171 LEU A CA 1
ATOM 1359 C C . LEU A 1 171 ? 2.553 -21.766 -1.597 1 98.75 171 LEU A C 1
ATOM 1361 O O . LEU A 1 171 ? 2.047 -20.656 -1.382 1 98.75 171 LEU A O 1
ATOM 1365 N N . ARG A 1 172 ? 3.521 -22 -2.559 1 97.94 172 ARG A N 1
ATOM 1366 C CA . ARG A 1 172 ? 3.914 -20.969 -3.51 1 97.94 172 ARG A CA 1
ATOM 1367 C C . ARG A 1 172 ? 3.771 -21.469 -4.945 1 97.94 172 ARG A C 1
ATOM 1369 O O . ARG A 1 172 ? 3.896 -22.656 -5.211 1 97.94 172 ARG A O 1
ATOM 1376 N N . ALA A 1 173 ? 3.463 -20.547 -5.777 1 98.56 173 ALA A N 1
ATOM 1377 C CA . ALA A 1 173 ? 3.49 -20.766 -7.223 1 98.56 173 ALA A CA 1
ATOM 1378 C C . ALA A 1 173 ? 4.352 -19.703 -7.914 1 98.56 173 ALA A C 1
ATOM 1380 O O . ALA A 1 173 ? 4.301 -18.531 -7.566 1 98.56 173 ALA A O 1
ATOM 1381 N N . TYR A 1 174 ? 5.156 -20.219 -8.844 1 97.5 174 TYR A N 1
ATOM 1382 C CA . TYR A 1 174 ? 6.051 -19.344 -9.602 1 97.5 174 TYR A CA 1
ATOM 1383 C C . TYR A 1 174 ? 5.801 -19.469 -11.102 1 97.5 174 TYR A C 1
ATOM 1385 O O . TYR A 1 174 ? 5.48 -20.562 -11.594 1 97.5 174 TYR A O 1
ATOM 1393 N N . GLY A 1 175 ? 5.984 -18.375 -11.766 1 97.75 175 GLY A N 1
ATOM 1394 C CA . GLY A 1 175 ? 5.824 -18.438 -13.211 1 97.75 175 GLY A CA 1
ATOM 1395 C C . GLY A 1 175 ? 5.879 -17.094 -13.891 1 97.75 175 GLY A C 1
ATOM 1396 O O . GLY A 1 175 ? 6.633 -16.203 -13.469 1 97.75 175 GLY A O 1
ATOM 1397 N N . ARG A 1 176 ? 5.156 -17 -15.008 1 96.94 176 ARG A N 1
ATOM 1398 C CA . ARG A 1 176 ? 5.148 -15.789 -15.828 1 96.94 176 ARG A CA 1
ATOM 1399 C C . ARG A 1 176 ? 3.801 -15.086 -15.75 1 96.94 176 ARG A C 1
ATOM 1401 O O . ARG A 1 176 ? 2.76 -15.695 -16 1 96.94 176 ARG A O 1
ATOM 1408 N N . VAL A 1 177 ? 3.959 -13.789 -15.492 1 97.56 177 VAL A N 1
ATOM 1409 C CA . VAL A 1 177 ? 2.76 -12.961 -15.398 1 97.56 177 VAL A CA 1
ATOM 1410 C C . VAL A 1 177 ? 2.152 -12.789 -16.797 1 97.56 177 VAL A C 1
ATOM 1412 O O . VAL A 1 177 ? 2.871 -12.555 -17.766 1 97.56 177 VAL A O 1
ATOM 1415 N N . VAL A 1 178 ? 0.881 -12.922 -16.875 1 96.69 178 VAL A N 1
ATOM 1416 C CA . VAL A 1 178 ? 0.15 -12.602 -18.094 1 96.69 178 VAL A CA 1
ATOM 1417 C C . VAL A 1 178 ? -0.816 -11.445 -17.828 1 96.69 178 VAL A C 1
ATOM 1419 O O . VAL A 1 178 ? -1.926 -11.664 -17.328 1 96.69 178 VAL A O 1
ATOM 1422 N N . LYS A 1 179 ? -0.407 -10.344 -18.156 1 94.31 179 LYS A N 1
ATOM 1423 C CA . LYS A 1 179 ? -1.206 -9.133 -18 1 94.31 179 LYS A CA 1
ATOM 1424 C C . LYS A 1 179 ? -2.082 -8.875 -19.219 1 94.31 179 LYS A C 1
ATOM 1426 O O . LYS A 1 179 ? -1.651 -9.086 -20.344 1 94.31 179 LYS A O 1
ATOM 1431 N N . ASP A 1 180 ? -3.354 -8.484 -19 1 93 180 ASP A N 1
ATOM 1432 C CA . ASP A 1 180 ? -4.215 -8.023 -20.094 1 93 180 ASP A CA 1
ATOM 1433 C C . ASP A 1 180 ? -3.916 -6.566 -20.453 1 93 180 ASP A C 1
ATOM 1435 O O . ASP A 1 180 ? -4.504 -5.648 -19.875 1 93 180 ASP A O 1
ATOM 1439 N N . TRP A 1 181 ? -3.166 -6.355 -21.406 1 94.38 181 TRP A N 1
ATOM 1440 C CA . TRP A 1 181 ? -2.674 -5.031 -21.781 1 94.38 181 TRP A CA 1
ATOM 1441 C C . TRP A 1 181 ? -3.77 -4.211 -22.453 1 94.38 181 TRP A C 1
ATOM 1443 O O . TRP A 1 181 ? -3.635 -2.996 -22.609 1 94.38 181 TRP A O 1
ATOM 1453 N N . THR A 1 182 ? -4.855 -4.848 -22.797 1 92.25 182 THR A N 1
ATOM 1454 C CA . THR A 1 182 ? -5.949 -4.125 -23.438 1 92.25 182 THR A CA 1
ATOM 1455 C C . THR A 1 182 ? -6.676 -3.242 -22.422 1 92.25 182 THR A C 1
ATOM 1457 O O . THR A 1 182 ? -7.43 -2.344 -22.797 1 92.25 182 THR A O 1
ATOM 1460 N N . LEU A 1 183 ? -6.402 -3.482 -21.219 1 92.12 183 LEU A N 1
ATOM 1461 C CA . LEU A 1 183 ? -7.066 -2.715 -20.156 1 92.12 183 LEU A CA 1
ATOM 1462 C C . LEU A 1 183 ? -6.312 -1.421 -19.875 1 92.12 183 LEU A C 1
ATOM 1464 O O . LEU A 1 183 ? -6.809 -0.557 -19.156 1 92.12 183 LEU A O 1
ATOM 1468 N N . VAL A 1 184 ? -5.168 -1.27 -20.422 1 94.12 184 VAL A N 1
ATOM 1469 C CA . VAL A 1 184 ? -4.41 -0.035 -20.25 1 94.12 184 VAL A CA 1
ATOM 1470 C C . VAL A 1 184 ? -5.012 1.07 -21.109 1 94.12 184 VAL A C 1
ATOM 1472 O O . VAL A 1 184 ? -5.156 0.907 -22.328 1 94.12 184 VAL A O 1
ATOM 1475 N N . ILE A 1 185 ? -5.332 2.131 -20.484 1 91.62 185 ILE A N 1
ATOM 1476 C CA . ILE A 1 185 ? -5.934 3.27 -21.172 1 91.62 185 ILE A CA 1
ATOM 1477 C C . ILE A 1 185 ? -4.848 4.113 -21.828 1 91.62 185 ILE A C 1
ATOM 1479 O O . ILE A 1 185 ? -3.793 4.352 -21.234 1 91.62 185 ILE A O 1
ATOM 1483 N N . PRO A 1 186 ? -5.137 4.539 -23.094 1 87.31 186 PRO A N 1
ATOM 1484 C CA . PRO A 1 186 ? -4.137 5.383 -23.75 1 87.31 186 PRO A CA 1
ATOM 1485 C C . PRO A 1 186 ? -3.707 6.57 -22.891 1 87.31 186 PRO A C 1
ATOM 1487 O O . PRO A 1 186 ? -4.555 7.277 -22.344 1 87.31 186 PRO A O 1
ATOM 1490 N N . GLY A 1 187 ? -2.385 6.711 -22.75 1 88.25 187 GLY A N 1
ATOM 1491 C CA . GLY A 1 187 ? -1.828 7.797 -21.953 1 88.25 187 GLY A CA 1
ATOM 1492 C C . GLY A 1 187 ? -1.557 7.406 -20.516 1 88.25 187 GLY A C 1
ATOM 1493 O O . GLY A 1 187 ? -0.813 8.086 -19.812 1 88.25 187 GLY A O 1
ATOM 1494 N N . GLU A 1 188 ? -2.174 6.383 -20.125 1 93.12 188 GLU A N 1
ATOM 1495 C CA . GLU A 1 188 ? -1.986 5.906 -18.75 1 93.12 188 GLU A CA 1
ATOM 1496 C C . GLU A 1 188 ? -0.53 5.527 -18.5 1 93.12 188 GLU A C 1
ATOM 1498 O O . GLU A 1 188 ? 0.119 4.922 -19.344 1 93.12 188 GLU A O 1
ATOM 1503 N N . LEU A 1 189 ? -0.015 5.973 -17.375 1 96.5 189 LEU A N 1
ATOM 1504 C CA . LEU A 1 189 ? 1.295 5.488 -16.953 1 96.5 189 LEU A CA 1
ATOM 1505 C C . LEU A 1 189 ? 1.178 4.133 -16.266 1 96.5 189 LEU A C 1
ATOM 1507 O O . LEU A 1 189 ? 0.27 3.916 -15.461 1 96.5 189 LEU A O 1
ATOM 1511 N N . VAL A 1 190 ? 2.043 3.264 -16.641 1 97.25 190 VAL A N 1
ATOM 1512 C CA . VAL A 1 190 ? 2.082 1.926 -16.062 1 97.25 190 VAL A CA 1
ATOM 1513 C C . VAL A 1 190 ? 3.445 1.685 -15.414 1 97.25 190 VAL A C 1
ATOM 1515 O O . VAL A 1 190 ? 4.484 1.985 -16 1 97.25 190 VAL A O 1
ATOM 1518 N N . ASP A 1 191 ? 3.41 1.225 -14.18 1 98.19 191 ASP A N 1
ATOM 1519 C CA . ASP A 1 191 ? 4.66 0.778 -13.57 1 98.19 191 ASP A CA 1
ATOM 1520 C C . ASP A 1 191 ? 5.145 -0.523 -14.211 1 98.19 191 ASP A C 1
ATOM 1522 O O . ASP A 1 191 ? 4.711 -1.609 -13.82 1 98.19 191 ASP A O 1
ATOM 1526 N N . LEU A 1 192 ? 6.172 -0.414 -15.023 1 98.38 192 LEU A N 1
ATOM 1527 C CA . LEU A 1 192 ? 6.594 -1.575 -15.797 1 98.38 192 LEU A CA 1
ATOM 1528 C C . LEU A 1 192 ? 7.617 -2.4 -15.023 1 98.38 192 LEU A C 1
ATOM 1530 O O . LEU A 1 192 ? 7.949 -3.52 -15.422 1 98.38 192 LEU A O 1
ATOM 1534 N N . ALA A 1 193 ? 8.047 -1.887 -13.891 1 98.44 193 ALA A N 1
ATOM 1535 C CA . ALA A 1 193 ? 8.922 -2.67 -13.023 1 98.44 193 ALA A CA 1
ATOM 1536 C C . ALA A 1 193 ? 8.117 -3.566 -12.094 1 98.44 193 ALA A C 1
ATOM 1538 O O . ALA A 1 193 ? 8.648 -4.52 -11.523 1 98.44 193 ALA A O 1
ATOM 1539 N N . ALA A 1 194 ? 6.887 -3.256 -11.883 1 98.19 194 ALA A N 1
ATOM 1540 C CA . ALA A 1 194 ? 6.055 -3.973 -10.922 1 98.19 194 ALA A CA 1
ATOM 1541 C C . ALA A 1 194 ? 5.941 -5.449 -11.289 1 98.19 194 ALA A C 1
ATOM 1543 O O . ALA A 1 194 ? 5.633 -5.789 -12.43 1 98.19 194 ALA A O 1
ATOM 1544 N N . ILE A 1 195 ? 6.066 -6.254 -10.273 1 96.88 195 ILE A N 1
ATOM 1545 C CA . ILE A 1 195 ? 6 -7.695 -10.492 1 96.88 195 ILE A CA 1
ATOM 1546 C C . ILE A 1 195 ? 4.609 -8.07 -11 1 96.88 195 ILE A C 1
ATOM 1548 O O . ILE A 1 195 ? 4.469 -8.977 -11.828 1 96.88 195 ILE A O 1
ATOM 1552 N N . GLU A 1 196 ? 3.598 -7.383 -10.602 1 96.38 196 GLU A N 1
ATOM 1553 C CA . GLU A 1 196 ? 2.221 -7.688 -10.984 1 96.38 196 GLU A CA 1
ATOM 1554 C C . GLU A 1 196 ? 1.992 -7.43 -12.469 1 96.38 196 GLU A C 1
ATOM 1556 O O . GLU A 1 196 ? 1.026 -7.93 -13.047 1 96.38 196 GLU A O 1
ATOM 1561 N N . ASN A 1 197 ? 2.857 -6.633 -13.008 1 97.38 197 ASN A N 1
ATOM 1562 C CA . ASN A 1 197 ? 2.721 -6.32 -14.43 1 97.38 197 ASN A CA 1
ATOM 1563 C C . ASN A 1 197 ? 3.67 -7.16 -15.281 1 97.38 197 ASN A C 1
ATOM 1565 O O . ASN A 1 197 ? 3.57 -7.164 -16.516 1 97.38 197 ASN A O 1
ATOM 1569 N N . GLY A 1 198 ? 4.559 -7.824 -14.648 1 96.94 198 GLY A N 1
ATOM 1570 C CA . GLY A 1 198 ? 5.465 -8.695 -15.383 1 96.94 198 GLY A CA 1
ATOM 1571 C C . GLY A 1 198 ? 6.922 -8.281 -15.25 1 96.94 198 GLY A C 1
ATOM 1572 O O . GLY A 1 198 ? 7.801 -8.898 -15.859 1 96.94 198 GLY A O 1
ATOM 1573 N N . GLY A 1 199 ? 7.176 -7.242 -14.477 1 96.75 199 GLY A N 1
ATOM 1574 C CA . GLY A 1 199 ? 8.562 -6.902 -14.188 1 96.75 199 GLY A CA 1
ATOM 1575 C C . GLY A 1 199 ? 9.289 -7.977 -13.398 1 96.75 199 GLY A C 1
ATOM 1576 O O . GLY A 1 199 ? 8.664 -8.719 -12.633 1 96.75 199 GLY A O 1
ATOM 1577 N N . LEU A 1 200 ? 10.664 -7.98 -13.562 1 94.75 200 LEU A N 1
ATOM 1578 C CA . LEU A 1 200 ? 11.469 -8.977 -12.867 1 94.75 200 LEU A CA 1
ATOM 1579 C C . LEU A 1 200 ? 12.867 -8.445 -12.586 1 94.75 200 LEU A C 1
ATOM 1581 O O . LEU A 1 200 ? 13.508 -7.863 -13.461 1 94.75 200 LEU A O 1
ATOM 1585 N N . VAL A 1 201 ? 13.266 -8.633 -11.352 1 93.62 201 VAL A N 1
ATOM 1586 C CA . VAL A 1 201 ? 14.672 -8.367 -11.07 1 93.62 201 VAL A CA 1
ATOM 1587 C C . VAL A 1 201 ? 15.531 -9.492 -11.633 1 93.62 201 VAL A C 1
ATOM 1589 O O . VAL A 1 201 ? 15.391 -10.648 -11.227 1 93.62 201 VAL A O 1
ATOM 1592 N N . THR A 1 202 ? 16.438 -9.141 -12.461 1 90.44 202 THR A N 1
ATOM 1593 C CA . THR A 1 202 ? 17.188 -10.172 -13.172 1 90.44 202 THR A CA 1
ATOM 1594 C C . THR A 1 202 ? 18.562 -10.352 -12.555 1 90.44 202 THR A C 1
ATOM 1596 O O . THR A 1 202 ? 19.094 -11.469 -12.508 1 90.44 202 THR A O 1
ATOM 1599 N N . GLN A 1 203 ? 19.156 -9.289 -12.102 1 88.56 203 GLN A N 1
ATOM 1600 C CA . GLN A 1 203 ? 20.5 -9.336 -11.555 1 88.56 203 GLN A CA 1
ATOM 1601 C C . GLN A 1 203 ? 20.656 -8.375 -10.375 1 88.56 203 GLN A C 1
ATOM 1603 O O . GLN A 1 203 ? 20 -7.332 -10.328 1 88.56 203 GLN A O 1
ATOM 1608 N N . VAL A 1 204 ? 21.484 -8.734 -9.5 1 90.12 204 VAL A N 1
ATOM 1609 C CA . VAL A 1 204 ? 21.844 -7.887 -8.375 1 90.12 204 VAL A CA 1
ATOM 1610 C C . VAL A 1 204 ? 23.344 -8.008 -8.086 1 90.12 204 VAL A C 1
ATOM 1612 O O . VAL A 1 204 ? 23.938 -9.078 -8.273 1 90.12 204 VAL A O 1
ATOM 1615 N N . SER A 1 205 ? 23.953 -6.93 -7.66 1 87.69 205 SER A N 1
ATOM 1616 C CA . SER A 1 205 ? 25.359 -6.98 -7.293 1 87.69 205 SER A CA 1
ATOM 1617 C C . SER A 1 205 ? 25.562 -7.707 -5.965 1 87.69 205 SER A C 1
ATOM 1619 O O . SER A 1 205 ? 26.625 -8.289 -5.73 1 87.69 205 SER A O 1
ATOM 1621 N N . ASP A 1 206 ? 24.594 -7.477 -5.078 1 80.56 206 ASP A N 1
ATOM 1622 C CA . ASP A 1 206 ? 24.594 -8.078 -3.75 1 80.56 206 ASP A CA 1
ATOM 1623 C C . ASP A 1 206 ? 23.172 -8.242 -3.213 1 80.56 206 ASP A C 1
ATOM 1625 O O . ASP A 1 206 ? 22.312 -7.406 -3.473 1 80.56 206 ASP A O 1
ATOM 1629 N N . HIS A 1 207 ? 23.016 -9.375 -2.785 1 67.81 207 HIS A N 1
ATOM 1630 C CA . HIS A 1 207 ? 21.703 -9.555 -2.16 1 67.81 207 HIS A CA 1
ATOM 1631 C C . HIS A 1 207 ? 21.844 -10.188 -0.779 1 67.81 207 HIS A C 1
ATOM 1633 O O . HIS A 1 207 ? 21.469 -11.344 -0.586 1 67.81 207 HIS A O 1
ATOM 1639 N N . PHE A 1 208 ? 22.297 -9.422 0.039 1 66.88 208 PHE A N 1
ATOM 1640 C CA . PHE A 1 208 ? 22.609 -9.922 1.375 1 66.88 208 PHE A CA 1
ATOM 1641 C C . PHE A 1 208 ? 21.328 -10.219 2.146 1 66.88 208 PHE A C 1
ATOM 1643 O O . PHE A 1 208 ? 21.172 -11.305 2.703 1 66.88 208 PHE A O 1
ATOM 1650 N N . TYR A 1 209 ? 20.328 -9.289 2.148 1 70.25 209 TYR A N 1
ATOM 1651 C CA . TYR A 1 209 ? 19.125 -9.508 2.924 1 70.25 209 TYR A CA 1
ATOM 1652 C C . TYR A 1 209 ? 17.875 -9.383 2.045 1 70.25 209 TYR A C 1
ATOM 1654 O O . TYR A 1 209 ? 17.734 -8.398 1.315 1 70.25 209 TYR A O 1
ATOM 1662 N N . GLY A 1 210 ? 17 -10.406 2.07 1 67.12 210 GLY A N 1
ATOM 1663 C CA . GLY A 1 210 ? 15.703 -10.352 1.432 1 67.12 210 GLY A CA 1
ATOM 1664 C C . GLY A 1 210 ? 15.719 -10.852 -0.001 1 67.12 210 GLY A C 1
ATOM 1665 O O . GLY A 1 210 ? 16.781 -10.992 -0.604 1 67.12 210 GLY A O 1
ATOM 1666 N N . ASN A 1 211 ? 14.578 -11.227 -0.487 1 77.56 211 ASN A N 1
ATOM 1667 C CA . ASN A 1 211 ? 14.367 -11.586 -1.884 1 77.56 211 ASN A CA 1
ATOM 1668 C C . ASN A 1 211 ? 14.539 -10.391 -2.809 1 77.56 211 ASN A C 1
ATOM 1670 O O . ASN A 1 211 ? 14.047 -9.297 -2.516 1 77.56 211 ASN A O 1
ATOM 1674 N N . LYS A 1 212 ? 15.367 -10.555 -3.887 1 84.69 212 LYS A N 1
ATOM 1675 C CA . LYS A 1 212 ? 15.672 -9.469 -4.812 1 84.69 212 LYS A CA 1
ATOM 1676 C C . LYS A 1 212 ? 14.391 -8.867 -5.391 1 84.69 212 LYS A C 1
ATOM 1678 O O . LYS A 1 212 ? 14.344 -7.676 -5.699 1 84.69 212 LYS A O 1
ATOM 1683 N N . ASN A 1 213 ? 13.375 -9.672 -5.496 1 89.81 213 ASN A N 1
ATOM 1684 C CA . ASN A 1 213 ? 12.148 -9.195 -6.121 1 89.81 213 ASN A CA 1
ATOM 1685 C C . ASN A 1 213 ? 11.312 -8.367 -5.152 1 89.81 213 ASN A C 1
ATOM 1687 O O . ASN A 1 213 ? 10.328 -7.738 -5.551 1 89.81 213 ASN A O 1
ATOM 1691 N N . ASN A 1 214 ? 11.695 -8.266 -3.91 1 90.94 214 ASN A N 1
ATOM 1692 C CA . ASN A 1 214 ? 10.93 -7.477 -2.947 1 90.94 214 ASN A CA 1
ATOM 1693 C C . ASN A 1 214 ? 10.805 -6.023 -3.389 1 90.94 214 ASN A C 1
ATOM 1695 O O . ASN A 1 214 ? 9.773 -5.387 -3.154 1 90.94 214 ASN A O 1
ATOM 1699 N N . ILE A 1 215 ? 11.82 -5.559 -4.012 1 95.5 215 ILE A N 1
ATOM 1700 C CA . ILE A 1 215 ? 11.93 -4.145 -4.359 1 95.5 215 ILE A CA 1
ATOM 1701 C C . ILE A 1 215 ? 10.852 -3.779 -5.379 1 95.5 215 ILE A C 1
ATOM 1703 O O . ILE A 1 215 ? 10.562 -2.6 -5.59 1 95.5 215 ILE A O 1
ATOM 1707 N N . ILE A 1 216 ? 10.219 -4.793 -6.02 1 97.12 216 ILE A N 1
ATOM 1708 C CA . ILE A 1 216 ? 9.219 -4.496 -7.039 1 97.12 216 ILE A CA 1
ATOM 1709 C C . ILE A 1 216 ? 7.891 -5.141 -6.66 1 97.12 216 ILE A C 1
ATOM 1711 O O . ILE A 1 216 ? 7.031 -5.352 -7.52 1 97.12 216 ILE A O 1
ATOM 1715 N N . MET A 1 217 ? 7.711 -5.484 -5.41 1 95.62 217 MET A N 1
ATOM 1716 C CA . MET A 1 217 ? 6.477 -6.07 -4.895 1 95.62 217 MET A CA 1
ATOM 1717 C C . MET A 1 217 ? 5.41 -4.996 -4.695 1 95.62 217 MET A C 1
ATOM 1719 O O . MET A 1 217 ? 5.723 -3.809 -4.621 1 95.62 217 MET A O 1
ATOM 1723 N N . PRO A 1 218 ? 4.18 -5.418 -4.621 1 94.56 218 PRO A N 1
ATOM 1724 C CA . PRO A 1 218 ? 3.1 -4.445 -4.453 1 94.56 218 PRO A CA 1
ATOM 1725 C C . PRO A 1 218 ? 3.17 -3.711 -3.117 1 94.56 218 PRO A C 1
ATOM 1727 O O . PRO A 1 218 ? 3.707 -4.246 -2.143 1 94.56 218 PRO A O 1
ATOM 1730 N N . GLY A 1 219 ? 2.635 -2.486 -3.164 1 91.12 219 GLY A N 1
ATOM 1731 C CA . GLY A 1 219 ? 2.512 -1.716 -1.938 1 91.12 219 GLY A CA 1
ATOM 1732 C C . GLY A 1 219 ? 3.844 -1.215 -1.412 1 91.12 219 GLY A C 1
ATOM 1733 O O . GLY A 1 219 ? 4.852 -1.255 -2.121 1 91.12 219 GLY A O 1
ATOM 1734 N N . ARG A 1 220 ? 3.809 -0.683 -0.216 1 91.88 220 ARG A N 1
ATOM 1735 C CA . ARG A 1 220 ? 5.031 -0.266 0.466 1 91.88 220 ARG A CA 1
ATOM 1736 C C . ARG A 1 220 ? 5.527 -1.354 1.412 1 91.88 220 ARG A C 1
ATOM 1738 O O . ARG A 1 220 ? 4.766 -2.246 1.794 1 91.88 220 ARG A O 1
ATOM 1745 N N . SER A 1 221 ? 6.754 -1.258 1.699 1 90.69 221 SER A N 1
ATOM 1746 C CA . SER A 1 221 ? 7.348 -2.285 2.549 1 90.69 221 SER A CA 1
ATOM 1747 C C . SER A 1 221 ? 6.781 -2.229 3.963 1 90.69 221 SER A C 1
ATOM 1749 O O . SER A 1 221 ? 6.504 -1.146 4.484 1 90.69 221 SER A O 1
ATOM 1751 N N . VAL A 1 222 ? 6.699 -3.367 4.578 1 86 222 VAL A N 1
ATOM 1752 C CA . VAL A 1 222 ? 6.121 -3.449 5.914 1 86 222 VAL A CA 1
ATOM 1753 C C . VAL A 1 222 ? 7.238 -3.486 6.957 1 86 222 VAL A C 1
ATOM 1755 O O . VAL A 1 222 ? 6.992 -3.283 8.148 1 86 222 VAL A O 1
ATOM 1758 N N . ASN A 1 223 ? 8.414 -3.711 6.531 1 87.12 223 ASN A N 1
ATOM 1759 C CA . ASN A 1 223 ? 9.625 -3.697 7.348 1 87.12 223 ASN A CA 1
ATOM 1760 C C . ASN A 1 223 ? 10.883 -3.719 6.488 1 87.12 223 ASN A C 1
ATOM 1762 O O . ASN A 1 223 ? 10.797 -3.668 5.258 1 87.12 223 ASN A O 1
ATOM 1766 N N . MET A 1 224 ? 11.992 -3.801 7.145 1 86.5 224 MET A N 1
ATOM 1767 C CA . MET A 1 224 ? 13.258 -3.75 6.418 1 86.5 224 MET A CA 1
ATOM 1768 C C . MET A 1 224 ? 13.461 -5.012 5.586 1 86.5 224 MET A C 1
ATOM 1770 O O . MET A 1 224 ? 14.047 -4.957 4.5 1 86.5 224 MET A O 1
ATOM 1774 N N . GLY A 1 225 ? 12.914 -6.121 6.059 1 87.88 225 GLY A N 1
ATOM 1775 C CA . GLY A 1 225 ? 13.086 -7.383 5.355 1 87.88 225 GLY A CA 1
ATOM 1776 C C . GLY A 1 225 ? 12.273 -7.469 4.074 1 87.88 225 GLY A C 1
ATOM 1777 O O . GLY A 1 225 ? 12.5 -8.352 3.246 1 87.88 225 GLY A O 1
ATOM 1778 N N . ASP A 1 226 ? 11.43 -6.57 3.896 1 90.31 226 ASP A N 1
ATOM 1779 C CA . ASP A 1 226 ? 10.523 -6.527 2.756 1 90.31 226 ASP A CA 1
ATOM 1780 C C . ASP A 1 226 ? 11.078 -5.648 1.64 1 90.31 226 ASP A C 1
ATOM 1782 O O . ASP A 1 226 ? 10.336 -5.176 0.782 1 90.31 226 ASP A O 1
ATOM 1786 N N . GLY A 1 227 ? 12.367 -5.383 1.709 1 92.5 227 GLY A N 1
ATOM 1787 C CA . GLY A 1 227 ? 13.055 -4.621 0.678 1 92.5 227 GLY A CA 1
ATOM 1788 C C . GLY A 1 227 ? 14.32 -5.289 0.186 1 92.5 227 GLY A C 1
ATOM 1789 O O . GLY A 1 227 ? 14.445 -6.516 0.244 1 92.5 227 GLY A O 1
ATOM 1790 N N . TRP A 1 228 ? 15.18 -4.516 -0.531 1 93.62 228 TRP A N 1
ATOM 1791 C CA . TRP A 1 228 ? 16.5 -4.941 -0.998 1 93.62 228 TRP A CA 1
ATOM 1792 C C . TRP A 1 228 ? 17.609 -4.219 -0.238 1 93.62 228 TRP A C 1
ATOM 1794 O O . TRP A 1 228 ? 17.656 -2.986 -0.227 1 93.62 228 TRP A O 1
ATOM 1804 N N . GLU A 1 229 ? 18.406 -4.996 0.443 1 92.44 229 GLU A N 1
ATOM 1805 C CA . GLU A 1 229 ? 19.516 -4.402 1.206 1 92.44 229 GLU A CA 1
ATOM 1806 C C . GLU A 1 229 ? 20.828 -5.113 0.917 1 92.44 229 GLU A C 1
ATOM 1808 O O . GLU A 1 229 ? 20.891 -6.344 0.892 1 92.44 229 GLU A O 1
ATOM 1813 N N . THR A 1 230 ? 21.812 -4.348 0.703 1 92 230 THR A N 1
ATOM 1814 C CA . THR A 1 230 ? 23.141 -4.871 0.402 1 92 230 THR A CA 1
ATOM 1815 C C . THR A 1 230 ? 24.031 -4.84 1.642 1 92 230 THR A C 1
ATOM 1817 O O . THR A 1 230 ? 23.734 -4.129 2.605 1 92 230 THR A O 1
ATOM 1820 N N . LYS A 1 231 ? 25.078 -5.629 1.583 1 90.62 231 LYS A N 1
ATOM 1821 C CA . LYS A 1 231 ? 26.094 -5.547 2.629 1 90.62 231 LYS A CA 1
ATOM 1822 C C . LYS A 1 231 ? 26.828 -4.207 2.584 1 90.62 231 LYS A C 1
ATOM 1824 O O . LYS A 1 231 ? 26.828 -3.535 1.552 1 90.62 231 LYS A O 1
ATOM 1829 N N . ARG A 1 232 ? 27.453 -3.904 3.775 1 89.5 232 ARG A N 1
ATOM 1830 C CA . ARG A 1 232 ? 28.297 -2.713 3.785 1 89.5 232 ARG A CA 1
ATOM 1831 C C . ARG A 1 232 ? 29.453 -2.854 2.805 1 89.5 232 ARG A C 1
ATOM 1833 O O . ARG A 1 232 ? 30.234 -3.812 2.883 1 89.5 232 ARG A O 1
ATOM 1840 N N . ARG A 1 233 ? 29.422 -1.911 1.922 1 87.88 233 ARG A N 1
ATOM 1841 C CA . ARG A 1 233 ? 30.516 -1.947 0.947 1 87.88 233 ARG A CA 1
ATOM 1842 C C . ARG A 1 233 ? 31.781 -1.353 1.528 1 87.88 233 ARG A C 1
ATOM 1844 O O . ARG A 1 233 ? 31.781 -0.242 2.062 1 87.88 233 ARG A O 1
ATOM 1851 N N . ARG A 1 234 ? 33 -1.984 1.493 1 88.25 234 ARG A N 1
ATOM 1852 C CA . ARG A 1 234 ? 34.281 -1.547 2.039 1 88.25 234 ARG A CA 1
ATOM 1853 C C . ARG A 1 234 ? 35.219 -1.114 0.926 1 88.25 234 ARG A C 1
ATOM 1855 O O . ARG A 1 234 ? 36.125 -0.301 1.151 1 88.25 234 ARG A O 1
ATOM 1862 N N . GLY A 1 235 ? 35.062 -1.454 -0.244 1 85.44 235 GLY A N 1
ATOM 1863 C CA . GLY A 1 235 ? 35.875 -1.063 -1.376 1 85.44 235 GLY A CA 1
ATOM 1864 C C . GLY A 1 235 ? 35.219 -0.039 -2.275 1 85.44 235 GLY A C 1
ATOM 1865 O O . GLY A 1 235 ? 34.125 0.438 -1.977 1 85.44 235 GLY A O 1
ATOM 1866 N N . PRO A 1 236 ? 36 0.429 -3.24 1 90.94 236 PRO A N 1
ATOM 1867 C CA . PRO A 1 236 ? 35.438 1.399 -4.188 1 90.94 236 PRO A CA 1
ATOM 1868 C C . PRO A 1 236 ? 34.25 0.845 -4.973 1 90.94 236 PRO A C 1
ATOM 1870 O O . PRO A 1 236 ? 34.062 -0.372 -5.023 1 90.94 236 PRO A O 1
ATOM 1873 N N . GLY A 1 237 ? 33.438 1.77 -5.406 1 92.25 237 GLY A N 1
ATOM 1874 C CA . GLY A 1 237 ? 32.344 1.374 -6.273 1 92.25 237 GLY A CA 1
ATOM 1875 C C . GLY A 1 237 ? 30.984 1.529 -5.625 1 92.25 237 GLY A C 1
ATOM 1876 O O . GLY A 1 237 ? 30.812 2.336 -4.703 1 92.25 237 GLY A O 1
ATOM 1877 N N . ASN A 1 238 ? 29.984 0.892 -6.262 1 95.5 238 ASN A N 1
ATOM 1878 C CA . ASN A 1 238 ? 28.594 0.97 -5.805 1 95.5 238 ASN A CA 1
ATOM 1879 C C . ASN A 1 238 ? 27.844 -0.327 -6.082 1 95.5 238 ASN A C 1
ATOM 1881 O O . ASN A 1 238 ? 28.312 -1.167 -6.855 1 95.5 238 ASN A O 1
ATOM 1885 N N . ASP A 1 239 ? 26.781 -0.554 -5.391 1 94.12 239 ASP A N 1
ATOM 1886 C CA . ASP A 1 239 ? 25.906 -1.694 -5.641 1 94.12 239 ASP A CA 1
ATOM 1887 C C . ASP A 1 239 ? 24.812 -1.338 -6.648 1 94.12 239 ASP A C 1
ATOM 1889 O O . ASP A 1 239 ? 24.547 -0.159 -6.887 1 94.12 239 ASP A O 1
ATOM 1893 N N . TRP A 1 240 ? 24.281 -2.424 -7.242 1 93.94 240 TRP A N 1
ATOM 1894 C CA . TRP A 1 240 ? 23.297 -2.18 -8.289 1 93.94 240 TRP A CA 1
ATOM 1895 C C . TRP A 1 240 ? 22.359 -3.377 -8.445 1 93.94 240 TRP A C 1
ATOM 1897 O O . TRP A 1 240 ? 22.656 -4.473 -7.961 1 93.94 240 TRP A O 1
ATOM 1907 N N . LEU A 1 241 ? 21.203 -3.141 -9.039 1 93.62 241 LEU A N 1
ATOM 1908 C CA . LEU A 1 241 ? 20.281 -4.188 -9.461 1 93.62 241 LEU A CA 1
ATOM 1909 C C . LEU A 1 241 ? 19.641 -3.836 -10.805 1 93.62 241 LEU A C 1
ATOM 1911 O O . LEU A 1 241 ? 19.422 -2.66 -11.102 1 93.62 241 LEU A O 1
ATOM 1915 N N . THR A 1 242 ? 19.312 -4.887 -11.578 1 93.5 242 THR A N 1
ATOM 1916 C CA . THR A 1 242 ? 18.703 -4.707 -12.891 1 93.5 242 THR A CA 1
ATOM 1917 C C . THR A 1 242 ? 17.297 -5.273 -12.914 1 93.5 242 THR A C 1
ATOM 1919 O O . THR A 1 242 ? 17.047 -6.371 -12.414 1 93.5 242 THR A O 1
ATOM 1922 N N . VAL A 1 243 ? 16.422 -4.508 -13.5 1 95.31 243 VAL A N 1
ATOM 1923 C CA . VAL A 1 243 ? 15.039 -4.922 -13.664 1 95.31 243 VAL A CA 1
ATOM 1924 C C . VAL A 1 243 ? 14.711 -5.051 -15.148 1 95.31 243 VAL A C 1
ATOM 1926 O O . VAL A 1 243 ? 14.945 -4.121 -15.93 1 95.31 243 VAL A O 1
ATOM 1929 N N . LYS A 1 244 ? 1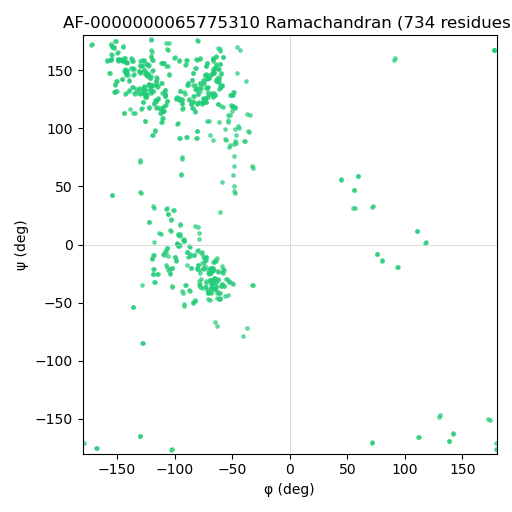4.258 -6.188 -15.508 1 94.81 244 LYS A N 1
ATOM 1930 C CA . LYS A 1 244 ? 13.578 -6.312 -16.797 1 94.81 244 LYS A CA 1
ATOM 1931 C C . LYS A 1 244 ? 12.141 -5.805 -16.703 1 94.81 244 LYS A C 1
ATOM 1933 O O . LYS A 1 244 ? 11.352 -6.297 -15.906 1 94.81 244 LYS A O 1
ATOM 1938 N N . LEU A 1 245 ? 11.852 -4.844 -17.531 1 96.62 245 LEU A N 1
ATOM 1939 C CA . LEU A 1 245 ? 10.508 -4.277 -17.547 1 96.62 245 LEU A CA 1
ATOM 1940 C C . LEU A 1 245 ? 9.508 -5.242 -18.172 1 96.62 245 LEU A C 1
ATOM 1942 O O . LEU A 1 245 ? 9.891 -6.102 -18.969 1 96.62 245 LEU A O 1
ATOM 1946 N N . ALA A 1 246 ? 8.242 -5.109 -17.766 1 96.31 246 ALA A N 1
ATOM 1947 C CA . ALA A 1 246 ? 7.184 -5.984 -18.266 1 96.31 246 ALA A CA 1
ATOM 1948 C C . ALA A 1 246 ? 7.055 -5.883 -19.781 1 96.31 246 ALA A C 1
ATOM 1950 O O . ALA A 1 246 ? 6.676 -6.855 -20.453 1 96.31 246 ALA A O 1
ATOM 1951 N N . LYS A 1 247 ? 7.25 -4.781 -20.297 1 94.38 247 LYS A N 1
ATOM 1952 C CA . LYS A 1 247 ? 7.293 -4.441 -21.719 1 94.38 247 LYS A CA 1
ATOM 1953 C C . LYS A 1 247 ? 8.133 -3.186 -21.953 1 94.38 247 LYS A C 1
ATOM 1955 O O . LYS A 1 247 ? 8.508 -2.498 -21 1 94.38 247 LYS A O 1
ATOM 1960 N N . GLU A 1 248 ? 8.477 -3.043 -23.219 1 95.44 248 GLU A N 1
ATOM 1961 C CA . GLU A 1 248 ? 9.188 -1.801 -23.5 1 95.44 248 GLU A CA 1
ATOM 1962 C C . GLU A 1 248 ? 8.32 -0.584 -23.203 1 95.44 248 GLU A C 1
ATOM 1964 O O . GLU A 1 248 ? 7.105 -0.614 -23.406 1 95.44 248 GLU A O 1
ATOM 1969 N N . GLY A 1 249 ? 8.953 0.447 -22.625 1 96.81 249 GLY A N 1
ATOM 1970 C CA . GLY A 1 249 ? 8.219 1.651 -22.266 1 96.81 249 GLY A CA 1
ATOM 1971 C C . GLY A 1 249 ? 9.094 2.885 -22.188 1 96.81 249 GLY A C 1
ATOM 1972 O O . GLY A 1 249 ? 10.328 2.775 -22.156 1 96.81 249 GLY A O 1
ATOM 1973 N N . ILE A 1 250 ? 8.406 4.027 -22.312 1 97.56 250 ILE A N 1
ATOM 1974 C CA . ILE A 1 250 ? 9.078 5.312 -22.172 1 97.56 250 ILE A CA 1
ATOM 1975 C C . ILE A 1 250 ? 8.961 5.789 -20.719 1 97.56 250 ILE A C 1
ATOM 1977 O O . ILE A 1 250 ? 7.855 6.07 -20.234 1 97.56 250 ILE A O 1
ATOM 1981 N N . VAL A 1 251 ? 10.102 5.914 -20.062 1 98.38 251 VAL A N 1
ATOM 1982 C CA . VAL A 1 251 ? 10.102 6.227 -18.625 1 98.38 251 VAL A CA 1
ATOM 1983 C C . VAL A 1 251 ? 9.664 7.676 -18.422 1 98.38 251 VAL A C 1
ATOM 1985 O O . VAL A 1 251 ? 10.258 8.594 -19 1 98.38 251 VAL A O 1
ATOM 1988 N N . LYS A 1 252 ? 8.641 7.84 -17.547 1 98.06 252 LYS A N 1
ATOM 1989 C CA . LYS A 1 252 ? 8.102 9.18 -17.328 1 98.06 252 LYS A CA 1
ATOM 1990 C C . LYS A 1 252 ? 8.289 9.617 -15.875 1 98.06 252 LYS A C 1
ATOM 1992 O O . LYS A 1 252 ? 8.414 10.805 -15.586 1 98.06 252 LYS A O 1
ATOM 1997 N N . ARG A 1 253 ? 8.25 8.695 -14.977 1 98.12 253 ARG A N 1
ATOM 1998 C CA . ARG A 1 253 ? 8.375 8.969 -13.547 1 98.12 253 ARG A CA 1
ATOM 1999 C C . ARG A 1 253 ? 8.969 7.77 -12.812 1 98.12 253 ARG A C 1
ATOM 2001 O O . ARG A 1 253 ? 8.617 6.621 -13.094 1 98.12 253 ARG A O 1
ATOM 2008 N N . ILE A 1 254 ? 9.875 8.07 -11.891 1 98.5 254 ILE A N 1
ATOM 2009 C CA . ILE A 1 254 ? 10.523 7.023 -11.109 1 98.5 254 ILE A CA 1
ATOM 2010 C C . ILE A 1 254 ? 10.289 7.277 -9.617 1 98.5 254 ILE A C 1
ATOM 2012 O O . ILE A 1 254 ? 10.375 8.414 -9.156 1 98.5 254 ILE A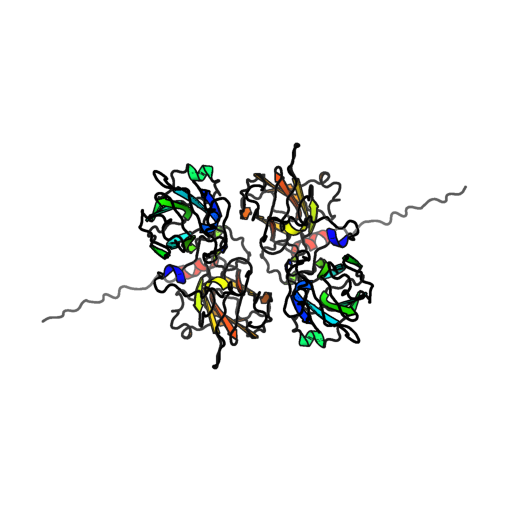 O 1
ATOM 2016 N N . GLU A 1 255 ? 9.984 6.227 -8.922 1 98.06 255 GLU A N 1
ATOM 2017 C CA . GLU A 1 255 ? 9.938 6.285 -7.465 1 98.06 255 GLU A CA 1
ATOM 2018 C C . GLU A 1 255 ? 10.992 5.383 -6.836 1 98.06 255 GLU A C 1
ATOM 2020 O O . GLU A 1 255 ? 11.094 4.203 -7.184 1 98.06 255 GLU A O 1
ATOM 2025 N N . VAL A 1 256 ? 11.812 5.949 -6.027 1 98.25 256 VAL A N 1
ATOM 2026 C CA . VAL A 1 256 ? 12.711 5.199 -5.16 1 98.25 256 VAL A CA 1
ATOM 2027 C C . VAL A 1 256 ? 12.305 5.387 -3.701 1 98.25 256 VAL A C 1
ATOM 2029 O O . VAL A 1 256 ? 12.398 6.496 -3.164 1 98.25 256 VAL A O 1
ATOM 2032 N N . ASP A 1 257 ? 11.867 4.332 -3.115 1 97.25 257 ASP A N 1
ATOM 2033 C CA . ASP A 1 257 ? 11.367 4.375 -1.747 1 97.25 257 ASP A CA 1
ATOM 2034 C C . ASP A 1 257 ? 12.352 3.736 -0.776 1 97.25 257 ASP A C 1
ATOM 2036 O O . ASP A 1 257 ? 12.688 2.557 -0.907 1 97.25 257 ASP A O 1
ATOM 2040 N N . THR A 1 258 ? 12.773 4.473 0.244 1 95.81 258 THR A N 1
ATOM 2041 C CA . THR A 1 258 ? 13.688 3.961 1.255 1 95.81 258 THR A CA 1
ATOM 2042 C C . THR A 1 258 ? 12.953 3.688 2.564 1 95.81 258 THR A C 1
ATOM 2044 O O . THR A 1 258 ? 13.562 3.691 3.637 1 95.81 258 THR A O 1
ATOM 2047 N N . ASN A 1 259 ? 11.695 3.426 2.461 1 92.69 259 ASN A N 1
ATOM 2048 C CA . ASN A 1 259 ? 10.875 3.139 3.633 1 92.69 259 ASN A CA 1
ATOM 2049 C C . ASN A 1 259 ? 11.531 2.1 4.539 1 92.69 259 ASN A C 1
ATOM 2051 O O . ASN A 1 259 ? 12 1.064 4.062 1 92.69 259 ASN A O 1
ATOM 2055 N N . TRP A 1 260 ? 11.633 2.332 5.871 1 90.38 260 TRP A N 1
ATOM 2056 C CA . TRP A 1 260 ? 12.148 1.468 6.93 1 90.38 260 TRP A CA 1
ATOM 2057 C C . TRP A 1 260 ? 13.672 1.496 6.965 1 90.38 260 TRP A C 1
ATOM 2059 O O . TRP A 1 260 ? 14.281 0.988 7.906 1 90.38 260 TRP A O 1
ATOM 2069 N N . PHE A 1 261 ? 14.25 2.014 5.926 1 93.25 261 PHE A N 1
ATOM 2070 C CA . PHE A 1 261 ? 15.695 2.191 5.949 1 93.25 261 PHE A CA 1
ATOM 2071 C C . PHE A 1 261 ? 16.062 3.602 6.398 1 93.25 261 PHE A C 1
ATOM 2073 O O . PHE A 1 261 ? 16.297 4.48 5.566 1 93.25 261 PHE A O 1
ATOM 2080 N N . LYS A 1 262 ? 16.25 3.721 7.648 1 87.19 262 LYS A N 1
ATOM 2081 C CA . LYS A 1 262 ? 16.391 5.039 8.258 1 87.19 262 LYS A CA 1
ATOM 2082 C C . LYS A 1 262 ? 17.859 5.441 8.359 1 87.19 262 LYS A C 1
ATOM 2084 O O . LYS A 1 262 ? 18.203 6.605 8.133 1 87.19 262 LYS A O 1
ATOM 2089 N N . GLY A 1 263 ? 18.672 4.52 8.695 1 88.81 263 GLY A N 1
ATOM 2090 C CA . GLY A 1 263 ? 20.094 4.789 8.844 1 88.81 263 GLY A CA 1
ATOM 2091 C C . GLY A 1 263 ? 20.953 3.984 7.887 1 88.81 263 GLY A C 1
ATOM 2092 O O . GLY A 1 263 ? 22.172 4.203 7.793 1 88.81 263 GLY A O 1
ATOM 2093 N N . ASN A 1 264 ? 20.344 3.068 7.227 1 93.44 264 ASN A N 1
ATOM 2094 C CA . ASN A 1 264 ? 21.062 2.178 6.328 1 93.44 264 ASN A CA 1
ATOM 2095 C C . ASN A 1 264 ? 20.594 2.32 4.887 1 93.44 264 ASN A C 1
ATOM 2097 O O . ASN A 1 264 ? 20.578 1.344 4.137 1 93.44 264 ASN A O 1
ATOM 2101 N N . PHE A 1 265 ? 20.203 3.479 4.559 1 94.5 265 PHE A N 1
ATOM 2102 C CA . PHE A 1 265 ? 19.844 3.797 3.184 1 94.5 265 PHE A CA 1
ATOM 2103 C C . PHE A 1 265 ? 21.047 4.297 2.4 1 94.5 265 PHE A C 1
ATOM 2105 O O . PHE A 1 265 ? 22.031 4.75 2.99 1 94.5 265 PHE A O 1
ATOM 2112 N N . PRO A 1 266 ? 21 4.133 1.042 1 96.88 266 PRO A N 1
ATOM 2113 C CA . PRO A 1 266 ? 22.078 4.727 0.246 1 96.88 266 PRO A CA 1
ATOM 2114 C C . PRO A 1 266 ? 22.078 6.254 0.305 1 96.88 266 PRO A C 1
ATOM 2116 O O . PRO A 1 266 ? 21.016 6.871 0.425 1 96.88 266 PRO A O 1
ATOM 2119 N N . THR A 1 267 ? 23.266 6.805 0.135 1 94.94 267 THR A N 1
ATOM 2120 C CA . THR A 1 267 ? 23.375 8.258 0.118 1 94.94 267 THR A CA 1
ATOM 2121 C C . THR A 1 267 ? 22.703 8.836 -1.129 1 94.94 267 THR A C 1
ATOM 2123 O O . THR A 1 267 ? 22.125 9.93 -1.083 1 94.94 267 THR A O 1
ATOM 2126 N N . SER A 1 268 ? 22.859 8.133 -2.174 1 97.12 268 SER A N 1
ATOM 2127 C CA . SER A 1 268 ? 22.312 8.578 -3.453 1 97.12 268 SER A CA 1
ATOM 2128 C C . SER A 1 268 ? 22.062 7.406 -4.391 1 97.12 268 SER A C 1
ATOM 2130 O O . SER A 1 268 ? 22.391 6.262 -4.066 1 97.12 268 SER A O 1
ATOM 2132 N N . CYS A 1 269 ? 21.391 7.758 -5.547 1 98.31 269 CYS A N 1
ATOM 2133 C CA . CYS A 1 269 ? 21.156 6.738 -6.559 1 98.31 269 CYS A CA 1
ATOM 2134 C C . CYS A 1 269 ? 21.188 7.336 -7.961 1 98.31 269 CYS A C 1
ATOM 2136 O O . CYS A 1 269 ? 21.125 8.555 -8.117 1 98.31 269 CYS A O 1
ATOM 2138 N N . SER A 1 270 ? 21.422 6.492 -8.875 1 98.62 270 SER A N 1
ATOM 2139 C CA . SER A 1 270 ? 21.266 6.797 -10.289 1 98.62 270 SER A CA 1
ATOM 2140 C C . SER A 1 270 ? 20.594 5.645 -11.031 1 98.62 270 SER A C 1
ATOM 2142 O O . SER A 1 270 ? 20.516 4.527 -10.508 1 98.62 270 SER A O 1
ATOM 2144 N N . ILE A 1 271 ? 20.016 5.965 -12.203 1 98.56 271 ILE A N 1
ATOM 2145 C CA . ILE A 1 271 ? 19.359 4.914 -12.977 1 98.56 271 ILE A CA 1
ATOM 2146 C C . ILE A 1 271 ? 19.844 4.953 -14.422 1 98.56 271 ILE A C 1
ATOM 2148 O O . ILE A 1 271 ? 19.891 6.016 -15.047 1 98.56 271 ILE A O 1
ATOM 2152 N N . ASP A 1 272 ? 20.234 3.801 -14.859 1 96.69 272 ASP A N 1
ATOM 2153 C CA . ASP A 1 272 ? 20.547 3.574 -16.266 1 96.69 272 ASP A CA 1
ATOM 2154 C C . ASP A 1 272 ? 19.5 2.699 -16.938 1 96.69 272 ASP A C 1
ATOM 2156 O O . ASP A 1 272 ? 18.766 1.96 -16.266 1 96.69 272 ASP A O 1
ATOM 2160 N N . ALA A 1 273 ? 19.406 2.824 -18.266 1 96.5 273 ALA A N 1
ATOM 2161 C CA . ALA A 1 273 ? 18.422 2.031 -19.016 1 96.5 273 ALA A CA 1
ATOM 2162 C C . ALA A 1 273 ? 19 1.562 -20.344 1 96.5 273 ALA A C 1
ATOM 2164 O O . ALA A 1 273 ? 19.953 2.152 -20.859 1 96.5 273 ALA A O 1
ATOM 2165 N N . ILE A 1 274 ? 18.422 0.487 -20.844 1 93.75 274 ILE A N 1
ATOM 2166 C CA . ILE A 1 274 ? 18.844 -0.028 -22.141 1 93.75 274 ILE A CA 1
ATOM 2167 C C . ILE A 1 274 ? 17.641 -0.61 -22.875 1 93.75 274 ILE A C 1
ATOM 2169 O O . ILE A 1 274 ? 16.688 -1.083 -22.25 1 93.75 274 ILE A O 1
ATOM 2173 N N . HIS A 1 275 ? 17.609 -0.418 -24.156 1 92.56 275 HIS A N 1
ATOM 2174 C CA . HIS A 1 275 ? 16.688 -1.121 -25.031 1 92.56 275 HIS A CA 1
ATOM 2175 C C . HIS A 1 275 ? 17.359 -2.318 -25.703 1 92.56 275 HIS A C 1
ATOM 2177 O O . HIS A 1 275 ? 18.234 -2.148 -26.547 1 92.56 275 HIS A O 1
ATOM 2183 N N . SER A 1 276 ? 17.031 -3.439 -25.203 1 85.31 276 SER A N 1
ATOM 2184 C CA . SER A 1 276 ? 17.656 -4.645 -25.734 1 85.31 276 SER A CA 1
ATOM 2185 C C . SER A 1 276 ? 16.625 -5.742 -25.984 1 85.31 276 SER A C 1
ATOM 2187 O O . SER A 1 276 ? 15.672 -5.898 -25.203 1 85.31 276 SER A O 1
ATOM 2189 N N . SER A 1 277 ? 16.656 -6.344 -27.234 1 73.88 277 SER A N 1
ATOM 2190 C CA . SER A 1 277 ? 15.773 -7.457 -27.547 1 73.88 277 SER A CA 1
ATOM 2191 C C . SER A 1 277 ? 16.109 -8.688 -26.719 1 73.88 277 SER A C 1
ATOM 2193 O O . SER A 1 277 ? 15.266 -9.578 -26.562 1 73.88 277 SER A O 1
ATOM 2195 N N . SER A 1 278 ? 17.359 -8.773 -26.391 1 63.44 278 SER A N 1
ATOM 2196 C CA . SER A 1 278 ? 17.75 -9.914 -25.578 1 63.44 278 SER A CA 1
ATOM 2197 C C . SER A 1 278 ? 18.078 -9.492 -24.156 1 63.44 278 SER A C 1
ATOM 2199 O O . SER A 1 278 ? 18.469 -8.344 -23.922 1 63.44 278 SER A O 1
ATOM 2201 N N . ALA A 1 279 ? 17.516 -10.266 -23.266 1 57.06 279 ALA A N 1
ATOM 2202 C CA . ALA A 1 279 ? 17.953 -9.977 -21.891 1 57.06 279 ALA A CA 1
ATOM 2203 C C . ALA A 1 279 ? 19.453 -9.797 -21.828 1 57.06 279 ALA A C 1
ATOM 2205 O O . ALA A 1 279 ? 20.219 -10.648 -22.297 1 57.06 279 ALA A O 1
ATOM 2206 N N . PRO A 1 280 ? 19.906 -8.492 -21.75 1 55.38 280 PRO A N 1
ATOM 2207 C CA . PRO A 1 280 ? 21.359 -8.391 -21.672 1 55.38 280 PRO A CA 1
ATOM 2208 C C . PRO A 1 280 ? 21.984 -9.508 -20.844 1 55.38 280 PRO A C 1
ATOM 2210 O O . PRO A 1 280 ? 21.406 -9.953 -19.859 1 55.38 280 PRO A O 1
ATOM 2213 N N . ASP A 1 281 ? 22.688 -10.328 -21.562 1 54.19 281 ASP A N 1
ATOM 2214 C CA . ASP A 1 281 ? 23.422 -11.383 -20.859 1 54.19 281 ASP A CA 1
ATOM 2215 C C . ASP A 1 281 ? 23.938 -10.883 -19.516 1 54.19 281 ASP A C 1
ATOM 2217 O O . ASP A 1 281 ? 24.703 -9.922 -19.453 1 54.19 281 ASP A O 1
ATOM 2221 N N . GLU A 1 282 ? 23.094 -11.242 -18.516 1 52.78 282 GLU A N 1
ATOM 2222 C CA . GLU A 1 282 ? 23.25 -10.938 -17.094 1 52.78 282 GLU A CA 1
ATOM 2223 C C . GLU A 1 282 ? 24.719 -10.875 -16.688 1 52.78 282 GLU A C 1
ATOM 2225 O O . GLU A 1 282 ? 25.094 -10.109 -15.805 1 52.78 282 GLU A O 1
ATOM 2230 N N . THR A 1 283 ? 25.5 -11.75 -17.344 1 52.5 283 THR A N 1
ATOM 2231 C CA . THR A 1 283 ? 26.891 -11.883 -16.938 1 52.5 283 THR A CA 1
ATOM 2232 C C . THR A 1 283 ? 27.734 -10.758 -17.531 1 52.5 283 THR A C 1
ATOM 2234 O O . THR A 1 283 ? 28.844 -10.484 -17.047 1 52.5 283 THR A O 1
ATOM 2237 N N . HIS A 1 284 ? 27.188 -10.18 -18.594 1 58.22 284 HIS A N 1
ATOM 2238 C CA . HIS A 1 284 ? 28.078 -9.188 -19.188 1 58.22 284 HIS A CA 1
ATOM 2239 C C . HIS A 1 284 ? 27.359 -7.859 -19.391 1 58.22 284 HIS A C 1
ATOM 2241 O O . HIS A 1 284 ? 27.344 -7.328 -20.516 1 58.22 284 HIS A O 1
ATOM 2247 N N . LEU A 1 285 ? 26.641 -7.453 -18.438 1 56.59 285 LEU A N 1
ATOM 2248 C CA . LEU A 1 285 ? 25.875 -6.215 -18.531 1 56.59 285 LEU A CA 1
ATOM 2249 C C . LEU A 1 285 ? 26.766 -5.051 -18.938 1 56.59 285 LEU A C 1
ATOM 2251 O O . LEU A 1 285 ? 26.312 -4.102 -19.578 1 56.59 285 LEU A O 1
ATOM 2255 N N . GLN A 1 286 ? 27.984 -5.191 -18.484 1 56.88 286 GLN A N 1
ATOM 2256 C CA . GLN A 1 286 ? 28.953 -4.125 -18.719 1 56.88 286 GLN A CA 1
ATOM 2257 C C . GLN A 1 286 ? 29.234 -3.957 -20.203 1 56.88 286 GLN A C 1
ATOM 2259 O O . GLN A 1 286 ? 29.703 -2.9 -20.625 1 56.88 286 GLN A O 1
ATOM 2264 N N . ASP A 1 287 ? 28.781 -4.988 -20.906 1 63.34 287 ASP A N 1
ATOM 2265 C CA . ASP A 1 287 ? 29.125 -4.953 -22.328 1 63.34 287 ASP A CA 1
ATOM 2266 C C . ASP A 1 287 ? 28.109 -4.152 -23.125 1 63.34 287 ASP A C 1
ATOM 2268 O O . ASP A 1 287 ? 28.297 -3.904 -24.312 1 63.34 287 ASP A O 1
ATOM 2272 N N . TYR A 1 288 ? 27.109 -3.709 -22.328 1 73.56 288 TYR A N 1
ATOM 2273 C CA . TYR A 1 288 ? 26.047 -3.006 -23.047 1 73.56 288 TYR A CA 1
ATOM 2274 C C . TYR A 1 288 ? 26.141 -1.501 -22.828 1 73.56 288 TYR A C 1
ATOM 2276 O O . TYR A 1 288 ? 26.734 -1.046 -21.844 1 73.56 288 TYR A O 1
ATOM 2284 N N . GLU A 1 289 ? 25.781 -0.815 -23.828 1 83.94 289 GLU A N 1
ATOM 2285 C CA . GLU A 1 289 ? 25.781 0.641 -23.734 1 83.94 289 GLU A CA 1
ATOM 2286 C C . GLU A 1 289 ? 24.531 1.146 -23.016 1 83.94 289 GLU A C 1
ATOM 2288 O O . GLU A 1 289 ? 23.5 1.354 -23.641 1 83.94 289 GLU A O 1
ATOM 2293 N N . TRP A 1 290 ? 24.672 1.288 -21.766 1 91.94 290 TRP A N 1
ATOM 2294 C CA . TRP A 1 290 ? 23.578 1.795 -20.938 1 91.94 290 TRP A CA 1
ATOM 2295 C C . TRP A 1 290 ? 23.453 3.309 -21.062 1 91.94 290 TRP A C 1
ATOM 2297 O O . TRP A 1 290 ? 24.453 4.016 -21.188 1 91.94 290 TRP A O 1
ATOM 2307 N N . THR A 1 291 ? 22.219 3.76 -21.141 1 95.5 291 THR A N 1
ATOM 2308 C CA . THR A 1 291 ? 21.906 5.184 -21.141 1 95.5 291 THR A CA 1
ATOM 2309 C C . THR A 1 291 ? 21.531 5.656 -19.734 1 95.5 291 THR A C 1
ATOM 2311 O O . THR A 1 291 ? 20.641 5.078 -19.094 1 95.5 291 THR A O 1
ATOM 2314 N N . ASN A 1 292 ? 22.219 6.676 -19.297 1 97.69 292 ASN A N 1
ATOM 2315 C CA . ASN A 1 292 ? 21.828 7.258 -18.016 1 97.69 292 ASN A CA 1
ATOM 2316 C C . ASN A 1 292 ? 20.531 8.055 -18.125 1 97.69 292 ASN A C 1
ATOM 2318 O O . ASN A 1 292 ? 20.422 8.961 -18.953 1 97.69 292 ASN A O 1
ATOM 2322 N N . ILE A 1 293 ? 19.562 7.703 -17.297 1 98.62 293 ILE A N 1
ATOM 2323 C CA . ILE A 1 293 ? 18.281 8.406 -17.438 1 98.62 293 ILE A CA 1
ATOM 2324 C C . ILE A 1 293 ? 17.953 9.148 -16.156 1 98.62 293 ILE A C 1
ATOM 2326 O O . ILE A 1 293 ? 17.062 10.008 -16.125 1 98.62 293 ILE A O 1
ATOM 2330 N N . LEU A 1 294 ? 18.5 8.812 -15.039 1 98.75 294 LEU A N 1
ATOM 2331 C CA . LEU A 1 294 ? 18.469 9.586 -13.805 1 98.75 294 LEU A CA 1
ATOM 2332 C C . LEU A 1 294 ? 19.891 9.836 -13.281 1 98.75 294 LEU A C 1
ATOM 2334 O O . LEU A 1 294 ? 20.531 8.914 -12.766 1 98.75 294 LEU A O 1
ATOM 2338 N N . PRO A 1 295 ? 20.328 11.047 -13.445 1 98.62 295 PRO A N 1
ATOM 2339 C CA . PRO A 1 295 ? 21.641 11.344 -12.867 1 98.62 295 PRO A CA 1
ATOM 2340 C C . PRO A 1 295 ? 21.688 11.094 -11.359 1 98.62 295 PRO A C 1
ATOM 2342 O O . PRO A 1 295 ? 20.641 10.984 -10.711 1 98.62 295 PRO A O 1
ATOM 2345 N N . ASN A 1 296 ? 22.922 10.977 -10.867 1 98.25 296 ASN A N 1
ATOM 2346 C CA . ASN A 1 296 ? 23.094 10.742 -9.438 1 98.25 296 ASN A CA 1
ATOM 2347 C C . ASN A 1 296 ? 22.281 11.742 -8.609 1 98.25 296 ASN A C 1
ATOM 2349 O O . ASN A 1 296 ? 22.484 12.953 -8.727 1 98.25 296 ASN A O 1
ATOM 2353 N N . SER A 1 297 ? 21.391 11.242 -7.848 1 96.69 297 SER A N 1
ATOM 2354 C CA . SER A 1 297 ? 20.438 12.039 -7.07 1 96.69 297 SER A CA 1
ATOM 2355 C C . SER A 1 297 ? 20.453 11.633 -5.598 1 96.69 297 SER A C 1
ATOM 2357 O O . SER A 1 297 ? 20.438 10.445 -5.277 1 96.69 297 SER A O 1
ATOM 2359 N N . PRO A 1 298 ? 20.469 12.602 -4.723 1 94.25 298 PRO A N 1
ATOM 2360 C CA . PRO A 1 298 ? 20.531 12.289 -3.291 1 94.25 298 PRO A CA 1
ATOM 2361 C C . PRO A 1 298 ? 19.281 11.586 -2.787 1 94.25 298 PRO A C 1
ATOM 2363 O O . PRO A 1 298 ? 18.172 11.828 -3.301 1 94.25 298 PRO A O 1
ATOM 2366 N N . LEU A 1 299 ? 19.469 10.727 -1.799 1 94.62 299 LEU A N 1
ATOM 2367 C CA . LEU A 1 299 ? 18.375 10.055 -1.121 1 94.62 299 LEU A CA 1
ATOM 2368 C C . LEU A 1 299 ? 18.359 10.398 0.363 1 94.62 299 LEU A C 1
ATOM 2370 O O . LEU A 1 299 ? 19.344 10.914 0.898 1 94.62 299 LEU A O 1
ATOM 2374 N N . CYS A 1 300 ? 17.156 10.195 0.971 1 89.62 300 CYS A N 1
ATOM 2375 C CA . CYS A 1 300 ? 16.953 10.312 2.41 1 89.62 300 CYS A CA 1
ATOM 2376 C C . CYS A 1 300 ? 16.375 9.031 2.986 1 89.62 300 CYS A C 1
ATOM 2378 O O . CYS A 1 300 ? 15.812 8.219 2.25 1 89.62 300 CYS A O 1
ATOM 2380 N N . GLY A 1 301 ? 16.625 8.852 4.262 1 89.31 301 GLY A N 1
ATOM 2381 C CA . GLY A 1 301 ? 16.094 7.66 4.902 1 89.31 301 GLY A CA 1
ATOM 2382 C C . GLY A 1 301 ? 14.586 7.691 5.07 1 89.31 301 GLY A C 1
ATOM 2383 O O . GLY A 1 301 ? 14.008 8.75 5.309 1 89.31 301 GLY A O 1
ATOM 2384 N N . HIS A 1 302 ? 13.984 6.488 4.895 1 89.75 302 HIS A N 1
ATOM 2385 C CA . HIS A 1 302 ? 12.57 6.312 5.191 1 89.75 302 HIS A CA 1
ATOM 2386 C C . HIS A 1 302 ? 11.711 7.301 4.414 1 89.75 302 HIS A C 1
ATOM 2388 O O . HIS A 1 302 ? 10.836 7.953 4.984 1 89.75 302 HIS A O 1
ATOM 2394 N N . ARG A 1 303 ? 12.023 7.395 3.117 1 90.62 303 ARG A N 1
ATOM 2395 C CA . ARG A 1 303 ? 11.398 8.43 2.307 1 90.62 303 ARG A CA 1
ATOM 2396 C C . ARG A 1 303 ? 11.023 7.898 0.927 1 90.62 303 ARG A C 1
ATOM 2398 O O . ARG A 1 303 ? 11.781 7.129 0.328 1 90.62 303 ARG A O 1
ATOM 2405 N N . ARG A 1 304 ? 9.812 8.375 0.465 1 93.06 304 ARG A N 1
ATOM 2406 C CA . ARG A 1 304 ? 9.492 8.195 -0.947 1 93.06 304 ARG A CA 1
ATOM 2407 C C . ARG A 1 304 ? 10.102 9.312 -1.792 1 93.06 304 ARG A C 1
ATOM 2409 O O . ARG A 1 304 ? 9.859 10.492 -1.532 1 93.06 304 ARG A O 1
ATOM 2416 N N . HIS A 1 305 ? 10.914 8.984 -2.779 1 94.38 305 HIS A N 1
ATOM 2417 C CA . HIS A 1 305 ? 11.5 9.938 -3.709 1 94.38 305 HIS A CA 1
ATOM 2418 C C . HIS A 1 305 ? 10.883 9.812 -5.098 1 94.38 305 HIS A C 1
ATOM 2420 O O . HIS A 1 305 ? 10.859 8.719 -5.672 1 94.38 305 HIS A O 1
ATOM 2426 N N . PHE A 1 306 ? 10.438 10.891 -5.617 1 94.38 306 PHE A N 1
ATOM 2427 C CA . PHE A 1 306 ? 9.844 10.922 -6.949 1 94.38 306 PHE A CA 1
ATOM 2428 C C . PHE A 1 306 ? 10.703 11.742 -7.902 1 94.38 306 PHE A C 1
ATOM 2430 O O . PHE A 1 306 ? 11.07 12.875 -7.598 1 94.38 306 PHE A O 1
ATOM 2437 N N . PHE A 1 307 ? 11.07 11.141 -9.016 1 97.12 307 PHE A N 1
ATOM 2438 C CA . PHE A 1 307 ? 11.875 11.797 -10.039 1 97.12 307 PHE A CA 1
ATOM 2439 C C . PHE A 1 307 ? 11.109 11.883 -11.352 1 97.12 307 PHE A C 1
ATOM 2441 O O . PHE A 1 307 ? 10.711 10.859 -11.906 1 97.12 307 PHE A O 1
ATOM 2448 N N . GLN A 1 308 ? 10.938 13.016 -11.812 1 96.38 308 GLN A N 1
ATOM 2449 C CA . GLN A 1 308 ? 10.25 13.273 -13.078 1 96.38 308 GLN A CA 1
ATOM 2450 C C . GLN A 1 308 ? 10.992 14.32 -13.906 1 96.38 308 GLN A C 1
ATOM 2452 O O . GLN A 1 308 ? 11.43 14.047 -15.023 1 96.38 308 GLN A O 1
ATOM 2457 N N . ASN A 1 309 ? 11.242 15.453 -13.273 1 94.38 309 ASN A N 1
ATOM 2458 C CA . ASN A 1 309 ? 11.922 16.547 -13.961 1 94.38 309 ASN A CA 1
ATOM 2459 C C . ASN A 1 309 ? 13.43 16.312 -14.016 1 94.38 309 ASN A C 1
ATOM 2461 O O . ASN A 1 309 ? 14.125 16.938 -14.82 1 94.38 309 ASN A O 1
ATOM 2465 N N . GLU A 1 310 ? 13.883 15.445 -13.18 1 96.12 310 GLU A N 1
ATOM 2466 C CA . GLU A 1 310 ? 15.312 15.164 -13.094 1 96.12 310 GLU A CA 1
ATOM 2467 C C . GLU A 1 310 ? 15.742 14.156 -14.148 1 96.12 310 GLU A C 1
ATOM 2469 O O . GLU A 1 310 ? 16.938 13.945 -14.367 1 96.12 310 GLU A O 1
ATOM 2474 N N . LEU A 1 311 ? 14.781 13.594 -14.805 1 98.06 311 LEU A N 1
ATOM 2475 C CA . LEU A 1 311 ? 15.094 12.562 -15.797 1 98.06 311 LEU A CA 1
ATOM 2476 C C . LEU A 1 311 ? 15.734 13.18 -17.031 1 98.06 311 LEU A C 1
ATOM 2478 O O . LEU A 1 311 ? 15.359 14.281 -17.453 1 98.06 311 LEU A O 1
ATOM 2482 N N . VAL A 1 312 ? 16.688 12.406 -17.531 1 98.44 312 VAL A N 1
ATOM 2483 C CA . VAL A 1 312 ? 17.359 12.805 -18.766 1 98.44 312 VAL A CA 1
ATOM 2484 C C . VAL A 1 312 ? 17.375 11.633 -19.75 1 98.44 312 VAL A C 1
ATOM 2486 O O . VAL A 1 312 ? 17.312 10.469 -19.344 1 98.44 312 VAL A O 1
ATOM 2489 N N . ASN A 1 313 ? 17.438 11.898 -21.031 1 97.94 313 ASN A N 1
ATOM 2490 C CA . ASN A 1 313 ? 17.578 10.898 -22.078 1 97.94 313 ASN A CA 1
ATOM 2491 C C . ASN A 1 313 ? 16.453 9.859 -22.016 1 97.94 313 ASN A C 1
ATOM 2493 O O . ASN A 1 313 ? 16.688 8.672 -22.25 1 97.94 313 ASN A O 1
ATOM 2497 N N . ASN A 1 314 ? 15.305 10.258 -21.594 1 97.19 314 ASN A N 1
ATOM 2498 C CA . ASN A 1 314 ? 14.227 9.305 -21.359 1 97.19 314 ASN A CA 1
ATOM 2499 C C . ASN A 1 314 ? 13.141 9.414 -22.438 1 97.19 314 ASN A C 1
ATOM 2501 O O . ASN A 1 314 ? 11.977 9.141 -22.172 1 97.19 314 ASN A O 1
ATOM 2505 N N . ASP A 1 315 ? 13.469 9.766 -23.625 1 95.94 315 ASP A N 1
ATOM 2506 C CA . ASP A 1 315 ? 12.5 10.023 -24.672 1 95.94 315 ASP A CA 1
ATOM 2507 C C . ASP A 1 315 ? 12.305 8.789 -25.562 1 95.94 315 ASP A C 1
ATOM 2509 O O . ASP A 1 315 ? 11.508 8.82 -26.5 1 95.94 315 ASP A O 1
ATOM 2513 N N . LYS A 1 316 ? 12.992 7.73 -25.312 1 95.31 316 LYS A N 1
ATOM 2514 C CA . LYS A 1 316 ? 12.867 6.5 -26.078 1 95.31 316 LYS A CA 1
ATOM 2515 C C . LYS A 1 316 ? 12.438 5.332 -25.203 1 95.31 316 LYS A C 1
ATOM 2517 O O . LYS A 1 316 ? 12.57 5.391 -23.969 1 95.31 316 LYS A O 1
ATOM 2522 N N . PRO A 1 317 ? 11.93 4.309 -25.875 1 96.06 317 PRO A N 1
ATOM 2523 C CA . PRO A 1 317 ? 11.531 3.146 -25.078 1 96.06 317 PRO A CA 1
ATOM 2524 C C . PRO A 1 317 ? 12.727 2.348 -24.562 1 96.06 317 PRO A C 1
ATOM 2526 O O . PRO A 1 317 ? 13.742 2.236 -25.25 1 96.06 317 PRO A O 1
ATOM 2529 N N . PHE A 1 318 ? 12.555 1.798 -23.359 1 96.25 318 PHE A N 1
ATOM 2530 C CA . PHE A 1 318 ? 13.555 0.931 -22.75 1 96.25 318 PHE A CA 1
ATOM 2531 C C . PHE A 1 318 ? 12.938 -0.399 -22.328 1 96.25 318 PHE A C 1
ATOM 2533 O O . PHE A 1 318 ? 11.719 -0.502 -22.172 1 96.25 318 PHE A O 1
ATOM 2540 N N . THR A 1 319 ? 13.82 -1.395 -22.203 1 95.12 319 THR A N 1
ATOM 2541 C CA . THR A 1 319 ? 13.367 -2.729 -21.828 1 95.12 319 THR A CA 1
ATOM 2542 C C . THR A 1 319 ? 13.914 -3.129 -20.469 1 95.12 319 THR A C 1
ATOM 2544 O O . THR A 1 319 ? 13.367 -4.016 -19.812 1 95.12 319 THR A O 1
ATOM 2547 N N . HIS A 1 320 ? 15.039 -2.533 -20.109 1 95.12 320 HIS A N 1
ATOM 2548 C CA . HIS A 1 320 ? 15.688 -2.82 -18.828 1 95.12 320 HIS A CA 1
ATOM 2549 C C . HIS A 1 320 ? 16.156 -1.538 -18.156 1 95.12 320 HIS A C 1
ATOM 2551 O O . HIS A 1 320 ? 16.547 -0.582 -18.812 1 95.12 320 HIS A O 1
ATOM 2557 N N . ILE A 1 321 ? 16.078 -1.581 -16.859 1 96.5 321 ILE A N 1
ATOM 2558 C CA . ILE A 1 321 ? 16.641 -0.487 -16.078 1 96.5 321 ILE A CA 1
ATOM 2559 C C . ILE A 1 321 ? 17.609 -1.041 -15.031 1 96.5 321 ILE A C 1
ATOM 2561 O O . ILE A 1 321 ? 17.453 -2.176 -14.578 1 96.5 321 ILE A O 1
ATOM 2565 N N . ARG A 1 322 ? 18.594 -0.254 -14.695 1 95.56 322 ARG A N 1
ATOM 2566 C CA . ARG A 1 322 ? 19.531 -0.57 -13.617 1 95.56 322 ARG A CA 1
ATOM 2567 C C . ARG A 1 322 ? 19.531 0.522 -12.555 1 95.56 322 ARG A C 1
ATOM 2569 O O . ARG A 1 322 ? 19.828 1.681 -12.852 1 95.56 322 ARG A O 1
ATOM 2576 N N . LEU A 1 323 ? 19.156 0.156 -11.406 1 97.25 323 LEU A N 1
ATOM 2577 C CA . LEU A 1 323 ? 19.281 1.04 -10.25 1 97.25 323 LEU A CA 1
ATOM 2578 C C . LEU A 1 323 ? 20.672 0.949 -9.648 1 97.25 323 LEU A C 1
ATOM 2580 O O . LEU A 1 323 ? 21.109 -0.128 -9.234 1 97.25 323 LEU A O 1
ATOM 2584 N N . ASN A 1 324 ? 21.344 2.045 -9.672 1 96.88 324 ASN A N 1
ATOM 2585 C CA . ASN A 1 324 ? 22.609 2.17 -8.977 1 96.88 324 ASN A CA 1
ATOM 2586 C C . ASN A 1 324 ? 22.453 2.865 -7.625 1 96.88 324 ASN A C 1
ATOM 2588 O O . ASN A 1 324 ? 21.875 3.953 -7.551 1 96.88 324 ASN A O 1
ATOM 2592 N N . ILE A 1 325 ? 22.922 2.189 -6.59 1 97.19 325 ILE A N 1
ATOM 2593 C CA . ILE A 1 325 ? 22.875 2.832 -5.281 1 97.19 325 ILE A CA 1
ATOM 2594 C C . ILE A 1 325 ? 24.297 3.059 -4.762 1 97.19 325 ILE A C 1
ATOM 2596 O O . ILE A 1 325 ? 25.172 2.227 -4.969 1 97.19 325 ILE A O 1
ATOM 2600 N N . PHE A 1 326 ? 24.484 4.18 -4.082 1 97 326 PHE A N 1
ATOM 2601 C CA . PHE A 1 326 ? 25.828 4.578 -3.695 1 97 326 PHE A CA 1
ATOM 2602 C C . PHE A 1 326 ? 25.938 4.711 -2.182 1 97 326 PHE A C 1
ATOM 2604 O O . PHE A 1 326 ? 25.234 5.512 -1.57 1 97 326 PHE A O 1
ATOM 2611 N N . PRO A 1 327 ? 26.953 4.18 -1.537 1 95.94 327 PRO A N 1
ATOM 2612 C CA . PRO A 1 327 ? 27.672 3.045 -2.107 1 95.94 327 PRO A CA 1
ATOM 2613 C C . PRO A 1 327 ? 26.922 1.724 -1.944 1 95.94 327 PRO A C 1
ATOM 2615 O O . PRO A 1 327 ? 27.188 0.769 -2.682 1 95.94 327 PRO A O 1
ATOM 2618 N N . ASP A 1 328 ? 26.156 1.687 -0.85 1 95.19 328 ASP A N 1
ATOM 2619 C CA . ASP A 1 328 ? 25.391 0.521 -0.417 1 95.19 328 ASP A CA 1
ATOM 2620 C C . ASP A 1 328 ? 24.156 0.938 0.375 1 95.19 328 ASP A C 1
ATOM 2622 O O . ASP A 1 328 ? 23.891 2.131 0.547 1 95.19 328 ASP A O 1
ATOM 2626 N N . GLY A 1 329 ? 23.328 -0.048 0.73 1 95.5 329 GLY A N 1
ATOM 2627 C CA . GLY A 1 329 ? 22.188 0.266 1.579 1 95.5 329 GLY A CA 1
ATOM 2628 C C . GLY A 1 329 ? 20.906 -0.445 1.157 1 95.5 329 GLY A C 1
ATOM 2629 O O . GLY A 1 329 ? 20.953 -1.396 0.375 1 95.5 329 GLY A O 1
ATOM 2630 N N . GLY A 1 330 ? 19.828 0.015 1.786 1 95.5 330 GLY A N 1
ATOM 2631 C CA . GLY A 1 330 ? 18.547 -0.625 1.532 1 95.5 330 GLY A CA 1
ATOM 2632 C C . GLY A 1 330 ? 17.594 0.259 0.767 1 95.5 330 GLY A C 1
ATOM 2633 O O . GLY A 1 330 ? 17.531 1.47 0.994 1 95.5 330 GLY A O 1
ATOM 2634 N N . VAL A 1 331 ? 16.891 -0.314 -0.172 1 96.38 331 VAL A N 1
ATOM 2635 C CA . VAL A 1 331 ? 15.781 0.292 -0.91 1 96.38 331 VAL A CA 1
ATOM 2636 C C . VAL A 1 331 ? 14.531 -0.583 -0.788 1 96.38 331 VAL A C 1
ATOM 2638 O O . VAL A 1 331 ? 14.586 -1.787 -1.045 1 96.38 331 VAL A O 1
ATOM 2641 N N . SER A 1 332 ? 13.469 0.07 -0.413 1 95.94 332 SER A N 1
ATOM 2642 C CA . SER A 1 332 ? 12.234 -0.669 -0.137 1 95.94 332 SER A CA 1
ATOM 2643 C C . SER A 1 332 ? 11.469 -0.968 -1.422 1 95.94 332 SER A C 1
ATOM 2645 O O . SER A 1 332 ? 11.008 -2.092 -1.628 1 95.94 332 SER A O 1
ATOM 2647 N N . ARG A 1 333 ? 11.305 0.01 -2.227 1 97.88 333 ARG A N 1
ATOM 2648 C CA . ARG A 1 333 ? 10.562 -0.174 -3.469 1 97.88 333 ARG A CA 1
ATOM 2649 C C . ARG A 1 333 ? 11.18 0.645 -4.598 1 97.88 333 ARG A C 1
ATOM 2651 O O . ARG A 1 333 ? 11.75 1.713 -4.359 1 97.88 333 ARG A O 1
ATOM 2658 N N . LEU A 1 334 ? 11.047 0.123 -5.742 1 98.56 334 LEU A N 1
ATOM 2659 C CA . LEU A 1 334 ? 11.367 0.786 -7.004 1 98.56 334 LEU A CA 1
ATOM 2660 C C . LEU A 1 334 ? 10.195 0.727 -7.969 1 98.56 334 LEU A C 1
ATOM 2662 O O . LEU A 1 334 ? 9.672 -0.354 -8.258 1 98.56 334 LEU A O 1
ATOM 2666 N N . ARG A 1 335 ? 9.734 1.92 -8.406 1 98.62 335 ARG A N 1
ATOM 2667 C CA . ARG A 1 335 ? 8.68 2.012 -9.406 1 98.62 335 ARG A CA 1
ATOM 2668 C C . ARG A 1 335 ? 9.172 2.736 -10.656 1 98.62 335 ARG A C 1
ATOM 2670 O O . ARG A 1 335 ? 9.82 3.781 -10.562 1 98.62 335 ARG A O 1
ATOM 2677 N N . ILE A 1 336 ? 8.906 2.162 -11.789 1 98.81 336 ILE A N 1
ATOM 2678 C CA . ILE A 1 336 ? 9.25 2.746 -13.086 1 98.81 336 ILE A CA 1
ATOM 2679 C C . ILE A 1 336 ? 7.977 2.973 -13.898 1 98.81 336 ILE A C 1
ATOM 2681 O O . ILE A 1 336 ? 7.531 2.084 -14.633 1 98.81 336 ILE A O 1
ATOM 2685 N N . ASN A 1 337 ? 7.434 4.156 -13.828 1 98.38 337 ASN A N 1
ATOM 2686 C CA . ASN A 1 337 ? 6.199 4.496 -14.531 1 98.38 337 ASN A CA 1
ATOM 2687 C C . ASN A 1 337 ? 6.48 4.941 -15.969 1 98.38 337 ASN A C 1
ATOM 2689 O O . ASN A 1 337 ? 7.184 5.93 -16.188 1 98.38 337 ASN A O 1
ATOM 2693 N N . CYS A 1 338 ? 5.895 4.215 -16.844 1 98.19 338 CYS A N 1
ATOM 2694 C CA . CYS A 1 338 ? 6.18 4.426 -18.266 1 98.19 338 CYS A CA 1
ATOM 2695 C C . CYS A 1 338 ? 4.891 4.66 -19.047 1 98.19 338 CYS A C 1
ATOM 2697 O O . CYS A 1 338 ? 3.828 4.172 -18.656 1 98.19 338 CYS A O 1
ATOM 2699 N N . SER A 1 339 ? 5.008 5.504 -20.094 1 96.19 339 SER A N 1
ATOM 2700 C CA . SER A 1 339 ? 4.023 5.457 -21.172 1 96.19 339 SER A CA 1
ATOM 2701 C C . SER A 1 339 ? 4.367 4.371 -22.188 1 96.19 339 SER A C 1
ATOM 2703 O O . SER A 1 339 ? 5.543 4.062 -22.406 1 96.19 339 SER A O 1
ATOM 2705 N N . LEU A 1 340 ? 3.318 3.807 -22.75 1 94.69 340 LEU A N 1
ATOM 2706 C CA . LEU A 1 340 ? 3.537 2.773 -23.75 1 94.69 340 LEU A CA 1
ATOM 2707 C C . LEU A 1 340 ? 3.674 3.391 -25.141 1 94.69 340 LEU A C 1
ATOM 2709 O O . LEU A 1 340 ? 2.967 4.344 -25.469 1 94.69 340 LEU A O 1
ATOM 2713 N N . PRO A 1 341 ? 4.613 2.873 -25.922 1 89.12 341 PRO A N 1
ATOM 2714 C CA . PRO A 1 341 ? 4.762 3.396 -27.281 1 89.12 341 PRO A CA 1
ATOM 2715 C C . PRO A 1 341 ? 3.512 3.182 -28.141 1 89.12 341 PRO A C 1
ATOM 2717 O O . PRO A 1 341 ? 2.783 2.205 -27.938 1 89.12 341 PRO A O 1
ATOM 2720 N N . ASP A 1 342 ? 3.104 4.121 -29 1 78.19 342 ASP A N 1
ATOM 2721 C CA . ASP A 1 342 ? 1.944 4.02 -29.891 1 78.19 342 ASP A CA 1
ATOM 2722 C C . ASP A 1 342 ? 2.062 2.811 -30.812 1 78.19 342 ASP A C 1
ATOM 2724 O O . ASP A 1 342 ? 3.16 2.457 -31.25 1 78.19 342 ASP A O 1
ATOM 2728 N N . SER A 1 343 ? 1.245 1.89 -30.781 1 60.94 343 SER A N 1
ATOM 2729 C CA . SER A 1 343 ? 1.294 0.743 -31.688 1 60.94 343 SER A CA 1
ATOM 2730 C C . SER A 1 343 ? 1.436 1.187 -33.156 1 60.94 343 SER A C 1
ATOM 2732 O O . SER A 1 343 ? 1.706 0.368 -34.031 1 60.94 343 SER A O 1
ATOM 2734 N N . LYS A 1 344 ? 0.935 2.295 -33.812 1 47.38 344 LYS A N 1
ATOM 2735 C CA . LYS A 1 344 ? 0.917 2.537 -35.25 1 47.38 344 LYS A CA 1
ATOM 2736 C C . LYS A 1 344 ? 2.314 2.391 -35.844 1 47.38 344 LYS A C 1
ATOM 2738 O O . LYS A 1 344 ? 2.459 2.162 -37.062 1 47.38 344 LYS A O 1
ATOM 2743 N N . ASN A 1 345 ? 3.307 2.916 -35.219 1 41.94 345 ASN A N 1
ATOM 2744 C CA . ASN A 1 345 ? 4.488 3.131 -36.062 1 41.94 345 ASN A CA 1
ATOM 2745 C C . ASN A 1 345 ? 5.234 1.827 -36.312 1 41.94 345 ASN A C 1
ATOM 2747 O O . ASN A 1 345 ? 6.316 1.833 -36.906 1 41.94 345 ASN A O 1
ATOM 2751 N N . ASN A 1 346 ? 5.016 0.787 -35.594 1 39.75 346 ASN A N 1
ATOM 2752 C CA . ASN A 1 346 ? 5.891 -0.319 -35.938 1 39.75 346 ASN A CA 1
ATOM 2753 C C . ASN A 1 346 ? 5.496 -0.921 -37.312 1 39.75 346 ASN A C 1
ATOM 2755 O O . ASN A 1 346 ? 6.074 -1.918 -37.719 1 39.75 346 ASN A O 1
ATOM 2759 N N . ASN A 1 347 ? 4.305 -0.718 -37.781 1 37.47 347 ASN A N 1
ATOM 2760 C CA . ASN A 1 347 ? 4.078 -1.382 -39.062 1 37.47 347 ASN A CA 1
ATOM 2761 C C . ASN A 1 347 ? 4.902 -0.745 -40.188 1 37.47 347 ASN A C 1
ATOM 2763 O O . ASN A 1 347 ? 4.805 -1.152 -41.344 1 37.47 347 ASN A O 1
ATOM 2767 N N . ASN A 1 348 ? 5.324 0.495 -40.094 1 35.69 348 ASN A N 1
ATOM 2768 C CA . ASN A 1 348 ? 5.871 0.953 -41.375 1 35.69 348 ASN A CA 1
ATOM 2769 C C . ASN A 1 348 ? 7.168 0.228 -41.719 1 35.69 348 ASN A C 1
ATOM 2771 O O . ASN A 1 348 ? 7.582 0.209 -42.875 1 35.69 348 ASN A O 1
ATOM 2775 N N . ASN A 1 349 ? 8.086 0.007 -40.75 1 34.09 349 ASN A N 1
ATOM 2776 C CA . ASN A 1 349 ? 9.383 -0.259 -41.375 1 34.09 349 ASN A CA 1
ATOM 2777 C C . ASN A 1 349 ? 9.469 -1.687 -41.906 1 34.09 349 ASN A C 1
ATOM 2779 O O . ASN A 1 349 ? 10.492 -2.088 -42.438 1 34.09 349 ASN A O 1
ATOM 2783 N N . ASN A 1 350 ? 8.648 -2.611 -41.312 1 34.25 350 ASN A N 1
ATOM 2784 C CA . ASN A 1 350 ? 9.078 -3.947 -41.719 1 34.25 350 ASN A CA 1
ATOM 2785 C C . ASN A 1 350 ? 8.641 -4.27 -43.125 1 34.25 350 ASN A C 1
ATOM 2787 O O . ASN A 1 350 ? 8.727 -5.418 -43.562 1 34.25 350 ASN A O 1
ATOM 2791 N N . ASN A 1 351 ? 7.824 -3.361 -43.75 1 32.5 351 ASN A N 1
ATOM 2792 C CA . ASN A 1 351 ? 7.422 -3.9 -45.031 1 32.5 351 ASN A CA 1
ATOM 2793 C C . ASN A 1 351 ? 8.617 -4.082 -45.969 1 32.5 351 ASN A C 1
ATOM 2795 O O . ASN A 1 351 ? 8.492 -4.68 -47.031 1 32.5 351 ASN A O 1
ATOM 2799 N N . ASN A 1 352 ? 9.594 -3.102 -45.875 1 30.53 352 ASN A N 1
ATOM 2800 C CA . ASN A 1 352 ? 10.328 -3.061 -47.125 1 30.53 352 ASN A CA 1
ATOM 2801 C C . ASN A 1 352 ? 11.219 -4.289 -47.281 1 30.53 352 ASN A C 1
ATOM 2803 O O . ASN A 1 352 ? 11.75 -4.531 -48.375 1 30.53 352 ASN A O 1
ATOM 2807 N N . ASN A 1 353 ? 11.844 -4.715 -46.156 1 28.59 353 ASN A N 1
ATOM 2808 C CA . ASN A 1 353 ? 13.086 -5.395 -46.5 1 28.59 353 ASN A CA 1
ATOM 2809 C C . ASN A 1 353 ? 12.836 -6.824 -46.969 1 28.59 353 ASN A C 1
ATOM 2811 O O . ASN A 1 353 ? 13.156 -7.777 -46.25 1 28.59 353 ASN A O 1
ATOM 2815 N N . ASN A 1 354 ? 11.547 -7.176 -47.188 1 27.88 354 ASN A N 1
ATOM 2816 C CA . ASN A 1 354 ? 11.398 -8.602 -47.469 1 27.88 354 ASN A CA 1
ATOM 2817 C C . ASN A 1 354 ? 12.203 -9.023 -48.688 1 27.88 354 ASN A C 1
ATOM 2819 O O . ASN A 1 354 ? 12.047 -10.141 -49.188 1 27.88 354 ASN A O 1
ATOM 2823 N N . ASN A 1 355 ? 12.594 -7.965 -49.531 1 25.5 355 ASN A N 1
ATOM 2824 C CA . ASN A 1 355 ? 12.789 -8.523 -50.844 1 25.5 355 ASN A CA 1
ATOM 2825 C C . ASN A 1 355 ? 13.922 -9.547 -50.875 1 25.5 355 ASN A C 1
ATOM 2827 O O . ASN A 1 355 ? 13.797 -10.617 -51.469 1 25.5 355 ASN A O 1
ATOM 2831 N N . ASN A 1 356 ? 15.195 -9.086 -50.719 1 25.17 356 ASN A N 1
ATOM 2832 C CA . ASN A 1 356 ? 16.188 -9.523 -51.688 1 25.17 356 ASN A CA 1
ATOM 2833 C C . ASN A 1 356 ? 16.859 -10.82 -51.281 1 25.17 356 ASN A C 1
ATOM 2835 O O . ASN A 1 356 ? 17.891 -11.211 -51.812 1 25.17 356 ASN A O 1
ATOM 2839 N N . ASN A 1 357 ? 16.641 -11.305 -50 1 23.97 357 ASN A N 1
ATOM 2840 C CA . ASN A 1 357 ? 17.766 -12.18 -49.688 1 23.97 357 ASN A CA 1
ATOM 2841 C C . ASN A 1 357 ? 17.766 -13.43 -50.562 1 23.97 357 ASN A C 1
ATOM 2843 O O . ASN A 1 357 ? 16.859 -14.25 -50.469 1 23.97 357 ASN A O 1
ATOM 2847 N N . THR A 1 358 ? 18.469 -13.352 -51.781 1 23.03 358 THR A N 1
ATOM 2848 C CA . THR A 1 358 ? 18.875 -14.258 -52.844 1 23.03 358 THR A CA 1
ATOM 2849 C C . THR A 1 358 ? 19.484 -15.539 -52.281 1 23.03 358 THR A C 1
ATOM 2851 O O . THR A 1 358 ? 20.031 -15.531 -51.188 1 23.03 358 THR A O 1
ATOM 2854 N N . SER A 1 359 ? 19.297 -16.688 -52.969 1 24.39 359 SER A N 1
ATOM 2855 C CA . SER A 1 359 ? 19.406 -18.141 -53.062 1 24.39 359 SER A CA 1
ATOM 2856 C C . SER A 1 359 ? 20.875 -18.594 -52.969 1 24.39 359 SER A C 1
ATOM 2858 O O . SER A 1 359 ? 21.188 -19.75 -53.25 1 24.39 359 SER A O 1
ATOM 2860 N N . ASN A 1 360 ? 21.844 -17.859 -52.281 1 22.39 360 ASN A N 1
ATOM 2861 C CA . ASN A 1 360 ? 23.188 -18.359 -52.594 1 22.39 360 ASN A CA 1
ATOM 2862 C C . ASN A 1 360 ? 23.328 -19.844 -52.281 1 22.39 360 ASN A C 1
ATOM 2864 O O . ASN A 1 360 ? 23.094 -20.266 -51.156 1 22.39 360 ASN A O 1
ATOM 2868 N N . SER A 1 361 ? 23.219 -20.703 -53.312 1 24.22 361 SER A N 1
ATOM 2869 C CA . SER A 1 361 ? 23.422 -22.109 -53.625 1 24.22 361 SER A CA 1
ATOM 2870 C C . SER A 1 361 ? 24.781 -22.594 -53.125 1 24.22 361 SER A C 1
ATOM 2872 O O . SER A 1 361 ? 25.812 -22.281 -53.719 1 24.22 361 SER A O 1
ATOM 2874 N N . PHE A 1 362 ? 25.203 -22.359 -51.812 1 21.66 362 PHE A N 1
ATOM 2875 C CA . PHE A 1 362 ? 26.531 -22.859 -51.5 1 21.66 362 PHE A CA 1
ATOM 2876 C C . PHE A 1 362 ? 26.641 -24.344 -51.781 1 21.66 362 PHE A C 1
ATOM 2878 O O . PHE A 1 362 ? 25.891 -25.156 -51.219 1 21.66 362 PHE A O 1
ATOM 2885 N N . LYS A 1 363 ? 27.062 -24.672 -53.031 1 23.38 363 LYS A N 1
ATOM 2886 C CA . LYS A 1 363 ? 27.5 -25.906 -53.656 1 23.38 363 LYS A CA 1
ATOM 2887 C C . LYS A 1 363 ? 28.531 -26.625 -52.812 1 23.38 363 LYS A C 1
ATOM 2889 O O . LYS A 1 363 ? 29.641 -26.125 -52.594 1 23.38 363 LYS A O 1
ATOM 2894 N N . THR A 1 364 ? 28.062 -27.125 -51.625 1 21.42 364 THR A N 1
ATOM 2895 C CA . THR A 1 364 ? 28.984 -27.969 -50.875 1 21.42 364 THR A CA 1
ATOM 2896 C C . THR A 1 364 ? 29.641 -29 -51.781 1 21.42 364 THR A C 1
ATOM 2898 O O . THR A 1 364 ? 28.953 -29.734 -52.469 1 21.42 364 THR A O 1
ATOM 2901 N N . SER A 1 365 ? 30.875 -28.672 -52.312 1 23.03 365 SER A N 1
ATOM 2902 C CA . SER A 1 365 ? 31.859 -29.438 -53.062 1 23.03 365 SER A CA 1
ATOM 2903 C C . SER A 1 365 ? 31.969 -30.859 -52.562 1 23.03 365 SER A C 1
ATOM 2905 O O . SER A 1 365 ? 31.734 -31.125 -51.375 1 23.03 365 SER A O 1
ATOM 2907 N N . ASP A 1 366 ? 32.125 -31.828 -53.5 1 23.62 366 ASP A N 1
ATOM 2908 C CA . ASP A 1 366 ? 32.312 -33.25 -53.688 1 23.62 366 ASP A CA 1
ATOM 2909 C C . ASP A 1 366 ? 33.562 -33.75 -53 1 23.62 366 ASP A C 1
ATOM 2911 O O . ASP A 1 366 ? 34.688 -33.438 -53.406 1 23.62 366 ASP A O 1
ATOM 2915 N N . ARG A 1 367 ? 33.875 -33.594 -51.75 1 22.08 367 ARG A N 1
ATOM 2916 C CA . ARG A 1 367 ? 35.094 -34.312 -51.344 1 22.08 367 ARG A CA 1
ATOM 2917 C C . ARG A 1 367 ? 35.062 -35.75 -51.844 1 22.08 367 ARG A C 1
ATOM 2919 O O . ARG A 1 367 ? 34.156 -36.531 -51.5 1 22.08 367 ARG A O 1
ATOM 2926 N N . GLN A 1 368 ? 35.781 -36.125 -53.031 1 22.28 368 GLN A N 1
ATOM 2927 C CA . GLN A 1 368 ? 36.438 -37.219 -53.75 1 22.28 368 GLN A CA 1
ATOM 2928 C C . GLN A 1 368 ? 37.156 -38.156 -52.781 1 22.28 368 GLN A C 1
ATOM 2930 O O . GLN A 1 368 ? 37.094 -39.375 -52.906 1 22.28 368 GLN A O 1
ATOM 2935 N N . GLN A 1 369 ? 38.344 -37.75 -52.125 1 22.62 369 GLN A N 1
ATOM 2936 C CA . GLN A 1 369 ? 39.281 -38.781 -51.75 1 22.62 369 GLN A CA 1
ATOM 2937 C C . GLN A 1 369 ? 38.781 -39.594 -50.531 1 22.62 369 GLN A C 1
ATOM 2939 O O . GLN A 1 369 ? 38.25 -39 -49.594 1 22.62 369 GLN A O 1
ATOM 2944 N N . MET B 1 1 ? -9.883 -7.953 19.297 1 25.05 1 MET B N 1
ATOM 2945 C CA . MET B 1 1 ? -9.672 -6.93 18.266 1 25.05 1 MET B CA 1
ATOM 2946 C C . MET B 1 1 ? -10.172 -5.57 18.75 1 25.05 1 MET B C 1
ATOM 2948 O O . MET B 1 1 ? -11.383 -5.359 18.875 1 25.05 1 MET B O 1
ATOM 2952 N N . VAL B 1 2 ? -9.594 -5.02 19.734 1 29.56 2 VAL B N 1
ATOM 2953 C CA . VAL B 1 2 ? -10.102 -3.785 20.328 1 29.56 2 VAL B CA 1
ATOM 2954 C C . VAL B 1 2 ? -10.438 -2.789 19.219 1 29.56 2 VAL B C 1
ATOM 2956 O O . VAL B 1 2 ? -9.57 -2.404 18.438 1 29.56 2 VAL B O 1
ATOM 2959 N N . TYR B 1 3 ? -11.578 -2.904 18.766 1 35.59 3 TYR B N 1
ATOM 2960 C CA . TYR B 1 3 ? -12.109 -1.824 17.938 1 35.59 3 TYR B CA 1
ATOM 2961 C C . TYR B 1 3 ? -11.969 -0.48 18.641 1 35.59 3 TYR B C 1
ATOM 2963 O O . TYR B 1 3 ? -12.375 -0.333 19.797 1 35.59 3 TYR B O 1
ATOM 2971 N N . ALA B 1 4 ? -10.914 0.115 18.516 1 38.06 4 ALA B N 1
ATOM 2972 C CA . ALA B 1 4 ? -10.859 1.464 19.078 1 38.06 4 ALA B CA 1
ATOM 2973 C C . ALA B 1 4 ? -12.172 2.207 18.828 1 38.06 4 ALA B C 1
ATOM 2975 O O . ALA B 1 4 ? -12.656 2.266 17.703 1 38.06 4 ALA B O 1
ATOM 2976 N N . ASN B 1 5 ? -13.023 2.045 19.719 1 40.88 5 ASN B N 1
ATOM 2977 C CA . ASN B 1 5 ? -14.188 2.924 19.75 1 40.88 5 ASN B CA 1
ATOM 2978 C C . ASN B 1 5 ? -13.844 4.32 19.234 1 40.88 5 ASN B C 1
ATOM 2980 O O . ASN B 1 5 ? -13.094 5.055 19.891 1 40.88 5 ASN B O 1
ATOM 2984 N N . ASN B 1 6 ? -13.523 4.465 18 1 50.38 6 ASN B N 1
ATOM 2985 C CA . ASN B 1 6 ? -13.258 5.793 17.469 1 50.38 6 ASN B CA 1
ATOM 2986 C C . ASN B 1 6 ? -14.344 6.785 17.859 1 50.38 6 ASN B C 1
ATOM 2988 O O . ASN B 1 6 ? -15.242 7.078 17.062 1 50.38 6 ASN B O 1
ATOM 2992 N N . ASN B 1 7 ? -14.703 6.75 19.094 1 56.25 7 ASN B N 1
ATOM 2993 C CA . ASN B 1 7 ? -15.586 7.84 19.516 1 56.25 7 ASN B CA 1
ATOM 2994 C C . ASN B 1 7 ? -14.992 9.203 19.172 1 56.25 7 ASN B C 1
ATOM 2996 O O . ASN B 1 7 ? -13.883 9.523 19.594 1 56.25 7 ASN B O 1
ATOM 3000 N N . ILE B 1 8 ? -15.578 9.766 18.156 1 64.25 8 ILE B N 1
ATOM 3001 C CA . ILE B 1 8 ? -15.258 11.141 17.797 1 64.25 8 ILE B CA 1
ATOM 3002 C C . ILE B 1 8 ? -15.328 12.031 19.031 1 64.25 8 ILE B C 1
ATOM 3004 O O . ILE B 1 8 ? -16.312 11.984 19.781 1 64.25 8 ILE B O 1
ATOM 3008 N N . ASP B 1 9 ? -14.258 12.648 19.406 1 80.12 9 ASP B N 1
ATOM 3009 C CA . ASP B 1 9 ? -14.258 13.664 20.453 1 80.12 9 ASP B CA 1
ATOM 3010 C C . ASP B 1 9 ? -15.305 14.734 20.172 1 80.12 9 ASP B C 1
ATOM 3012 O O . ASP B 1 9 ? -15.211 15.469 19.188 1 80.12 9 ASP B O 1
ATOM 3016 N N . PRO B 1 10 ? -16.297 14.766 20.969 1 82.38 10 PRO B N 1
ATOM 3017 C CA . PRO B 1 10 ? -17.344 15.75 20.719 1 82.38 10 PRO B CA 1
ATOM 3018 C C . PRO B 1 10 ? -16.828 17.188 20.703 1 82.38 10 PRO B C 1
ATOM 3020 O O . PRO B 1 10 ? -17.484 18.062 20.141 1 82.38 10 PRO B O 1
ATOM 3023 N N . ASN B 1 11 ? -15.703 17.438 21.297 1 87.62 11 ASN B N 1
ATOM 3024 C CA . ASN B 1 11 ? -15.148 18.781 21.359 1 87.62 11 ASN B CA 1
ATOM 3025 C C . ASN B 1 11 ? -14.203 19.062 20.203 1 87.62 11 ASN B C 1
ATOM 3027 O O . ASN B 1 11 ? -13.656 20.156 20.094 1 87.62 11 ASN B O 1
ATOM 3031 N N . ALA B 1 12 ? -14.133 18.109 19.391 1 91.62 12 ALA B N 1
ATOM 3032 C CA . ALA B 1 12 ? -13.227 18.297 18.266 1 91.62 12 ALA B CA 1
ATOM 3033 C C . ALA B 1 12 ? -13.773 19.328 17.281 1 91.62 12 ALA B C 1
ATOM 3035 O O . ALA B 1 12 ? -14.961 19.312 16.938 1 91.62 12 ALA B O 1
ATOM 3036 N N . PRO B 1 13 ? -12.938 20.312 16.906 1 94.19 13 PRO B N 1
ATOM 3037 C CA . PRO B 1 13 ? -13.367 21.281 15.906 1 94.19 13 PRO B CA 1
ATOM 3038 C C . PRO B 1 13 ? -13.703 20.656 14.562 1 94.19 13 PRO B C 1
ATOM 3040 O O . PRO B 1 13 ? -13.336 19.5 14.312 1 94.19 13 PRO B O 1
ATOM 3043 N N . CYS B 1 14 ? -14.32 21.391 13.68 1 90.38 14 CYS B N 1
ATOM 3044 C CA . CYS B 1 14 ? -14.836 20.875 12.414 1 90.38 14 CYS B CA 1
ATOM 3045 C C . CYS B 1 14 ? -13.703 20.406 11.516 1 90.38 14 CYS B C 1
ATOM 3047 O O . CYS B 1 14 ? -13.883 19.469 10.727 1 90.38 14 CYS B O 1
ATOM 3049 N N . TYR B 1 15 ? -12.539 21.016 11.656 1 92.5 15 TYR B N 1
ATOM 3050 C CA . TYR B 1 15 ? -11.461 20.641 10.742 1 92.5 15 TYR B CA 1
ATOM 3051 C C . TYR B 1 15 ? -11.023 19.203 10.969 1 92.5 15 TYR B C 1
ATOM 3053 O O . TYR B 1 15 ? -10.414 18.578 10.094 1 92.5 15 TYR B O 1
ATOM 3061 N N . VAL B 1 16 ? -11.273 18.672 12.109 1 91.62 16 VAL B N 1
ATOM 3062 C CA . VAL B 1 16 ? -10.883 17.297 12.414 1 91.62 16 VAL B CA 1
ATOM 3063 C C . VAL B 1 16 ? -11.703 16.328 11.562 1 91.62 16 VAL B C 1
ATOM 3065 O O . VAL B 1 16 ? -11.18 15.32 11.078 1 91.62 16 VAL B O 1
ATOM 3068 N N . SER B 1 17 ? -12.922 16.688 11.312 1 85 17 SER B N 1
ATOM 3069 C CA . SER B 1 17 ? -13.812 15.773 10.586 1 85 17 SER B CA 1
ATOM 3070 C C . SER B 1 17 ? -13.953 16.203 9.133 1 85 17 SER B C 1
ATOM 3072 O O . SER B 1 17 ? -14.266 15.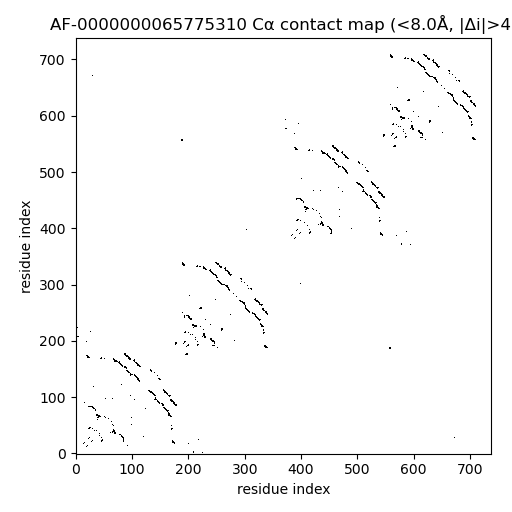375 8.273 1 85 17 SER B O 1
ATOM 3074 N N . GLU B 1 18 ? -13.648 17.422 8.867 1 88.25 18 GLU B N 1
ATOM 3075 C CA . GLU B 1 18 ? -14.016 17.938 7.555 1 88.25 18 GLU B CA 1
ATOM 3076 C C . GLU B 1 18 ? -12.789 18.156 6.68 1 88.25 18 GLU B C 1
ATOM 3078 O O . GLU B 1 18 ? -12.914 18.438 5.484 1 88.25 18 GLU B O 1
ATOM 3083 N N . CYS B 1 19 ? -11.633 18.031 7.273 1 93.31 19 CYS B N 1
ATOM 3084 C CA . CYS B 1 19 ? -10.43 18.297 6.508 1 93.31 19 CYS B CA 1
ATOM 3085 C C . CYS B 1 19 ? -9.523 17.078 6.449 1 93.31 19 CYS B C 1
ATOM 3087 O O . CYS B 1 19 ? -9.797 16.062 7.109 1 93.31 19 CYS B O 1
ATOM 3089 N N . ALA B 1 20 ? -8.578 17.219 5.551 1 95 20 ALA B N 1
ATOM 3090 C CA . ALA B 1 20 ? -7.602 16.141 5.41 1 95 20 ALA B CA 1
ATOM 3091 C C . ALA B 1 20 ? -6.59 16.156 6.555 1 95 20 ALA B C 1
ATOM 3093 O O . ALA B 1 20 ? -6.188 17.234 7.012 1 95 20 ALA B O 1
ATOM 3094 N N . GLU B 1 21 ? -6.289 15.008 7.027 1 95.06 21 GLU B N 1
ATOM 3095 C CA . GLU B 1 21 ? -5.148 14.875 7.934 1 95.06 21 GLU B CA 1
ATOM 3096 C C . GLU B 1 21 ? -3.83 14.891 7.168 1 95.06 21 GLU B C 1
ATOM 3098 O O . GLU B 1 21 ? -3.645 14.125 6.223 1 95.06 21 GLU B O 1
ATOM 3103 N N . LEU B 1 22 ? -2.805 15.688 7.59 1 98 22 LEU B N 1
ATOM 3104 C CA . LEU B 1 22 ? -1.676 16 6.723 1 98 22 LEU B CA 1
ATOM 3105 C C . LEU B 1 22 ? -0.373 15.477 7.312 1 98 22 LEU B C 1
ATOM 3107 O O . LEU B 1 22 ? 0.679 15.555 6.672 1 98 22 LEU B O 1
ATOM 3111 N N . LEU B 1 23 ? -0.388 14.805 8.453 1 97.94 23 LEU B N 1
ATOM 3112 C CA . LEU B 1 23 ? 0.882 14.719 9.164 1 97.94 23 LEU B CA 1
ATOM 3113 C C . LEU B 1 23 ? 1.207 13.273 9.523 1 97.94 23 LEU B C 1
ATOM 3115 O O . LEU B 1 23 ? 2.375 12.883 9.523 1 97.94 23 LEU B O 1
ATOM 3119 N N . SER B 1 24 ? 0.381 12.453 9.828 1 96.19 24 SER B N 1
ATOM 3120 C CA . SER B 1 24 ? 0.647 11.133 10.398 1 96.19 24 SER B CA 1
ATOM 3121 C C . SER B 1 24 ? 1.491 10.289 9.453 1 96.19 24 SER B C 1
ATOM 3123 O O . SER B 1 24 ? 1.662 10.641 8.281 1 96.19 24 SER B O 1
ATOM 3125 N N . ASP B 1 25 ? 1.988 9.219 9.992 1 93.62 25 ASP B N 1
ATOM 3126 C CA . ASP B 1 25 ? 2.785 8.305 9.18 1 93.62 25 ASP B CA 1
ATOM 3127 C C . ASP B 1 25 ? 1.921 7.613 8.133 1 93.62 25 ASP B C 1
ATOM 3129 O O . ASP B 1 25 ? 2.418 7.219 7.07 1 93.62 25 ASP B O 1
ATOM 3133 N N . LYS B 1 26 ? 0.683 7.535 8.328 1 92.38 26 LYS B N 1
ATOM 3134 C CA . LYS B 1 26 ? -0.241 6.918 7.383 1 92.38 26 LYS B CA 1
ATOM 3135 C C . LYS B 1 26 ? -0.269 7.688 6.062 1 92.38 26 LYS B C 1
ATOM 3137 O O . LYS B 1 26 ? -0.395 7.09 4.992 1 92.38 26 LYS B O 1
ATOM 3142 N N . VAL B 1 27 ? -0.147 8.953 6.176 1 94.81 27 VAL B N 1
ATOM 3143 C CA . VAL B 1 27 ? -0.195 9.758 4.957 1 94.81 27 VAL B CA 1
ATOM 3144 C C . VAL B 1 27 ? 1.225 10.086 4.496 1 94.81 27 VAL B C 1
ATOM 3146 O O . VAL B 1 27 ? 1.416 10.852 3.549 1 94.81 27 VAL B O 1
ATOM 3149 N N . GLY B 1 28 ? 2.193 9.602 5.219 1 92.69 28 GLY B N 1
ATOM 3150 C CA . GLY B 1 28 ? 3.559 9.734 4.738 1 92.69 28 GLY B CA 1
ATOM 3151 C C . GLY B 1 28 ? 4.391 10.695 5.566 1 92.69 28 GLY B C 1
ATOM 3152 O O . GLY B 1 28 ? 5.492 11.078 5.16 1 92.69 28 GLY B O 1
ATOM 3153 N N . GLY B 1 29 ? 3.932 11.117 6.711 1 95.44 29 GLY B N 1
ATOM 3154 C CA . GLY B 1 29 ? 4.723 11.977 7.582 1 95.44 29 GLY B CA 1
ATOM 3155 C C . GLY B 1 29 ? 6.016 11.328 8.039 1 95.44 29 GLY B C 1
ATOM 3156 O O . GLY B 1 29 ? 6.086 10.102 8.188 1 95.44 29 GLY B O 1
ATOM 3157 N N . VAL B 1 30 ? 7.023 12.25 8.281 1 94.75 30 VAL B N 1
ATOM 3158 C CA . VAL B 1 30 ? 8.328 11.727 8.68 1 94.75 30 VAL B CA 1
ATOM 3159 C C . VAL B 1 30 ? 8.953 12.656 9.719 1 94.75 30 VAL B C 1
ATOM 3161 O O . VAL B 1 30 ? 9.031 13.867 9.516 1 94.75 30 VAL B O 1
ATOM 3164 N N . VAL B 1 31 ? 9.383 12 10.82 1 96.38 31 VAL B N 1
ATOM 3165 C CA . VAL B 1 31 ? 10.203 12.75 11.766 1 96.38 31 VAL B CA 1
ATOM 3166 C C . VAL B 1 31 ? 11.648 12.805 11.258 1 96.38 31 VAL B C 1
ATOM 3168 O O . VAL B 1 31 ? 12.281 11.773 11.062 1 96.38 31 VAL B O 1
ATOM 3171 N N . LEU B 1 32 ? 12.086 13.984 11.102 1 94.81 32 LEU B N 1
ATOM 3172 C CA . LEU B 1 32 ? 13.414 14.133 10.531 1 94.81 32 LEU B CA 1
ATOM 3173 C C . LEU B 1 32 ? 14.484 14.172 11.617 1 94.81 32 LEU B C 1
ATOM 3175 O O . LEU B 1 32 ? 15.617 13.742 11.398 1 94.81 32 LEU B O 1
ATOM 3179 N N . GLY B 1 33 ? 14.172 14.734 12.727 1 95.88 33 GLY B N 1
ATOM 3180 C CA . GLY B 1 33 ? 15.094 14.844 13.844 1 95.88 33 GLY B CA 1
ATOM 3181 C C . GLY B 1 33 ? 14.516 15.602 15.023 1 95.88 33 GLY B C 1
ATOM 3182 O O . GLY B 1 33 ? 13.445 16.203 14.922 1 95.88 33 GLY B O 1
ATOM 3183 N N . CYS B 1 34 ? 15.242 15.484 16.141 1 97.5 34 CYS B N 1
ATOM 3184 C CA . CYS B 1 34 ? 14.797 16.156 17.359 1 97.5 34 CYS B CA 1
ATOM 3185 C C . CYS B 1 34 ? 15.977 16.469 18.266 1 97.5 34 CYS B C 1
ATOM 3187 O O . CYS B 1 34 ? 17.094 16.016 18.016 1 97.5 34 CYS B O 1
ATOM 3189 N N . THR B 1 35 ? 15.695 17.266 19.297 1 97.19 35 THR B N 1
ATOM 3190 C CA . THR B 1 35 ? 16.734 17.625 20.25 1 97.19 35 THR B CA 1
ATOM 3191 C C . THR B 1 35 ? 17 16.484 21.219 1 97.19 35 THR B C 1
ATOM 3193 O O . THR B 1 35 ? 18.141 16.281 21.656 1 97.19 35 THR B O 1
ATOM 3196 N N . ASP B 1 36 ? 15.906 15.812 21.562 1 97 36 ASP B N 1
ATOM 3197 C CA . ASP B 1 36 ? 16.016 14.75 22.562 1 97 36 ASP B CA 1
ATOM 3198 C C . ASP B 1 36 ? 14.867 13.75 22.422 1 97 36 ASP B C 1
ATOM 3200 O O . ASP B 1 36 ? 13.766 14.109 22 1 97 36 ASP B O 1
ATOM 3204 N N . GLN B 1 37 ? 15.164 12.547 22.734 1 96.56 37 GLN B N 1
ATOM 3205 C CA . GLN B 1 37 ? 14.164 11.492 22.781 1 96.56 37 GLN B CA 1
ATOM 3206 C C . GLN B 1 37 ? 14.578 10.367 23.734 1 96.56 37 GLN B C 1
ATOM 3208 O O . GLN B 1 37 ? 14.406 9.188 23.422 1 96.56 37 GLN B O 1
ATOM 3213 N N . TRP B 1 38 ? 15.062 10.711 24.797 1 94.25 38 TRP B N 1
ATOM 3214 C CA . TRP B 1 38 ? 15.703 9.797 25.734 1 94.25 38 TRP B CA 1
ATOM 3215 C C . TRP B 1 38 ? 14.711 8.766 26.25 1 94.25 38 TRP B C 1
ATOM 3217 O O . TRP B 1 38 ? 15.016 7.57 26.297 1 94.25 38 TRP B O 1
ATOM 3227 N N . PHE B 1 39 ? 13.484 9.188 26.656 1 95 39 PHE B N 1
ATOM 3228 C CA . PHE B 1 39 ? 12.547 8.273 27.281 1 95 39 PHE B CA 1
ATOM 3229 C C . PHE B 1 39 ? 11.703 7.547 26.25 1 95 39 PHE B C 1
ATOM 3231 O O . PHE B 1 39 ? 11.391 6.367 26.406 1 95 39 PHE B O 1
ATOM 3238 N N . ALA B 1 40 ? 11.305 8.211 25.234 1 96.81 40 ALA B N 1
ATOM 3239 C CA . ALA B 1 40 ? 10.461 7.652 24.188 1 96.81 40 ALA B CA 1
ATOM 3240 C C . ALA B 1 40 ? 10.719 8.336 22.844 1 96.81 40 ALA B C 1
ATOM 3242 O O . ALA B 1 40 ? 10.844 9.562 22.781 1 96.81 40 ALA B O 1
ATOM 3243 N N . GLU B 1 41 ? 10.711 7.578 21.859 1 96.31 41 GLU B N 1
ATOM 3244 C CA . GLU B 1 41 ? 11.156 8.031 20.547 1 96.31 41 GLU B CA 1
ATOM 3245 C C . GLU B 1 41 ? 10.141 8.977 19.922 1 96.31 41 GLU B C 1
ATOM 3247 O O . GLU B 1 41 ? 8.93 8.766 20.031 1 96.31 41 GLU B O 1
ATOM 3252 N N . CYS B 1 42 ? 10.648 9.953 19.141 1 97.31 42 CYS B N 1
ATOM 3253 C CA . CYS B 1 42 ? 9.859 11.023 18.547 1 97.31 42 CYS B CA 1
ATOM 3254 C C . CYS B 1 42 ? 8.945 10.492 17.453 1 97.31 42 CYS B C 1
ATOM 3256 O O . CYS B 1 42 ? 7.902 11.086 17.156 1 97.31 42 CYS B O 1
ATOM 3258 N N . VAL B 1 43 ? 9.297 9.398 16.859 1 95.81 43 VAL B N 1
ATOM 3259 C CA . VAL B 1 43 ? 8.523 8.836 15.758 1 95.81 43 VAL B CA 1
ATOM 3260 C C . VAL B 1 43 ? 7.125 8.461 16.25 1 95.81 43 VAL B C 1
ATOM 3262 O O . VAL B 1 43 ? 6.18 8.422 15.453 1 95.81 43 VAL B O 1
ATOM 3265 N N . ASN B 1 44 ? 6.973 8.25 17.516 1 97.44 44 ASN B N 1
ATOM 3266 C CA . ASN B 1 44 ? 5.672 7.895 18.078 1 97.44 44 ASN B CA 1
ATOM 3267 C C . ASN B 1 44 ? 4.676 9.047 17.953 1 97.44 44 ASN B C 1
ATOM 3269 O O . ASN B 1 44 ? 3.463 8.828 18 1 97.44 44 ASN B O 1
ATOM 3273 N N . LEU B 1 45 ? 5.164 10.234 17.797 1 98 45 LEU B N 1
ATOM 3274 C CA . LEU B 1 45 ? 4.344 11.438 17.734 1 98 45 LEU B CA 1
ATOM 3275 C C . LEU B 1 45 ? 3.412 11.383 16.531 1 98 45 LEU B C 1
ATOM 3277 O O . LEU B 1 45 ? 2.305 11.93 16.562 1 98 45 LEU B O 1
ATOM 3281 N N . ILE B 1 46 ? 3.859 10.719 15.5 1 97.75 46 ILE B N 1
ATOM 3282 C CA . ILE B 1 46 ? 3.105 10.828 14.258 1 97.75 46 ILE B CA 1
ATOM 3283 C C . ILE B 1 46 ? 2.455 9.492 13.93 1 97.75 46 ILE B C 1
ATOM 3285 O O . ILE B 1 46 ? 1.888 9.32 12.844 1 97.75 46 ILE B O 1
ATOM 3289 N N . LYS B 1 47 ? 2.504 8.578 14.844 1 96.12 47 LYS B N 1
ATOM 3290 C CA . LYS B 1 47 ? 1.809 7.309 14.625 1 96.12 47 LYS B CA 1
ATOM 3291 C C . LYS B 1 47 ? 0.317 7.535 14.398 1 96.12 47 LYS B C 1
ATOM 3293 O O . LYS B 1 47 ? -0.316 8.32 15.109 1 96.12 47 LYS B O 1
ATOM 3298 N N . HIS B 1 48 ? -0.183 6.824 13.438 1 92.19 48 HIS B N 1
ATOM 3299 C CA . HIS B 1 48 ? -1.594 6.98 13.094 1 92.19 48 HIS B CA 1
ATOM 3300 C C . HIS B 1 48 ? -2.486 6.355 14.164 1 92.19 48 HIS B C 1
ATOM 3302 O O . HIS B 1 48 ? -3.582 6.852 14.43 1 92.19 48 HIS B O 1
ATOM 3308 N N . SER B 1 49 ? -2.072 5.312 14.789 1 90.44 49 SER B N 1
ATOM 3309 C CA . SER B 1 49 ? -2.867 4.602 15.789 1 90.44 49 SER B CA 1
ATOM 3310 C C . SER B 1 49 ? -2.979 5.406 17.078 1 90.44 49 SER B C 1
ATOM 3312 O O . SER B 1 49 ? -2.105 6.219 17.391 1 90.44 49 SER B O 1
ATOM 3314 N N . ALA B 1 50 ? -3.998 5.109 17.797 1 91.38 50 ALA B N 1
ATOM 3315 C CA . ALA B 1 50 ? -4.195 5.762 19.094 1 91.38 50 ALA B CA 1
ATOM 3316 C C . ALA B 1 50 ? -3.113 5.344 20.078 1 91.38 50 ALA B C 1
ATOM 3318 O O . ALA B 1 50 ? -2.578 4.234 20 1 91.38 50 ALA B O 1
ATOM 3319 N N . PRO B 1 51 ? -2.771 6.293 20.969 1 96.38 51 PRO B N 1
ATOM 3320 C CA . PRO B 1 51 ? -1.8 5.914 22 1 96.38 51 PRO B CA 1
ATOM 3321 C C . PRO B 1 51 ? -2.279 4.75 22.875 1 96.38 51 PRO B C 1
ATOM 3323 O O . PRO B 1 51 ? -3.479 4.621 23.125 1 96.38 51 PRO B O 1
ATOM 3326 N N . VAL B 1 52 ? -1.348 4.004 23.266 1 96.25 52 VAL B N 1
ATOM 3327 C CA . VAL B 1 52 ? -1.666 2.846 24.094 1 96.25 52 VAL B CA 1
ATOM 3328 C C . VAL B 1 52 ? -0.896 2.926 25.422 1 96.25 52 VAL B C 1
ATOM 3330 O O . VAL B 1 52 ? 0.241 3.402 25.453 1 96.25 52 VAL B O 1
ATOM 3333 N N . TRP B 1 53 ? -1.562 2.449 26.469 1 95.81 53 TRP B N 1
ATOM 3334 C CA . TRP B 1 53 ? -0.933 2.311 27.766 1 95.81 53 TRP B CA 1
ATOM 3335 C C . TRP B 1 53 ? -0.679 0.844 28.109 1 95.81 53 TRP B C 1
ATOM 3337 O O . TRP B 1 53 ? -1.599 0.023 28.062 1 95.81 53 TRP B O 1
ATOM 3347 N N . ASP B 1 54 ? 0.493 0.523 28.297 1 95.12 54 ASP B N 1
ATOM 3348 C CA . ASP B 1 54 ? 0.864 -0.816 28.734 1 95.12 54 ASP B CA 1
ATOM 3349 C C . ASP B 1 54 ? 1.406 -0.789 30.172 1 95.12 54 ASP B C 1
ATOM 3351 O O . ASP B 1 54 ? 2.58 -0.481 30.391 1 95.12 54 ASP B O 1
ATOM 3355 N N . ALA B 1 55 ? 0.676 -1.225 31.094 1 91.88 55 ALA B N 1
ATOM 3356 C CA . ALA B 1 55 ? 0.973 -1.1 32.531 1 91.88 55 ALA B CA 1
ATOM 3357 C C . ALA B 1 55 ? 2.166 -1.966 32.906 1 91.88 55 ALA B C 1
ATOM 3359 O O . ALA B 1 55 ? 2.875 -1.66 33.875 1 91.88 55 ALA B O 1
ATOM 3360 N N . GLU B 1 56 ? 2.494 -2.984 32.094 1 93.38 56 GLU B N 1
ATOM 3361 C CA . GLU B 1 56 ? 3.504 -3.959 32.5 1 93.38 56 GLU B CA 1
ATOM 3362 C C . GLU B 1 56 ? 4.793 -3.779 31.719 1 93.38 56 GLU B C 1
ATOM 3364 O O . GLU B 1 56 ? 5.797 -4.445 31.984 1 93.38 56 GLU B O 1
ATOM 3369 N N . LYS B 1 57 ? 4.777 -2.979 30.828 1 93.06 57 LYS B N 1
ATOM 3370 C CA . LYS B 1 57 ? 5.918 -2.873 29.938 1 93.06 57 LYS B CA 1
ATOM 3371 C C . LYS B 1 57 ? 6.898 -1.805 30.406 1 93.06 57 LYS B C 1
ATOM 3373 O O . LYS B 1 57 ? 6.512 -0.656 30.625 1 93.06 57 LYS B O 1
ATOM 3378 N N . TYR B 1 58 ? 8.18 -2.199 30.672 1 93.88 58 TYR B N 1
ATOM 3379 C CA . TYR B 1 58 ? 9.281 -1.312 31.031 1 93.88 58 TYR B CA 1
ATOM 3380 C C . TYR B 1 58 ? 10.445 -1.465 30.078 1 93.88 58 TYR B C 1
ATOM 3382 O O . TYR B 1 58 ? 10.648 -2.535 29.5 1 93.88 58 TYR B O 1
ATOM 3390 N N . VAL B 1 59 ? 11.109 -0.393 29.859 1 92.56 59 VAL B N 1
ATOM 3391 C CA . VAL B 1 59 ? 12.328 -0.417 29.047 1 92.56 59 VAL B CA 1
ATOM 3392 C C . VAL B 1 59 ? 13.508 0.088 29.875 1 92.56 59 VAL B C 1
ATOM 3394 O O . VAL B 1 59 ? 13.344 0.429 31.047 1 92.56 59 VAL B O 1
ATOM 3397 N N . ASP B 1 60 ? 14.672 0.07 29.328 1 90.75 60 ASP B N 1
ATOM 3398 C CA . ASP B 1 60 ? 15.891 0.4 30.062 1 90.75 60 ASP B CA 1
ATOM 3399 C C . ASP B 1 60 ? 15.828 1.816 30.641 1 90.75 60 ASP B C 1
ATOM 3401 O O . ASP B 1 60 ? 16.406 2.1 31.688 1 90.75 60 ASP B O 1
ATOM 3405 N N . THR B 1 61 ? 14.984 2.596 29.969 1 90.62 61 THR B N 1
ATOM 3406 C CA . THR B 1 61 ? 14.953 4 30.359 1 90.62 61 THR B CA 1
ATOM 3407 C C . THR B 1 61 ? 13.789 4.27 31.312 1 90.62 61 THR B C 1
ATOM 3409 O O . THR B 1 61 ? 13.57 5.414 31.719 1 90.62 61 THR B O 1
ATOM 3412 N N . GLY B 1 62 ? 13.008 3.203 31.641 1 91.38 62 GLY B N 1
ATOM 3413 C CA . GLY B 1 62 ? 11.867 3.363 32.531 1 91.38 62 GLY B CA 1
ATOM 3414 C C . GLY B 1 62 ? 10.586 2.764 31.984 1 91.38 62 GLY B C 1
ATOM 3415 O O . GLY B 1 62 ? 10.609 1.684 31.391 1 91.38 62 GLY B O 1
ATOM 3416 N N . LYS B 1 63 ? 9.594 3.51 32.438 1 92.38 63 LYS B N 1
ATOM 3417 C CA . LYS B 1 63 ? 8.289 3.082 31.938 1 92.38 63 LYS B CA 1
ATOM 3418 C C . LYS B 1 63 ? 8.172 3.289 30.422 1 92.38 63 LYS B C 1
ATOM 3420 O O . LYS B 1 63 ? 8.508 4.359 29.906 1 92.38 63 LYS B O 1
ATOM 3425 N N . TRP B 1 64 ? 7.734 2.244 29.75 1 95.44 64 TRP B N 1
ATOM 3426 C CA . TRP B 1 64 ? 7.48 2.393 28.312 1 95.44 64 TRP B CA 1
ATOM 3427 C C . TRP B 1 64 ? 6.309 3.334 28.062 1 95.44 64 TRP B C 1
ATOM 3429 O O . TRP B 1 64 ? 5.242 3.176 28.656 1 95.44 64 TRP B O 1
ATOM 3439 N N . MET B 1 65 ? 6.52 4.359 27.234 1 96.19 65 MET B N 1
ATOM 3440 C CA . MET B 1 65 ? 5.48 5.316 26.875 1 96.19 65 MET B CA 1
ATOM 3441 C C . MET B 1 65 ? 5.266 5.348 25.359 1 96.19 65 MET B C 1
ATOM 3443 O O . MET B 1 65 ? 6.227 5.289 24.594 1 96.19 65 MET B O 1
ATOM 3447 N N . ASP B 1 66 ? 3.992 5.398 24.969 1 97.38 66 ASP B N 1
ATOM 3448 C CA . ASP B 1 66 ? 3.639 5.465 23.547 1 97.38 66 ASP B CA 1
ATOM 3449 C C . ASP B 1 66 ? 3.463 6.914 23.094 1 97.38 66 ASP B C 1
ATOM 3451 O O . ASP B 1 66 ? 2.346 7.348 22.797 1 97.38 66 ASP B O 1
ATOM 3455 N N . GLY B 1 67 ? 4.578 7.566 22.969 1 98.06 67 GLY B N 1
ATOM 3456 C CA . GLY B 1 67 ? 4.695 8.961 22.562 1 98.06 67 GLY B CA 1
ATOM 3457 C C . GLY B 1 67 ? 6.133 9.438 22.484 1 98.06 67 GLY B C 1
ATOM 3458 O O . GLY B 1 67 ? 7.059 8.633 22.391 1 98.06 67 GLY B O 1
ATOM 3459 N N . TRP B 1 68 ? 6.266 10.766 22.312 1 98.56 68 TRP B N 1
ATOM 3460 C CA . TRP B 1 68 ? 7.57 11.406 22.375 1 98.56 68 TRP B CA 1
ATOM 3461 C C . TRP B 1 68 ? 7.828 11.977 23.766 1 98.56 68 TRP B C 1
ATOM 3463 O O . TRP B 1 68 ? 7.023 12.75 24.297 1 98.56 68 TRP B O 1
ATOM 3473 N N . GLU B 1 69 ? 8.938 11.547 24.344 1 98.19 69 GLU B N 1
ATOM 3474 C CA . GLU B 1 69 ? 9.25 12.062 25.672 1 98.19 69 GLU B CA 1
ATOM 3475 C C . GLU B 1 69 ? 10.742 12.359 25.812 1 98.19 69 GLU B C 1
ATOM 3477 O O . GLU B 1 69 ? 11.578 11.523 25.5 1 98.19 69 GLU B O 1
ATOM 3482 N N . THR B 1 70 ? 11.016 13.508 26.344 1 97.5 70 THR B N 1
ATOM 3483 C CA . THR B 1 70 ? 12.383 14 26.453 1 97.5 70 THR B CA 1
ATOM 3484 C C . THR B 1 70 ? 12.867 13.938 27.891 1 97.5 70 THR B C 1
ATOM 3486 O O . THR B 1 70 ? 12.07 13.703 28.812 1 97.5 70 THR B O 1
ATOM 3489 N N . LYS B 1 71 ? 14.117 14.125 28.062 1 95.38 71 LYS B N 1
ATOM 3490 C CA . LYS B 1 71 ? 14.727 14.133 29.391 1 95.38 71 LYS B CA 1
ATOM 3491 C C . LYS B 1 71 ? 14.203 15.297 30.219 1 95.38 71 LYS B C 1
ATOM 3493 O O . LYS B 1 71 ? 13.742 16.297 29.688 1 95.38 71 LYS B O 1
ATOM 3498 N N . ARG B 1 72 ? 14.406 15.141 31.5 1 91.56 72 ARG B N 1
ATOM 3499 C CA . ARG B 1 72 ? 13.984 16.172 32.438 1 91.56 72 ARG B CA 1
ATOM 3500 C C . ARG B 1 72 ? 15 17.312 32.5 1 91.56 72 ARG B C 1
ATOM 3502 O O . ARG B 1 72 ? 16.125 17.172 32.031 1 91.56 72 ARG B O 1
ATOM 3509 N N . HIS B 1 73 ? 14.508 18.453 32.969 1 92.81 73 HIS B N 1
ATOM 3510 C CA . HIS B 1 73 ? 15.312 19.594 33.375 1 92.81 73 HIS B CA 1
ATOM 3511 C C . HIS B 1 73 ? 15.922 20.297 32.156 1 92.81 73 HIS B C 1
ATOM 3513 O O . HIS B 1 73 ? 17.078 20.719 32.219 1 92.81 73 HIS B O 1
ATOM 3519 N N . ASN B 1 74 ? 15.219 20.281 31.094 1 92.5 74 ASN B N 1
ATOM 3520 C CA . ASN B 1 74 ? 15.617 21.172 30 1 92.5 74 ASN B CA 1
ATOM 3521 C C . ASN B 1 74 ? 15.484 22.641 30.391 1 92.5 74 ASN B C 1
ATOM 3523 O O . ASN B 1 74 ? 14.422 23.062 30.859 1 92.5 74 ASN B O 1
ATOM 3527 N N . PRO B 1 75 ? 16.484 23.391 30.203 1 93.62 75 PRO B N 1
ATOM 3528 C CA . PRO B 1 75 ? 16.406 24.781 30.641 1 93.62 75 PRO B CA 1
ATOM 3529 C C . PRO B 1 75 ? 15.539 25.656 29.719 1 93.62 75 PRO B C 1
ATOM 3531 O O . PRO B 1 75 ? 15.133 26.75 30.109 1 93.62 75 PRO B O 1
ATOM 3534 N N . ASP B 1 76 ? 15.367 25.25 28.656 1 96.38 76 ASP B N 1
ATOM 3535 C CA . ASP B 1 76 ? 14.656 26.094 27.703 1 96.38 76 ASP B CA 1
ATOM 3536 C C . ASP B 1 76 ? 13.5 25.344 27.062 1 96.38 76 ASP B C 1
ATOM 3538 O O . ASP B 1 76 ? 12.359 25.438 27.516 1 96.38 76 ASP B O 1
ATOM 3542 N N . HIS B 1 77 ? 13.773 24.609 26.031 1 98.19 77 HIS B N 1
ATOM 3543 C CA . HIS B 1 77 ? 12.734 23.859 25.344 1 98.19 77 HIS B CA 1
ATOM 3544 C C . HIS B 1 77 ? 13.336 22.703 24.547 1 98.19 77 HIS B C 1
ATOM 3546 O O . HIS B 1 77 ? 14.539 22.703 24.266 1 98.19 77 HIS B O 1
ATOM 3552 N N . ASP B 1 78 ? 12.523 21.703 24.234 1 98.38 78 ASP B N 1
ATOM 3553 C CA . ASP B 1 78 ? 12.844 20.672 23.266 1 98.38 78 ASP B CA 1
ATOM 3554 C C . ASP B 1 78 ? 12.031 20.844 21.984 1 98.38 78 ASP B C 1
ATOM 3556 O O . ASP B 1 78 ? 10.961 21.453 22 1 98.38 78 ASP B O 1
ATOM 3560 N N . TRP B 1 79 ? 12.602 20.344 20.891 1 98.5 79 TRP B N 1
ATOM 3561 C CA . TRP B 1 79 ? 11.875 20.484 19.641 1 98.5 79 TRP B CA 1
ATOM 3562 C C . TRP B 1 79 ? 12.188 19.312 18.703 1 98.5 79 TRP B C 1
ATOM 3564 O O . TRP B 1 79 ? 13.164 18.594 18.922 1 98.5 79 TRP B O 1
ATOM 3574 N N . CYS B 1 80 ? 11.281 19.094 17.719 1 98.31 80 CYS B N 1
ATOM 3575 C CA . CYS B 1 80 ? 11.5 18.141 16.625 1 98.31 80 CYS B CA 1
ATOM 3576 C C . CYS B 1 80 ? 11.031 18.734 15.297 1 98.31 80 CYS B C 1
ATOM 3578 O O . CYS B 1 80 ? 10.195 19.641 15.281 1 98.31 80 CYS B O 1
ATOM 3580 N N . ILE B 1 81 ? 11.664 18.281 14.242 1 98.38 81 ILE B N 1
ATOM 3581 C CA . ILE B 1 81 ? 11.305 18.688 12.891 1 98.38 81 ILE B CA 1
ATOM 3582 C C . ILE B 1 81 ? 10.633 17.516 12.164 1 98.38 81 ILE B C 1
ATOM 3584 O O . ILE B 1 81 ? 11.156 16.406 12.141 1 98.38 81 ILE B O 1
ATOM 3588 N N . ILE B 1 82 ? 9.477 17.859 11.594 1 98 82 ILE B N 1
ATOM 3589 C CA . ILE B 1 82 ? 8.641 16.844 10.953 1 98 82 ILE B CA 1
ATOM 3590 C C . ILE B 1 82 ? 8.297 17.281 9.531 1 98 82 ILE B C 1
ATOM 3592 O O . ILE B 1 82 ? 7.938 18.438 9.297 1 98 82 ILE B O 1
ATOM 3596 N N . LYS B 1 83 ? 8.484 16.438 8.633 1 97 83 LYS B N 1
ATOM 3597 C CA . LYS B 1 83 ? 7.957 16.625 7.281 1 97 83 LYS B CA 1
ATOM 3598 C C . LYS B 1 83 ? 6.5 16.172 7.191 1 97 83 LYS B C 1
ATOM 3600 O O . LYS B 1 83 ? 6.172 15.039 7.574 1 97 83 LYS B O 1
ATOM 3605 N N . LEU B 1 84 ? 5.656 17.062 6.68 1 97.69 84 LEU B N 1
ATOM 3606 C CA . LEU B 1 84 ? 4.266 16.672 6.453 1 97.69 84 LEU B CA 1
ATOM 3607 C C . LEU B 1 84 ? 4.172 15.555 5.43 1 97.69 84 LEU B C 1
ATOM 3609 O O . LEU B 1 84 ? 4.953 15.508 4.477 1 97.69 84 LEU B O 1
ATOM 3613 N N . GLY B 1 85 ? 3.203 14.648 5.695 1 96.06 85 GLY B N 1
ATOM 3614 C CA . GLY B 1 85 ? 2.939 13.641 4.684 1 96.06 85 GLY B CA 1
ATOM 3615 C C . GLY B 1 85 ? 2.363 14.219 3.402 1 96.06 85 GLY B C 1
ATOM 3616 O O . GLY B 1 85 ? 2.67 13.734 2.309 1 96.06 85 GLY B O 1
ATOM 3617 N N . ILE B 1 86 ? 1.551 15.164 3.648 1 96.81 86 ILE B N 1
ATOM 3618 C CA . ILE B 1 86 ? 0.907 15.852 2.539 1 96.81 86 ILE B CA 1
ATOM 3619 C C . ILE B 1 86 ? 1.088 17.359 2.699 1 96.81 86 ILE B C 1
ATOM 3621 O O . ILE B 1 86 ? 0.555 17.969 3.637 1 96.81 86 ILE B O 1
ATOM 3625 N N . PRO B 1 87 ? 1.79 17.969 1.754 1 97.12 87 PRO B N 1
ATOM 3626 C CA . PRO B 1 87 ? 1.886 19.422 1.812 1 97.12 87 PRO B CA 1
ATOM 3627 C C . PRO B 1 87 ? 0.532 20.109 1.642 1 97.12 87 PRO B C 1
ATOM 3629 O O . PRO B 1 87 ? -0.312 19.641 0.876 1 97.12 87 PRO B O 1
ATOM 3632 N N . GLY B 1 88 ? 0.39 21.141 2.408 1 98.19 88 GLY B N 1
ATOM 3633 C CA . GLY B 1 88 ? -0.893 21.812 2.299 1 98.19 88 GLY B CA 1
ATOM 3634 C C . GLY B 1 88 ? -1.015 23.016 3.219 1 98.19 88 GLY B C 1
ATOM 3635 O O . GLY B 1 88 ? -0.019 23.484 3.779 1 98.19 88 GLY B O 1
ATOM 3636 N N . VAL B 1 89 ? -2.217 23.609 3.188 1 98.44 89 VAL B N 1
ATOM 3637 C CA . VAL B 1 89 ? -2.59 24.688 4.102 1 98.44 89 VAL B CA 1
ATOM 3638 C C . VAL B 1 89 ? -3.166 24.094 5.387 1 98.44 89 VAL B C 1
ATOM 3640 O O . VAL B 1 89 ? -4.129 23.312 5.344 1 98.44 89 VAL B O 1
ATOM 3643 N N . ILE B 1 90 ? -2.553 24.5 6.496 1 98.62 90 ILE B N 1
ATOM 3644 C CA . ILE B 1 90 ? -2.969 23.938 7.773 1 98.62 90 ILE B CA 1
ATOM 3645 C C . ILE B 1 90 ? -4.051 24.812 8.398 1 98.62 90 ILE B C 1
ATOM 3647 O O . ILE B 1 90 ? -3.883 26.031 8.5 1 98.62 90 ILE B O 1
ATOM 3651 N N . TYR B 1 91 ? -5.133 24.172 8.828 1 98.25 91 TYR B N 1
ATOM 3652 C CA . TYR B 1 91 ? -6.227 24.891 9.469 1 98.25 91 TYR B CA 1
ATOM 3653 C C . TYR B 1 91 ? -6.215 24.688 10.977 1 98.25 91 TYR B C 1
ATOM 3655 O O . TYR B 1 91 ? -6.766 25.5 11.727 1 98.25 91 TYR B O 1
ATOM 3663 N N . GLY B 1 92 ? -5.625 23.531 11.391 1 98.44 92 GLY B N 1
ATOM 3664 C CA . GLY B 1 92 ? -5.602 23.328 12.828 1 98.44 92 GLY B CA 1
ATOM 3665 C C . GLY B 1 92 ? -4.766 22.125 13.242 1 98.44 92 GLY B C 1
ATOM 3666 O O . GLY B 1 92 ? -4.336 21.344 12.398 1 98.44 92 GLY B O 1
ATOM 3667 N N . PHE B 1 93 ? -4.605 22.031 14.586 1 98.56 93 PHE B N 1
ATOM 3668 C CA . PHE B 1 93 ? -3.768 21 15.18 1 98.56 93 PHE B CA 1
ATOM 3669 C C . PHE B 1 93 ? -4.516 20.266 16.281 1 98.56 93 PHE B C 1
ATOM 3671 O O . PHE B 1 93 ? -5.426 20.828 16.906 1 98.56 93 PHE B O 1
ATOM 3678 N N . GLU B 1 94 ? -4.195 19.031 16.438 1 98 94 GLU B N 1
ATOM 3679 C CA . GLU B 1 94 ? -4.527 18.219 17.609 1 98 94 GLU B CA 1
ATOM 3680 C C . GLU B 1 94 ? -3.268 17.781 18.344 1 98 94 GLU B C 1
ATOM 3682 O O . GLU B 1 94 ? -2.389 17.141 17.75 1 98 94 GLU B O 1
ATOM 3687 N N . ILE B 1 95 ? -3.111 18.188 19.562 1 98.62 95 ILE B N 1
ATOM 3688 C CA . ILE B 1 95 ? -2.006 17.75 20.406 1 98.62 95 ILE B CA 1
ATOM 3689 C C . ILE B 1 95 ? -2.539 16.891 21.547 1 98.62 95 ILE B C 1
ATOM 3691 O O . ILE B 1 95 ? -3.33 17.359 22.375 1 98.62 95 ILE B O 1
ATOM 3695 N N . ASP B 1 96 ? -2.1 15.625 21.547 1 98.12 96 ASP B N 1
ATOM 3696 C CA . ASP B 1 96 ? -2.605 14.617 22.484 1 98.12 96 ASP B CA 1
ATOM 3697 C C . ASP B 1 96 ? -1.54 14.234 23.5 1 98.12 96 ASP B C 1
ATOM 3699 O O . ASP B 1 96 ? -0.506 13.664 23.156 1 98.12 96 ASP B O 1
ATOM 3703 N N . THR B 1 97 ? -1.785 14.539 24.766 1 98.56 97 THR B N 1
ATOM 3704 C CA . THR B 1 97 ? -0.854 14.156 25.828 1 98.56 97 THR B CA 1
ATOM 3705 C C . THR B 1 97 ? -1.353 12.922 26.562 1 98.56 97 THR B C 1
ATOM 3707 O O . THR B 1 97 ? -1.068 12.742 27.75 1 98.56 97 THR B O 1
ATOM 3710 N N . ALA B 1 98 ? -2.076 12.039 25.922 1 97.5 98 ALA B N 1
ATOM 3711 C CA . ALA B 1 98 ? -2.643 10.836 26.531 1 97.5 98 ALA B CA 1
ATOM 3712 C C . ALA B 1 98 ? -1.578 10.055 27.297 1 97.5 98 ALA B C 1
ATOM 3714 O O . ALA B 1 98 ? -0.48 9.828 26.781 1 97.5 98 ALA B O 1
ATOM 3715 N N . TYR B 1 99 ? -1.925 9.75 28.547 1 97.25 99 TYR B N 1
ATOM 3716 C CA . TYR B 1 99 ? -1.167 8.906 29.453 1 97.25 99 TYR B CA 1
ATOM 3717 C C . TYR B 1 99 ? 0.046 9.641 30.016 1 97.25 99 TYR B C 1
ATOM 3719 O O . TYR B 1 99 ? 0.78 9.109 30.844 1 97.25 99 TYR B O 1
ATOM 3727 N N . PHE B 1 100 ? 0.338 10.828 29.5 1 97.69 100 PHE B N 1
ATOM 3728 C CA . PHE B 1 100 ? 1.307 11.703 30.156 1 97.69 100 PHE B CA 1
ATOM 3729 C C . PHE B 1 100 ? 0.62 12.609 31.172 1 97.69 100 PHE B C 1
ATOM 3731 O O . PHE B 1 100 ? 0.225 13.727 30.828 1 97.69 100 PHE B O 1
ATOM 3738 N N . THR B 1 101 ? 0.56 12.219 32.312 1 96 101 THR B N 1
ATOM 3739 C CA . THR B 1 101 ? -0.251 12.867 33.344 1 96 101 THR B CA 1
ATOM 3740 C C . THR B 1 101 ? 0.569 13.906 34.094 1 96 101 THR B C 1
ATOM 3742 O O . THR B 1 101 ? 0.136 15.047 34.281 1 96 101 THR B O 1
ATOM 3745 N N . GLY B 1 102 ? 1.646 13.484 34.562 1 94.38 102 GLY B N 1
ATOM 3746 C CA . GLY B 1 102 ? 2.523 14.398 35.281 1 94.38 102 GLY B CA 1
ATOM 3747 C C . GLY B 1 102 ? 3.73 14.828 34.469 1 94.38 102 GLY B C 1
ATOM 3748 O O . GLY B 1 102 ? 4.367 15.836 34.781 1 94.38 102 GLY B O 1
ATOM 3749 N N . ASN B 1 103 ? 4.059 14.062 33.5 1 95.69 103 ASN B N 1
ATOM 3750 C CA . ASN B 1 103 ? 5.27 14.297 32.719 1 95.69 103 ASN B CA 1
ATOM 3751 C C . ASN B 1 103 ? 4.949 14.922 31.375 1 95.69 103 ASN B C 1
ATOM 3753 O O . ASN B 1 103 ? 5.75 14.836 30.438 1 95.69 103 ASN B O 1
ATOM 3757 N N . TYR B 1 104 ? 3.791 15.547 31.25 1 97.94 104 TYR B N 1
ATOM 3758 C CA . TYR B 1 104 ? 3.494 16.297 30.031 1 97.94 104 TYR B CA 1
ATOM 3759 C C . TYR B 1 104 ? 4.117 17.688 30.078 1 97.94 104 TYR B C 1
ATOM 3761 O O . TYR B 1 104 ? 4.332 18.234 31.156 1 97.94 104 TYR B O 1
ATOM 3769 N N . PRO B 1 105 ? 4.445 18.281 28.938 1 98.38 105 PRO B N 1
ATOM 3770 C CA . PRO B 1 105 ? 4.875 19.672 28.922 1 98.38 105 PRO B CA 1
ATOM 3771 C C . PRO B 1 105 ? 3.715 20.656 29.109 1 98.38 105 PRO B C 1
ATOM 3773 O O . PRO B 1 105 ? 2.66 20.484 28.484 1 98.38 105 PRO B O 1
ATOM 3776 N N . PRO B 1 106 ? 3.902 21.672 29.797 1 97.81 106 PRO B N 1
ATOM 3777 C CA . PRO B 1 106 ? 2.83 22.641 30.016 1 97.81 106 PRO B CA 1
ATOM 3778 C C . PRO B 1 106 ? 2.467 23.406 28.75 1 97.81 106 PRO B C 1
ATOM 3780 O O . PRO B 1 106 ? 1.323 23.844 28.594 1 97.81 106 PRO B O 1
ATOM 3783 N N . HIS B 1 107 ? 3.467 23.594 27.875 1 98.5 107 HIS B N 1
ATOM 3784 C CA . HIS B 1 107 ? 3.211 24.406 26.703 1 98.5 107 HIS B CA 1
ATOM 3785 C C . HIS B 1 107 ? 3.824 23.781 25.453 1 98.5 107 HIS B C 1
ATOM 3787 O O . HIS B 1 107 ? 4.738 22.969 25.547 1 98.5 107 HIS B O 1
ATOM 3793 N N . ALA B 1 108 ? 3.254 24.188 24.312 1 98.75 108 ALA B N 1
ATOM 3794 C CA . ALA B 1 108 ? 3.824 23.844 23.016 1 98.75 108 ALA B CA 1
ATOM 3795 C C . ALA B 1 108 ? 3.631 24.969 22.016 1 98.75 108 ALA B C 1
ATOM 3797 O O . ALA B 1 108 ? 2.781 25.844 22.219 1 98.75 108 ALA B O 1
ATOM 3798 N N . SER B 1 109 ? 4.43 24.984 21.031 1 98.81 109 SER B N 1
ATOM 3799 C CA . SER B 1 109 ? 4.293 25.859 19.875 1 98.81 109 SER B CA 1
ATOM 3800 C C . SER B 1 109 ? 4.711 25.172 18.578 1 98.81 109 SER B C 1
ATOM 3802 O O . SER B 1 109 ? 5.316 24.094 18.625 1 98.81 109 SER B O 1
ATOM 3804 N N . ILE B 1 110 ? 4.23 25.75 17.469 1 98.88 110 ILE B N 1
ATOM 3805 C CA . ILE B 1 110 ? 4.57 25.156 16.188 1 98.88 110 ILE B CA 1
ATOM 3806 C C . ILE B 1 110 ? 5.027 26.234 15.203 1 98.88 110 ILE B C 1
ATOM 3808 O O . ILE B 1 110 ? 4.41 27.297 15.117 1 98.88 110 ILE B O 1
ATOM 3812 N N . GLU B 1 111 ? 6.109 25.984 14.555 1 98.75 111 GLU B N 1
ATOM 3813 C CA . GLU B 1 111 ? 6.555 26.734 13.383 1 98.75 111 GLU B CA 1
ATOM 3814 C C . GLU B 1 111 ? 6.461 25.875 12.125 1 98.75 111 GLU B C 1
ATOM 3816 O O . GLU B 1 111 ? 6.422 24.656 12.195 1 98.75 111 GLU B O 1
ATOM 3821 N N . ALA B 1 112 ? 6.359 26.594 10.969 1 98.75 112 ALA B N 1
ATOM 3822 C CA . ALA B 1 112 ? 6.262 25.875 9.711 1 98.75 112 ALA B CA 1
ATOM 3823 C C . ALA B 1 112 ? 7.039 26.578 8.602 1 98.75 112 ALA B C 1
ATOM 3825 O O . ALA B 1 112 ? 7.336 27.781 8.711 1 98.75 112 ALA B O 1
ATOM 3826 N N . LEU B 1 113 ? 7.418 25.844 7.602 1 97.94 113 LEU B N 1
ATOM 3827 C CA . LEU B 1 113 ? 8.023 26.406 6.398 1 97.94 113 LEU B CA 1
ATOM 3828 C C . LEU B 1 113 ? 7.68 25.562 5.176 1 97.94 113 LEU B C 1
ATOM 3830 O O . LEU B 1 113 ? 7.211 24.438 5.305 1 97.94 113 LEU B O 1
ATOM 3834 N N . CYS B 1 114 ? 7.777 26.172 4.027 1 97.44 114 CYS B N 1
ATOM 3835 C CA . CYS B 1 114 ? 7.543 25.5 2.75 1 97.44 114 CYS B CA 1
ATOM 3836 C C . CYS B 1 114 ? 8.844 25.344 1.979 1 97.44 114 CYS B C 1
ATOM 3838 O O . CYS B 1 114 ? 9.516 26.312 1.65 1 97.44 114 CYS B O 1
ATOM 3840 N N . ASP B 1 115 ? 9.242 24.141 1.781 1 94.81 115 ASP B N 1
ATOM 3841 C CA . ASP B 1 115 ? 10.43 23.812 0.999 1 94.81 115 ASP B CA 1
ATOM 3842 C C . ASP B 1 115 ? 10.227 22.531 0.204 1 94.81 115 ASP B C 1
ATOM 3844 O O . ASP B 1 115 ? 10.188 21.438 0.778 1 94.81 115 ASP B O 1
ATOM 3848 N N . ASP B 1 116 ? 10.188 22.641 -1.111 1 89.69 116 ASP B N 1
ATOM 3849 C CA . ASP B 1 116 ? 9.891 21.5 -1.974 1 89.69 116 ASP B CA 1
ATOM 3850 C C . ASP B 1 116 ? 11.18 20.844 -2.463 1 89.69 116 ASP B C 1
ATOM 3852 O O . ASP B 1 116 ? 11.133 19.906 -3.268 1 89.69 116 ASP B O 1
ATOM 3856 N N . SER B 1 117 ? 12.328 21.234 -1.976 1 83.88 117 SER B N 1
ATOM 3857 C CA . SER B 1 117 ? 13.594 20.719 -2.496 1 83.88 117 SER B CA 1
ATOM 3858 C C . SER B 1 117 ? 14.055 19.5 -1.717 1 83.88 117 SER B C 1
ATOM 3860 O O . SER B 1 117 ? 15.18 19.031 -1.896 1 83.88 117 SER B O 1
ATOM 3862 N N . ASP B 1 118 ? 13.258 19.062 -0.815 1 81.12 118 ASP B N 1
ATOM 3863 C CA . ASP B 1 118 ? 13.57 17.922 0.034 1 81.12 118 ASP B CA 1
ATOM 3864 C C . ASP B 1 118 ? 14.844 18.156 0.835 1 81.12 118 ASP B C 1
ATOM 3866 O O . ASP B 1 118 ? 15.766 17.344 0.809 1 81.12 118 ASP B O 1
ATOM 3870 N N . PRO B 1 119 ? 14.844 19.141 1.587 1 87.88 119 PRO B N 1
ATOM 3871 C CA . PRO B 1 119 ? 16.031 19.469 2.379 1 87.88 119 PRO B CA 1
ATOM 3872 C C . PRO B 1 119 ? 16.328 18.422 3.449 1 87.88 119 PRO B C 1
ATOM 3874 O O . PRO B 1 119 ? 15.422 17.75 3.939 1 87.88 119 PRO B O 1
ATOM 3877 N N . ASN B 1 120 ? 17.609 18.297 3.768 1 85.19 120 ASN B N 1
ATOM 3878 C CA . ASN B 1 120 ? 17.969 17.406 4.867 1 85.19 120 ASN B CA 1
ATOM 3879 C C . ASN B 1 120 ? 17.75 18.078 6.223 1 85.19 120 ASN B C 1
ATOM 3881 O O . ASN B 1 120 ? 17.422 19.266 6.289 1 85.19 120 ASN B O 1
ATOM 3885 N N . PHE B 1 121 ? 17.953 17.359 7.234 1 91.31 121 PHE B N 1
ATOM 3886 C CA . PHE B 1 121 ? 17.688 17.797 8.602 1 91.31 121 PHE B CA 1
ATOM 3887 C C . PHE B 1 121 ? 18.531 19.016 8.953 1 91.31 121 PHE B C 1
ATOM 3889 O O . PHE B 1 121 ? 18.031 19.984 9.523 1 91.31 121 PHE B O 1
ATOM 3896 N N . ASN B 1 122 ? 19.812 18.969 8.633 1 92.38 122 ASN B N 1
ATOM 3897 C CA . ASN B 1 122 ? 20.719 20.047 9 1 92.38 122 ASN B CA 1
ATOM 3898 C C . ASN B 1 122 ? 20.344 21.359 8.32 1 92.38 122 ASN B C 1
ATOM 3900 O O . ASN B 1 122 ? 20.406 22.422 8.93 1 92.38 122 ASN B O 1
ATOM 3904 N N . THR B 1 123 ? 19.969 21.203 7.066 1 93.38 123 THR B N 1
ATOM 3905 C CA . THR B 1 123 ? 19.531 22.375 6.328 1 93.38 123 THR B CA 1
ATOM 3906 C C . THR B 1 123 ? 18.297 23 6.988 1 93.38 123 THR B C 1
ATOM 3908 O O . THR B 1 123 ? 18.234 24.234 7.148 1 93.38 123 THR B O 1
ATOM 3911 N N . LEU B 1 124 ? 17.438 22.219 7.383 1 95.81 124 LEU B N 1
ATOM 3912 C CA . LEU B 1 124 ? 16.203 22.703 8 1 95.81 124 LEU B CA 1
ATOM 3913 C C . LEU B 1 124 ? 16.484 23.281 9.383 1 95.81 124 LEU B C 1
ATOM 3915 O O . LEU B 1 124 ? 15.93 24.312 9.758 1 95.81 124 LEU B O 1
ATOM 3919 N N . LYS B 1 125 ? 17.312 22.625 10.117 1 95.88 125 LYS B N 1
ATOM 3920 C CA . LYS B 1 125 ? 17.656 23.047 11.469 1 95.88 125 LYS B CA 1
ATOM 3921 C C . LYS B 1 125 ? 18.219 24.469 11.469 1 95.88 125 LYS B C 1
ATOM 3923 O O . LYS B 1 125 ? 17.922 25.25 12.367 1 95.88 125 LYS B O 1
ATOM 3928 N N . GLU B 1 126 ? 18.938 24.781 10.461 1 95.94 126 GLU B N 1
ATOM 3929 C CA . GLU B 1 126 ? 19.641 26.062 10.406 1 95.94 126 GLU B CA 1
ATOM 3930 C C . GLU B 1 126 ? 18.844 27.094 9.602 1 95.94 126 GLU B C 1
ATOM 3932 O O . GLU B 1 126 ? 19.266 28.25 9.492 1 95.94 126 GLU B O 1
ATOM 3937 N N . SER B 1 127 ? 17.75 26.703 9.125 1 96.5 127 SER B N 1
ATOM 3938 C CA . SER B 1 127 ? 16.984 27.578 8.258 1 96.5 127 SER B CA 1
ATOM 3939 C C . SER B 1 127 ? 16.422 28.766 9.047 1 96.5 127 SER B C 1
ATOM 3941 O O . SER B 1 127 ? 15.969 28.609 10.18 1 96.5 127 SER B O 1
ATOM 3943 N N . ASN B 1 128 ? 16.328 29.891 8.398 1 95.75 128 ASN B N 1
ATOM 3944 C CA . ASN B 1 128 ? 15.711 31.078 8.984 1 95.75 128 ASN B CA 1
ATOM 3945 C C . ASN B 1 128 ? 14.312 31.328 8.414 1 95.75 128 ASN B C 1
ATOM 3947 O O . ASN B 1 128 ? 13.703 32.375 8.664 1 95.75 128 ASN B O 1
ATOM 3951 N N . ASN B 1 129 ? 13.766 30.375 7.723 1 96.88 129 ASN B N 1
ATOM 3952 C CA . ASN B 1 129 ? 12.5 30.547 7.02 1 96.88 129 ASN B CA 1
ATOM 3953 C C . ASN B 1 129 ? 11.328 30.016 7.836 1 96.88 129 ASN B C 1
ATOM 3955 O O . ASN B 1 129 ? 10.195 29.969 7.348 1 96.88 129 ASN B O 1
ATOM 3959 N N . TRP B 1 130 ? 11.602 29.688 9.047 1 98.25 130 TRP B N 1
ATOM 3960 C CA . TRP B 1 130 ? 10.539 29.172 9.906 1 98.25 130 TRP B CA 1
ATOM 3961 C C . TRP B 1 130 ? 9.578 30.297 10.312 1 98.25 130 TRP B C 1
ATOM 3963 O O . TRP B 1 130 ? 10.016 31.375 10.695 1 98.25 130 TRP B O 1
ATOM 3973 N N . GLU B 1 131 ? 8.32 30.031 10.227 1 97.88 131 GLU B N 1
ATOM 3974 C CA . GLU B 1 131 ? 7.281 30.969 10.641 1 97.88 131 GLU B CA 1
ATOM 3975 C C . GLU B 1 131 ? 6.414 30.375 11.75 1 97.88 131 GLU B C 1
ATOM 3977 O O . GLU B 1 131 ? 5.988 29.219 11.656 1 97.88 131 GLU B O 1
ATOM 3982 N N . VAL B 1 132 ? 6.098 31.203 12.773 1 98.25 132 VAL B N 1
ATOM 3983 C CA . VAL B 1 132 ? 5.25 30.734 13.867 1 98.25 132 VAL B CA 1
ATOM 3984 C C . VAL B 1 132 ? 3.809 30.609 13.383 1 98.25 132 VAL B C 1
ATOM 3986 O O . VAL B 1 132 ? 3.227 31.578 12.883 1 98.25 132 VAL B O 1
ATOM 3989 N N . ILE B 1 133 ? 3.256 29.406 13.516 1 98.56 133 ILE B N 1
ATOM 3990 C CA . ILE B 1 133 ? 1.879 29.234 13.07 1 98.56 133 ILE B CA 1
ATOM 3991 C C . ILE B 1 133 ? 1.006 28.797 14.242 1 98.56 133 ILE B C 1
ATOM 3993 O O . ILE B 1 133 ? -0.224 28.781 14.141 1 98.56 133 ILE B O 1
ATOM 3997 N N . LEU B 1 134 ? 1.562 28.438 15.312 1 98.56 134 LEU B N 1
ATOM 3998 C CA . LEU B 1 134 ? 0.919 28.281 16.609 1 98.56 134 LEU B CA 1
ATOM 3999 C C . LEU B 1 134 ? 1.775 28.891 17.719 1 98.56 134 LEU B C 1
ATOM 4001 O O . LEU B 1 134 ? 2.867 28.391 18.016 1 98.56 134 LEU B O 1
ATOM 4005 N N . ASN B 1 135 ? 1.295 29.922 18.312 1 98.31 135 ASN B N 1
ATOM 4006 C CA . ASN B 1 135 ? 2.002 30.516 19.438 1 98.31 135 ASN B CA 1
ATOM 4007 C C . ASN B 1 135 ? 2.02 29.594 20.641 1 98.31 135 ASN B C 1
ATOM 4009 O O . ASN B 1 135 ? 1.229 28.656 20.719 1 98.31 135 ASN B O 1
ATOM 4013 N N . LYS B 1 136 ? 2.998 29.906 21.484 1 98.44 136 LYS B N 1
ATOM 4014 C CA . LYS B 1 136 ? 3.076 29.125 22.703 1 98.44 136 LYS B CA 1
ATOM 4015 C C . LYS B 1 136 ? 1.711 29 23.375 1 98.44 136 LYS B C 1
ATOM 4017 O O . LYS B 1 136 ? 1.097 30.016 23.719 1 98.44 136 LYS B O 1
ATOM 4022 N N . SER B 1 137 ? 1.229 27.828 23.5 1 98.62 137 SER B N 1
ATOM 4023 C CA . SER B 1 137 ? -0.122 27.547 23.984 1 98.62 137 SER B CA 1
ATOM 4024 C C . SER B 1 137 ? -0.112 26.5 25.094 1 98.62 137 SER B C 1
ATOM 4026 O O . SER B 1 137 ? 0.769 25.641 25.125 1 98.62 137 SER B O 1
ATOM 4028 N N . ASP B 1 138 ? -1.184 26.484 25.922 1 98.5 138 ASP B N 1
ATOM 4029 C CA . ASP B 1 138 ? -1.273 25.578 27.062 1 98.5 138 ASP B CA 1
ATOM 4030 C C . ASP B 1 138 ? -1.693 24.172 26.625 1 98.5 138 ASP B C 1
ATOM 4032 O O . ASP B 1 138 ? -2.607 24.016 25.812 1 98.5 138 ASP B O 1
ATOM 4036 N N . LEU B 1 139 ? -0.951 23.25 27.172 1 98.31 139 LEU B N 1
ATOM 4037 C CA . LEU B 1 139 ? -1.384 21.859 27.047 1 98.31 139 LEU B CA 1
ATOM 4038 C C . LEU B 1 139 ? -2.014 21.375 28.344 1 98.31 139 LEU B C 1
ATOM 4040 O O . LEU B 1 139 ? -2.395 22.172 29.203 1 98.31 139 LEU B O 1
ATOM 4044 N N . GLY B 1 140 ? -2.383 20.141 28.422 1 97.19 140 GLY B N 1
ATOM 4045 C CA . GLY B 1 140 ? -3.008 19.578 29.609 1 97.19 140 GLY B CA 1
ATOM 4046 C C . GLY B 1 140 ? -2.621 18.141 29.859 1 97.19 140 GLY B C 1
ATOM 4047 O O . GLY B 1 140 ? -1.999 17.5 29.016 1 97.19 140 GLY B O 1
ATOM 4048 N N . SER B 1 141 ? -3.012 17.703 31.016 1 97.75 141 SER B N 1
ATOM 4049 C CA . SER B 1 141 ? -2.68 16.359 31.469 1 97.75 141 SER B CA 1
ATOM 4050 C C . SER B 1 141 ? -3.559 15.312 30.781 1 97.75 141 SER B C 1
ATOM 4052 O O . SER B 1 141 ? -4.781 15.336 30.906 1 97.75 141 SER B O 1
ATOM 4054 N N . SER B 1 142 ? -2.918 14.414 30.094 1 97.12 142 SER B N 1
ATOM 4055 C CA . SER B 1 142 ? -3.572 13.258 29.469 1 97.12 142 SER B CA 1
ATOM 4056 C C . SER B 1 142 ? -4.859 13.672 28.766 1 97.12 142 SER B C 1
ATOM 4058 O O . SER B 1 142 ? -5.922 13.109 29.031 1 97.12 142 SER B O 1
ATOM 4060 N N . CYS B 1 143 ? -4.699 14.625 27.844 1 95.88 143 CYS B N 1
ATOM 4061 C CA . CYS B 1 143 ? -5.883 15.102 27.141 1 95.88 143 CYS B CA 1
ATOM 4062 C C . CYS B 1 143 ? -5.523 15.547 25.719 1 95.88 143 CYS B C 1
ATOM 4064 O O . CYS B 1 143 ? -4.344 15.719 25.406 1 95.88 143 CYS B O 1
ATOM 4066 N N . LYS B 1 144 ? -6.586 15.688 24.969 1 96.31 144 LYS B N 1
ATOM 4067 C CA . LYS B 1 144 ? -6.465 16.266 23.625 1 96.31 144 LYS B CA 1
ATOM 4068 C C . LYS B 1 144 ? -6.758 17.766 23.641 1 96.31 144 LYS B C 1
ATOM 4070 O O . LYS B 1 144 ? -7.707 18.203 24.297 1 96.31 144 LYS B O 1
ATOM 4075 N N . LYS B 1 145 ? -5.887 18.5 23.016 1 97.5 145 LYS B N 1
ATOM 4076 C CA . LYS B 1 145 ? -6.129 19.922 22.797 1 97.5 145 LYS B CA 1
ATOM 4077 C C . LYS B 1 145 ? -6.117 20.25 21.297 1 97.5 145 LYS B C 1
ATOM 4079 O O . LYS B 1 145 ? -5.336 19.672 20.531 1 97.5 145 LYS B O 1
ATOM 4084 N N . TYR B 1 146 ? -7.008 21.156 21.016 1 97.88 146 TYR B N 1
ATOM 4085 C CA . TYR B 1 146 ? -7.148 21.578 19.625 1 97.88 146 TYR B CA 1
ATOM 4086 C C . TYR B 1 146 ? -6.785 23.047 19.469 1 97.88 146 TYR B C 1
ATOM 4088 O O . TYR B 1 146 ? -7.117 23.875 20.328 1 97.88 146 TYR B O 1
ATOM 4096 N N . PHE B 1 147 ? -6.094 23.359 18.359 1 98.44 147 PHE B N 1
ATOM 4097 C CA . PHE B 1 147 ? -5.648 24.734 18.109 1 98.44 147 PHE B CA 1
ATOM 4098 C C . PHE B 1 147 ? -5.891 25.109 16.656 1 98.44 147 PHE B C 1
ATOM 4100 O O . PHE B 1 147 ? -5.555 24.359 15.742 1 98.44 147 PHE B O 1
ATOM 4107 N N . GLU B 1 148 ? -6.391 26.25 16.469 1 97.56 148 GLU B N 1
ATOM 4108 C CA . GLU B 1 148 ? -6.609 26.75 15.109 1 97.56 148 GLU B CA 1
ATOM 4109 C C . GLU B 1 148 ? -5.344 27.391 14.547 1 97.56 148 GLU B C 1
ATOM 4111 O O . GLU B 1 148 ? -4.555 27.969 15.289 1 97.56 148 GLU B O 1
ATOM 4116 N N . CYS B 1 149 ? -5.133 27.172 13.344 1 97.12 149 CYS B N 1
ATOM 4117 C CA . CYS B 1 149 ? -4.09 27.859 12.594 1 97.12 149 CYS B CA 1
ATOM 4118 C C . CYS B 1 149 ? -4.691 28.859 11.609 1 97.12 149 CYS B C 1
ATOM 4120 O O . CYS B 1 149 ? -5.465 28.484 10.734 1 97.12 149 CYS B O 1
ATOM 4122 N N . LYS B 1 150 ? -4.242 30.109 11.625 1 93.19 150 LYS B N 1
ATOM 4123 C CA . LYS B 1 150 ? -4.859 31.156 10.828 1 93.19 150 LYS B CA 1
ATOM 4124 C C . LYS B 1 150 ? -3.986 31.547 9.641 1 93.19 150 LYS B C 1
ATOM 4126 O O . LYS B 1 150 ? -4.379 32.375 8.812 1 93.19 150 LYS B O 1
ATOM 4131 N N . VAL B 1 151 ? -2.871 30.969 9.547 1 94.5 151 VAL B N 1
ATOM 4132 C CA . VAL B 1 151 ? -1.959 31.266 8.445 1 94.5 151 VAL B CA 1
ATOM 4133 C C . VAL B 1 151 ? -2.363 30.469 7.211 1 94.5 151 VAL B C 1
ATOM 4135 O O . VAL B 1 151 ? -2.311 29.234 7.215 1 94.5 151 VAL B O 1
ATOM 4138 N N . GLU B 1 152 ? -2.775 31.125 6.168 1 94.62 152 GLU B N 1
ATOM 4139 C CA . GLU B 1 152 ? -3.26 30.469 4.961 1 94.62 152 GLU B CA 1
ATOM 4140 C C . GLU B 1 152 ? -2.145 30.312 3.932 1 94.62 152 GLU B C 1
ATOM 4142 O O . GLU B 1 152 ? -2.23 30.859 2.832 1 94.62 152 GLU B O 1
ATOM 4147 N N . LYS B 1 153 ? -1.13 29.625 4.285 1 97.25 153 LYS B N 1
ATOM 4148 C CA . LYS B 1 153 ? -0.008 29.312 3.408 1 97.25 153 LYS B CA 1
ATOM 4149 C C . LYS B 1 153 ? 0.205 27.812 3.312 1 97.25 153 LYS B C 1
ATOM 4151 O O . LYS B 1 153 ? -0.194 27.062 4.211 1 97.25 153 LYS B O 1
ATOM 4156 N N . ARG B 1 154 ? 0.769 27.469 2.18 1 97.81 154 ARG B N 1
ATOM 4157 C CA . ARG B 1 154 ? 1.157 26.078 2.014 1 97.81 154 ARG B CA 1
ATOM 4158 C C . ARG B 1 154 ? 2.436 25.766 2.783 1 97.81 154 ARG B C 1
ATOM 4160 O O . ARG B 1 154 ? 3.404 26.531 2.719 1 97.81 154 ARG B O 1
ATOM 4167 N N . PHE B 1 155 ? 2.457 24.641 3.502 1 98.5 155 PHE B N 1
ATOM 4168 C CA . PHE B 1 155 ? 3.637 24.219 4.25 1 98.5 155 PHE B CA 1
ATOM 4169 C C . PHE B 1 155 ? 4.023 22.781 3.902 1 98.5 155 PHE B C 1
ATOM 4171 O O . PHE B 1 155 ? 3.188 22 3.445 1 98.5 155 PHE B O 1
ATOM 4178 N N . THR B 1 156 ? 5.293 22.5 4.078 1 97.62 156 THR B N 1
ATOM 4179 C CA . THR B 1 156 ? 5.805 21.156 3.838 1 97.62 156 THR B CA 1
ATOM 4180 C C . THR B 1 156 ? 6.406 20.562 5.113 1 97.62 156 THR B C 1
ATOM 4182 O O . THR B 1 156 ? 6.512 19.344 5.25 1 97.62 156 THR B O 1
ATOM 4185 N N . HIS B 1 157 ? 6.859 21.484 6.035 1 98.44 157 HIS B N 1
ATOM 4186 C CA . HIS B 1 157 ? 7.523 21.047 7.266 1 98.44 157 HIS B CA 1
ATOM 4187 C C . HIS B 1 157 ? 7.008 21.828 8.469 1 98.44 157 HIS B C 1
ATOM 4189 O O . HIS B 1 157 ? 6.633 23 8.344 1 98.44 157 HIS B O 1
ATOM 4195 N N . ILE B 1 158 ? 7.078 21.141 9.602 1 98.75 158 ILE B N 1
ATOM 4196 C CA . ILE B 1 158 ? 6.785 21.844 10.844 1 98.75 158 ILE B CA 1
ATOM 4197 C C . ILE B 1 158 ? 7.887 21.578 11.867 1 98.75 158 ILE B C 1
ATOM 4199 O O . ILE B 1 158 ? 8.562 20.547 11.805 1 98.75 158 ILE B O 1
ATOM 4203 N N . LYS B 1 159 ? 8.109 22.5 12.688 1 98.75 159 LYS B N 1
ATOM 4204 C CA . LYS B 1 159 ? 8.922 22.391 13.891 1 98.75 159 LYS B CA 1
ATOM 4205 C C . LYS B 1 159 ? 8.062 22.484 15.148 1 98.75 159 LYS B C 1
ATOM 4207 O O . LYS B 1 159 ? 7.477 23.531 15.43 1 98.75 159 LYS B O 1
ATOM 4212 N N . PHE B 1 160 ? 7.93 21.359 15.82 1 98.81 160 PHE B N 1
ATOM 4213 C CA . PHE B 1 160 ? 7.121 21.25 17.031 1 98.81 160 PHE B CA 1
ATOM 4214 C C . PHE B 1 160 ? 7.977 21.469 18.266 1 98.81 160 PHE B C 1
ATOM 4216 O O . PHE B 1 160 ? 8.961 20.766 18.484 1 98.81 160 PHE B O 1
ATOM 4223 N N . ARG B 1 161 ? 7.559 22.422 19.062 1 98.69 161 ARG B N 1
ATOM 4224 C CA . ARG B 1 161 ? 8.305 22.734 20.281 1 98.69 161 ARG B CA 1
ATOM 4225 C C . ARG B 1 161 ? 7.469 22.453 21.516 1 98.69 161 ARG B C 1
ATOM 4227 O O . ARG B 1 161 ? 6.266 22.734 21.547 1 98.69 161 ARG B O 1
ATOM 4234 N N . ILE B 1 162 ? 8.164 21.891 22.422 1 98.69 162 ILE B N 1
ATOM 4235 C CA . ILE B 1 162 ? 7.551 21.703 23.734 1 98.69 162 ILE B CA 1
ATOM 4236 C C . ILE B 1 162 ? 8.367 22.453 24.797 1 98.69 162 ILE B C 1
ATOM 4238 O O . ILE B 1 162 ? 9.594 22.547 24.688 1 98.69 162 ILE B O 1
ATOM 4242 N N . TYR B 1 163 ? 7.66 22.891 25.812 1 98.31 163 TYR B N 1
ATOM 4243 C CA . TYR B 1 163 ? 8.289 23.734 26.828 1 98.31 163 TYR B CA 1
ATOM 4244 C C . TYR B 1 163 ? 8.062 23.156 28.234 1 98.31 163 TYR B C 1
ATOM 4246 O O . TYR B 1 163 ? 6.918 23.047 28.688 1 98.31 163 TYR B O 1
ATOM 4254 N N . PRO B 1 164 ? 9.062 23.016 29.047 1 97.62 164 PRO B N 1
ATOM 4255 C CA . PRO B 1 164 ? 10.438 22.922 28.562 1 97.62 164 PRO B CA 1
ATOM 4256 C C . PRO B 1 164 ? 10.773 21.531 28 1 97.62 164 PRO B C 1
ATOM 4258 O O . PRO B 1 164 ? 11.688 21.406 27.172 1 97.62 164 PRO B O 1
ATOM 4261 N N . ASP B 1 165 ? 10.188 20.547 28.594 1 97.62 165 ASP B N 1
ATOM 4262 C CA . ASP B 1 165 ? 10.391 19.125 28.281 1 97.62 165 ASP B CA 1
ATOM 4263 C C . ASP B 1 165 ? 9.172 18.297 28.672 1 97.62 165 ASP B C 1
ATOM 4265 O O . ASP B 1 165 ? 8.203 18.828 29.219 1 97.62 165 ASP B O 1
ATOM 4269 N N . GLY B 1 166 ? 9.125 17.062 28.281 1 97.94 166 GLY B N 1
ATOM 4270 C CA . GLY B 1 166 ? 8 16.203 28.641 1 97.94 166 GLY B CA 1
ATOM 4271 C C . GLY B 1 166 ? 7.59 15.258 27.516 1 97.94 166 GLY B C 1
ATOM 4272 O O . GLY B 1 166 ? 8.391 14.945 26.625 1 97.94 166 GLY B O 1
ATOM 4273 N N . GLY B 1 167 ? 6.32 14.758 27.734 1 98.44 167 GLY B N 1
ATOM 4274 C CA . GLY B 1 167 ? 5.84 13.766 26.781 1 98.44 167 GLY B CA 1
ATOM 4275 C C . GLY B 1 167 ? 4.574 14.188 26.062 1 98.44 167 GLY B C 1
ATOM 4276 O O . GLY B 1 167 ? 3.691 14.812 26.656 1 98.44 167 GLY B O 1
ATOM 4277 N N . VAL B 1 168 ? 4.496 13.977 24.812 1 98.81 168 VAL B N 1
ATOM 4278 C CA . VAL B 1 168 ? 3.318 14.148 23.969 1 98.81 168 VAL B CA 1
ATOM 4279 C C . VAL B 1 168 ? 3.049 12.859 23.203 1 98.81 168 VAL B C 1
ATOM 4281 O O . VAL B 1 168 ? 3.955 12.297 22.578 1 98.81 168 VAL B O 1
ATOM 4284 N N . ALA B 1 169 ? 1.832 12.422 23.188 1 98.69 169 ALA B N 1
ATOM 4285 C CA . ALA B 1 169 ? 1.498 11.109 22.656 1 98.69 169 ALA B CA 1
ATOM 4286 C C . ALA B 1 169 ? 1.317 11.164 21.141 1 98.69 169 ALA B C 1
ATOM 4288 O O . ALA B 1 169 ? 1.854 10.328 20.406 1 98.69 169 ALA B O 1
ATOM 4289 N N . ARG B 1 170 ? 0.521 12.102 20.688 1 98.62 170 ARG B N 1
ATOM 4290 C CA . ARG B 1 170 ? 0.274 12.242 19.25 1 98.62 170 ARG B CA 1
ATOM 4291 C C . ARG B 1 170 ? 0.185 13.711 18.859 1 98.62 170 ARG B C 1
ATOM 4293 O O . ARG B 1 170 ? -0.267 14.547 19.641 1 98.62 170 ARG B O 1
ATOM 4300 N N . LEU B 1 171 ? 0.624 13.992 17.641 1 98.75 171 LEU B N 1
ATOM 4301 C CA . LEU B 1 171 ? 0.441 15.266 16.953 1 98.75 171 LEU B CA 1
ATOM 4302 C C . LEU B 1 171 ? -0.241 15.07 15.602 1 98.75 171 LEU B C 1
ATOM 4304 O O . LEU B 1 171 ? 0.152 14.195 14.828 1 98.75 171 LEU B O 1
ATOM 4308 N N . ARG B 1 172 ? -1.346 15.867 15.391 1 97.88 172 ARG B N 1
ATOM 4309 C CA . ARG B 1 172 ? -2.027 15.867 14.102 1 97.88 172 ARG B CA 1
ATOM 4310 C C . ARG B 1 172 ? -2.123 17.281 13.523 1 97.88 172 ARG B C 1
ATOM 4312 O O . ARG B 1 172 ? -2.182 18.25 14.273 1 97.88 172 ARG B O 1
ATOM 4319 N N . ALA B 1 173 ? -2.074 17.344 12.258 1 98.5 173 ALA B N 1
ATOM 4320 C CA . ALA B 1 173 ? -2.367 18.547 11.5 1 98.5 173 ALA B CA 1
ATOM 4321 C C . ALA B 1 173 ? -3.451 18.297 10.453 1 98.5 173 ALA B C 1
ATOM 4323 O O . ALA B 1 173 ? -3.434 17.281 9.766 1 98.5 173 ALA B O 1
ATOM 4324 N N . TYR B 1 174 ? -4.398 19.234 10.445 1 97.31 174 TYR B N 1
ATOM 4325 C CA . TYR B 1 174 ? -5.512 19.125 9.508 1 97.31 174 TYR B CA 1
ATOM 4326 C C . TYR B 1 174 ? -5.574 20.344 8.586 1 97.31 174 TYR B C 1
ATOM 4328 O O . TYR B 1 174 ? -5.285 21.469 9.016 1 97.31 174 TYR B O 1
ATOM 4336 N N . GLY B 1 175 ? -5.969 20.078 7.371 1 97.56 175 GLY B N 1
ATOM 4337 C CA . GLY B 1 175 ? -6.113 21.219 6.469 1 97.56 175 GLY B CA 1
ATOM 4338 C C . GLY B 1 175 ? -6.434 20.812 5.043 1 97.56 175 GLY B C 1
ATOM 4339 O O . GLY B 1 175 ? -7.148 19.828 4.82 1 97.56 175 GLY B O 1
ATOM 4340 N N . ARG B 1 176 ? -5.996 21.656 4.117 1 96.69 176 ARG B N 1
ATOM 4341 C CA . ARG B 1 176 ? -6.281 21.469 2.699 1 96.69 176 ARG B CA 1
ATOM 4342 C C . ARG B 1 176 ? -5.023 21.062 1.937 1 96.69 176 ARG B C 1
ATOM 4344 O O . ARG B 1 176 ? -4.004 21.75 2.008 1 96.69 176 ARG B O 1
ATOM 4351 N N . VAL B 1 177 ? -5.258 20 1.155 1 97.44 177 VAL B N 1
ATOM 4352 C CA . VAL B 1 177 ? -4.156 19.516 0.334 1 97.44 177 VAL B CA 1
ATOM 4353 C C . VAL B 1 177 ? -3.879 20.5 -0.803 1 97.44 177 VAL B C 1
ATOM 4355 O O . VAL B 1 177 ? -4.809 21 -1.435 1 97.44 177 VAL B O 1
ATOM 4358 N N . VAL B 1 178 ? -2.641 20.766 -1.018 1 96.56 178 VAL B N 1
ATOM 4359 C CA . VAL B 1 178 ? -2.225 21.531 -2.188 1 96.56 178 VAL B CA 1
ATOM 4360 C C . VAL B 1 178 ? -1.341 20.672 -3.084 1 96.56 178 VAL B C 1
ATOM 4362 O O . VAL B 1 178 ? -0.132 20.562 -2.859 1 96.56 178 VAL B O 1
ATOM 4365 N N . LYS B 1 179 ? -1.928 20.156 -4.035 1 94.19 179 LYS B N 1
ATOM 4366 C CA . LYS B 1 179 ? -1.232 19.312 -5.004 1 94.19 179 LYS B CA 1
ATOM 4367 C C . LYS B 1 179 ? -0.669 20.141 -6.152 1 94.19 179 LYS B C 1
ATOM 4369 O O . LYS B 1 179 ? -1.312 21.078 -6.617 1 94.19 179 LYS B O 1
ATOM 4374 N N . ASP B 1 180 ? 0.582 19.844 -6.578 1 92.88 180 ASP B N 1
ATOM 4375 C CA . ASP B 1 180 ? 1.138 20.438 -7.793 1 92.88 180 ASP B CA 1
ATOM 4376 C C . ASP B 1 180 ? 0.63 19.719 -9.039 1 92.88 180 ASP B C 1
ATOM 4378 O O . ASP B 1 180 ? 1.235 18.734 -9.484 1 92.88 180 ASP B O 1
ATOM 4382 N N . TRP B 1 181 ? -0.333 20.219 -9.656 1 94.31 181 TRP B N 1
ATOM 4383 C CA . TRP B 1 181 ? -1.019 19.562 -10.773 1 94.31 181 TRP B CA 1
ATOM 4384 C C . TRP B 1 181 ? -0.178 19.641 -12.039 1 94.31 181 TRP B C 1
ATOM 4386 O O . TRP B 1 181 ? -0.463 18.938 -13.016 1 94.31 181 TRP B O 1
ATOM 4396 N N . THR B 1 182 ? 0.877 20.422 -12.008 1 92.06 182 THR B N 1
ATOM 4397 C CA . THR B 1 182 ? 1.732 20.516 -13.188 1 92.06 182 THR B CA 1
ATOM 4398 C C . THR B 1 182 ? 2.568 19.25 -13.359 1 92.06 182 THR B C 1
ATOM 4400 O O . THR B 1 182 ? 3.131 19.016 -14.43 1 92.06 182 THR B O 1
ATOM 4403 N N . LEU B 1 183 ? 2.58 18.484 -12.359 1 92.06 183 LEU B N 1
ATOM 4404 C CA . LEU B 1 183 ? 3.375 17.266 -12.414 1 92.06 183 LEU B CA 1
ATOM 4405 C C . LEU B 1 183 ? 2.576 16.125 -13.031 1 92.06 183 LEU B C 1
ATOM 4407 O O . LEU B 1 183 ? 3.127 15.062 -13.32 1 92.06 183 LEU B O 1
ATOM 4411 N N . VAL B 1 184 ? 1.343 16.312 -13.25 1 94.06 184 VAL B N 1
ATOM 4412 C CA . VAL B 1 184 ? 0.523 15.297 -13.898 1 94.06 184 VAL B CA 1
ATOM 4413 C C . VAL B 1 184 ? 0.816 15.266 -15.398 1 94.06 184 VAL B C 1
ATOM 4415 O O . VAL B 1 184 ? 0.721 16.297 -16.078 1 94.06 184 VAL B O 1
ATOM 4418 N N . ILE B 1 185 ? 1.137 14.133 -15.859 1 91.62 185 ILE B N 1
ATOM 4419 C CA . ILE B 1 185 ? 1.47 13.953 -17.266 1 91.62 185 ILE B CA 1
ATOM 4420 C C . ILE B 1 185 ? 0.19 13.773 -18.078 1 91.62 185 ILE B C 1
ATOM 4422 O O . ILE B 1 185 ? -0.729 13.07 -17.656 1 91.62 185 ILE B O 1
ATOM 4426 N N . PRO B 1 186 ? 0.17 14.453 -19.266 1 87.19 186 PRO B N 1
ATOM 4427 C CA . PRO B 1 186 ? -1.024 14.297 -20.094 1 87.19 186 PRO B CA 1
ATOM 4428 C C . PRO B 1 186 ? -1.378 12.828 -20.344 1 87.19 186 PRO B C 1
ATOM 4430 O O . PRO B 1 186 ? -0.509 12.031 -20.703 1 87.19 186 PRO B O 1
ATOM 4433 N N . GLY B 1 187 ? -2.648 12.5 -20.062 1 88.25 187 GLY B N 1
ATOM 4434 C CA . GLY B 1 187 ? -3.129 11.141 -20.25 1 88.25 187 GLY B CA 1
ATOM 4435 C C . GLY B 1 187 ? -3.047 10.305 -18.984 1 88.25 187 GLY B C 1
ATOM 4436 O O . GLY B 1 187 ? -3.688 9.258 -18.891 1 88.25 187 GLY B O 1
ATOM 4437 N N . GLU B 1 188 ? -2.262 10.742 -18.125 1 93.12 188 GLU B N 1
ATOM 4438 C CA . GLU B 1 188 ? -2.105 10.016 -16.859 1 93.12 188 GLU B CA 1
ATOM 4439 C C . GLU B 1 188 ? -3.43 9.93 -16.109 1 93.12 188 GLU B C 1
ATOM 4441 O O . GLU B 1 188 ? -4.188 10.898 -16.062 1 93.12 188 GLU B O 1
ATOM 4446 N N . LEU B 1 189 ? -3.729 8.758 -15.609 1 96.56 189 LEU B N 1
ATOM 4447 C CA . LEU B 1 189 ? -4.863 8.633 -14.703 1 96.56 189 LEU B CA 1
ATOM 4448 C C . LEU B 1 189 ? -4.473 9.023 -13.281 1 96.56 189 LEU B C 1
ATOM 4450 O O . LEU B 1 189 ? -3.396 8.656 -12.805 1 96.56 189 LEU B O 1
ATOM 4454 N N . VAL B 1 190 ? -5.312 9.797 -12.703 1 97.19 190 VAL B N 1
ATOM 4455 C CA . VAL B 1 190 ? -5.098 10.242 -11.328 1 97.19 190 VAL B CA 1
ATOM 4456 C C . VAL B 1 190 ? -6.262 9.789 -10.453 1 97.19 190 VAL B C 1
ATOM 4458 O O . VAL B 1 190 ? -7.43 9.938 -10.828 1 97.19 190 VAL B O 1
ATOM 4461 N N . ASP B 1 191 ? -5.918 9.188 -9.328 1 98.12 191 ASP B N 1
ATOM 4462 C CA . ASP B 1 191 ? -6.961 8.906 -8.344 1 98.12 191 ASP B CA 1
ATOM 4463 C C . ASP B 1 191 ? -7.441 10.195 -7.672 1 98.12 191 ASP B C 1
ATOM 4465 O O . ASP B 1 191 ? -6.828 10.664 -6.707 1 98.12 191 ASP B O 1
ATOM 4469 N N . LEU B 1 192 ? -8.625 10.625 -8.047 1 98.38 192 LEU B N 1
ATOM 4470 C CA . LEU B 1 192 ? -9.086 11.922 -7.582 1 98.38 192 LEU B CA 1
ATOM 4471 C C . LEU B 1 192 ? -9.836 11.797 -6.262 1 98.38 192 LEU B C 1
ATOM 4473 O O . LEU B 1 192 ? -10.133 12.797 -5.609 1 98.38 192 LEU B O 1
ATOM 4477 N N . ALA B 1 193 ? -10.062 10.578 -5.84 1 98.44 193 ALA B N 1
ATOM 4478 C CA . ALA B 1 193 ? -10.656 10.359 -4.52 1 98.44 193 ALA B CA 1
ATOM 4479 C C . ALA B 1 193 ? -9.586 10.336 -3.436 1 98.44 193 ALA B C 1
ATOM 4481 O O . ALA B 1 193 ? -9.891 10.484 -2.25 1 98.44 193 ALA B O 1
ATOM 4482 N N . ALA B 1 194 ? -8.375 10.102 -3.795 1 98.12 194 ALA B N 1
ATOM 4483 C CA . ALA B 1 194 ? -7.293 9.938 -2.828 1 98.12 194 ALA B CA 1
ATOM 4484 C C . ALA B 1 194 ? -7.117 11.195 -1.981 1 98.12 194 ALA B C 1
ATOM 4486 O O . ALA B 1 194 ? -7.035 12.305 -2.516 1 98.12 194 ALA B O 1
ATOM 4487 N N . ILE B 1 195 ? -6.945 10.953 -0.72 1 96.69 195 ILE B N 1
ATOM 4488 C CA . ILE B 1 195 ? -6.781 12.078 0.204 1 96.69 195 ILE B CA 1
ATOM 4489 C C . ILE B 1 195 ? -5.504 12.836 -0.129 1 96.69 195 ILE B C 1
ATOM 4491 O O . ILE B 1 195 ? -5.453 14.062 -0.007 1 96.69 195 ILE B O 1
ATOM 4495 N N . GLU B 1 196 ? -4.5 12.18 -0.606 1 96.19 196 GLU B N 1
ATOM 4496 C CA . GLU B 1 196 ? -3.217 12.797 -0.917 1 96.19 196 GLU B CA 1
ATOM 4497 C C . GLU B 1 196 ? -3.336 13.758 -2.096 1 96.19 196 GLU B C 1
ATOM 4499 O O . GLU B 1 196 ? -2.475 14.617 -2.295 1 96.19 196 GLU B O 1
ATOM 4504 N N . ASN B 1 197 ? -4.367 13.555 -2.842 1 97.31 197 ASN B N 1
ATOM 4505 C CA . ASN B 1 197 ? -4.574 14.422 -3.996 1 97.31 197 ASN B CA 1
ATOM 4506 C C . ASN B 1 197 ? -5.598 15.516 -3.701 1 97.31 197 ASN B C 1
ATOM 4508 O O . ASN B 1 197 ? -5.766 16.438 -4.496 1 97.31 197 ASN B O 1
ATOM 4512 N N . GLY B 1 198 ? -6.254 15.398 -2.619 1 96.81 198 GLY B N 1
ATOM 4513 C CA . GLY B 1 198 ? -7.207 16.422 -2.238 1 96.81 198 GLY B CA 1
ATOM 4514 C C . GLY B 1 198 ? -8.633 15.914 -2.148 1 96.81 198 GLY B C 1
ATOM 4515 O O . GLY B 1 198 ? -9.555 16.688 -1.882 1 96.81 198 GLY B O 1
ATOM 4516 N N . GLY B 1 199 ? -8.82 14.625 -2.395 1 96.62 199 GLY B N 1
ATOM 4517 C CA . GLY B 1 199 ? -10.133 14.055 -2.17 1 96.62 199 GLY B CA 1
ATOM 4518 C C . GLY B 1 199 ? -10.562 14.094 -0.716 1 96.62 199 GLY B C 1
ATOM 4519 O O . GLY B 1 199 ? -9.727 14.078 0.186 1 96.62 199 GLY B O 1
ATOM 4520 N N . LEU B 1 200 ? -11.938 14.102 -0.529 1 94.56 200 LEU B N 1
ATOM 4521 C CA . LEU B 1 200 ? -12.477 14.156 0.826 1 94.56 200 LEU B CA 1
ATOM 4522 C C . LEU B 1 200 ? -13.828 13.453 0.906 1 94.56 200 LEU B C 1
ATOM 4524 O O . LEU B 1 200 ? -14.695 13.656 0.05 1 94.56 200 LEU B O 1
ATOM 4528 N N . VAL B 1 201 ? -13.938 12.625 1.91 1 93.44 201 VAL B N 1
ATOM 4529 C CA . VAL B 1 201 ? -15.273 12.102 2.191 1 93.44 201 VAL B CA 1
ATOM 4530 C C . VAL B 1 201 ? -16.109 13.18 2.863 1 93.44 201 VAL B C 1
ATOM 4532 O O . VAL B 1 201 ? -15.781 13.656 3.949 1 93.44 201 VAL B O 1
ATOM 4535 N N . THR B 1 202 ? -17.203 13.477 2.262 1 90.25 202 THR B N 1
ATOM 4536 C CA . THR B 1 202 ? -17.984 14.609 2.746 1 90.25 202 THR B CA 1
ATOM 4537 C C . THR B 1 202 ? -19.172 14.133 3.566 1 90.25 202 THR B C 1
ATOM 4539 O O . THR B 1 202 ? -19.562 14.781 4.543 1 90.25 202 THR B O 1
ATOM 4542 N N . GLN B 1 203 ? -19.75 13.047 3.178 1 88.44 203 GLN B N 1
ATOM 4543 C CA . GLN B 1 203 ? -20.938 12.531 3.852 1 88.44 203 GLN B CA 1
ATOM 4544 C C . GLN B 1 203 ? -20.922 11.008 3.912 1 88.44 203 GLN B C 1
ATOM 4546 O O . GLN B 1 203 ? -20.391 10.352 3.021 1 88.44 203 GLN B O 1
ATOM 4551 N N . VAL B 1 204 ? -21.531 10.523 4.91 1 90.06 204 VAL B N 1
ATOM 4552 C CA . VAL B 1 204 ? -21.719 9.078 5.066 1 90.06 204 VAL B CA 1
ATOM 4553 C C . VAL B 1 204 ? -23.109 8.805 5.656 1 90.06 204 VAL B C 1
ATOM 4555 O O . VAL B 1 204 ? -23.609 9.602 6.449 1 90.06 204 VAL B O 1
ATOM 4558 N N . SER B 1 205 ? -23.703 7.719 5.246 1 87.5 205 SER B N 1
ATOM 4559 C CA . SER B 1 205 ? -24.984 7.336 5.816 1 87.5 205 SER B CA 1
ATOM 4560 C C . SER B 1 205 ? -24.828 6.812 7.242 1 87.5 205 SER B C 1
ATOM 4562 O O . SER B 1 205 ? -25.75 6.922 8.055 1 87.5 205 SER B O 1
ATOM 4564 N N . ASP B 1 206 ? -23.719 6.094 7.426 1 80.5 206 ASP B N 1
ATOM 4565 C CA . ASP B 1 206 ? -23.375 5.5 8.719 1 80.5 206 ASP B CA 1
ATOM 4566 C C . ASP B 1 206 ? -21.875 5.344 8.875 1 80.5 206 ASP B C 1
ATOM 4568 O O . ASP B 1 206 ? -21.156 5.062 7.902 1 80.5 206 ASP B O 1
ATOM 4572 N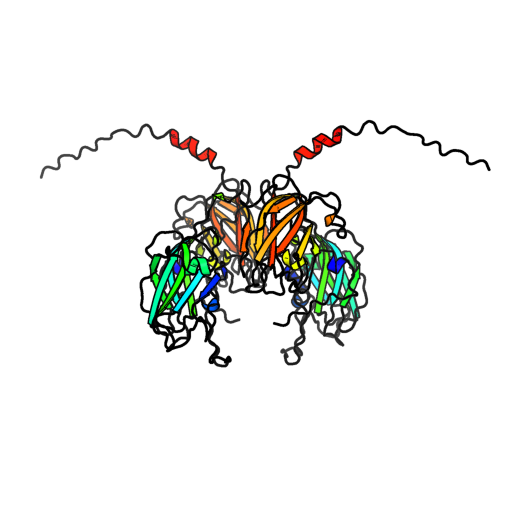 N . HIS B 1 207 ? -21.516 5.797 9.961 1 66.88 207 HIS B N 1
ATOM 4573 C CA . HIS B 1 207 ? -20.094 5.574 10.195 1 66.88 207 HIS B CA 1
ATOM 4574 C C . HIS B 1 207 ? -19.859 4.953 11.57 1 66.88 207 HIS B C 1
ATOM 4576 O O . HIS B 1 207 ? -19.328 5.605 12.469 1 66.88 207 HIS B O 1
ATOM 4582 N N . PHE B 1 208 ? -20.234 3.797 11.633 1 65.94 208 PHE B N 1
ATOM 4583 C CA . PHE B 1 208 ? -20.188 3.113 12.922 1 65.94 208 PHE B CA 1
ATOM 4584 C C . PHE B 1 208 ? -18.75 2.855 13.352 1 65.94 208 PHE B C 1
ATOM 4586 O O . PHE B 1 208 ? -18.359 3.186 14.469 1 65.94 208 PHE B O 1
ATOM 4593 N N . TYR B 1 209 ? -17.891 2.314 12.438 1 69.69 209 TYR B N 1
ATOM 4594 C CA . TYR B 1 209 ? -16.516 1.993 12.836 1 69.69 209 TYR B CA 1
ATOM 4595 C C . TYR B 1 209 ? -15.516 2.686 11.922 1 69.69 209 TYR B C 1
ATOM 4597 O O . TYR B 1 209 ? -15.609 2.594 10.695 1 69.69 209 TYR B O 1
ATOM 4605 N N . GLY B 1 210 ? -14.562 3.443 12.531 1 66.75 210 GLY B N 1
ATOM 4606 C CA . GLY B 1 210 ? -13.43 4.012 11.812 1 66.75 210 GLY B CA 1
ATOM 4607 C C . GLY B 1 210 ? -13.703 5.402 11.281 1 66.75 210 GLY B C 1
ATOM 4608 O O . GLY B 1 210 ? -14.852 5.848 11.242 1 66.75 210 GLY B O 1
ATOM 4609 N N . ASN B 1 211 ? -12.648 6.121 10.984 1 77.19 211 ASN B N 1
ATOM 4610 C CA . ASN B 1 211 ? -12.711 7.422 10.328 1 77.19 211 ASN B CA 1
ATOM 4611 C C . ASN B 1 211 ? -13.188 7.301 8.883 1 77.19 211 ASN B C 1
ATOM 4613 O O . ASN B 1 211 ? -12.758 6.406 8.156 1 77.19 211 ASN B O 1
ATOM 4617 N N . LYS B 1 212 ? -14.211 8.117 8.508 1 84.19 212 LYS B N 1
ATOM 4618 C CA . LYS B 1 212 ? -14.805 8.062 7.176 1 84.19 212 LYS B CA 1
ATOM 4619 C C . LYS B 1 212 ? -13.742 8.219 6.09 1 84.19 212 LYS B C 1
ATOM 4621 O O . LYS B 1 212 ? -13.875 7.668 5 1 84.19 212 LYS B O 1
ATOM 4626 N N . ASN B 1 213 ? -12.703 8.93 6.406 1 89.44 213 ASN B N 1
ATOM 4627 C CA . ASN B 1 213 ? -11.688 9.195 5.395 1 89.44 213 ASN B CA 1
ATOM 4628 C C . ASN B 1 213 ? -10.742 8.008 5.215 1 89.44 213 ASN B C 1
ATOM 4630 O O . ASN B 1 213 ? -9.938 7.988 4.289 1 89.44 213 ASN B O 1
ATOM 4634 N N . ASN B 1 214 ? -10.867 6.984 6 1 90.69 214 ASN B N 1
ATOM 4635 C CA . ASN B 1 214 ? -9.992 5.82 5.859 1 90.69 214 ASN B CA 1
ATOM 4636 C C . ASN B 1 214 ? -10.102 5.199 4.473 1 90.69 214 ASN B C 1
ATOM 4638 O O . ASN B 1 214 ? -9.117 4.703 3.93 1 90.69 214 ASN B O 1
ATOM 4642 N N . ILE B 1 215 ? -11.266 5.27 3.941 1 95.38 215 ILE B N 1
ATOM 4643 C CA . ILE B 1 215 ? -11.578 4.586 2.693 1 95.38 215 ILE B CA 1
ATOM 4644 C C . ILE B 1 215 ? -10.789 5.211 1.548 1 95.38 215 ILE B C 1
ATOM 4646 O O . ILE B 1 215 ? -10.664 4.613 0.475 1 95.38 215 ILE B O 1
ATOM 4650 N N . ILE B 1 216 ? -10.211 6.41 1.766 1 97 216 ILE B N 1
ATOM 4651 C CA . ILE B 1 216 ? -9.492 7.066 0.685 1 97 216 ILE B CA 1
ATOM 4652 C C . ILE B 1 216 ? -8.047 7.336 1.118 1 97 216 ILE B C 1
ATOM 4654 O O . ILE B 1 216 ? -7.379 8.211 0.559 1 97 216 ILE B O 1
ATOM 4658 N N . MET B 1 217 ? -7.578 6.633 2.123 1 95.31 217 MET B N 1
ATOM 4659 C CA . MET B 1 217 ? -6.211 6.754 2.621 1 95.31 217 MET B CA 1
ATOM 4660 C C . MET B 1 217 ? -5.238 6.004 1.716 1 95.31 217 MET B C 1
ATOM 4662 O O . MET B 1 217 ? -5.641 5.133 0.945 1 95.31 217 MET B O 1
ATOM 4666 N N . PRO B 1 218 ? -3.982 6.363 1.804 1 94.44 218 PRO B N 1
ATOM 4667 C CA . PRO B 1 218 ? -2.992 5.695 0.955 1 94.44 218 PRO B CA 1
ATOM 4668 C C . PRO B 1 218 ? -2.85 4.207 1.27 1 94.44 218 PRO B C 1
ATOM 4670 O O . PRO B 1 218 ? -3.115 3.783 2.396 1 94.44 218 PRO B O 1
ATOM 4673 N N . GLY B 1 219 ? -2.463 3.498 0.212 1 91.06 219 GLY B N 1
ATOM 4674 C CA . GLY B 1 219 ? -2.158 2.088 0.389 1 91.06 219 GLY B CA 1
ATOM 4675 C C . GLY B 1 219 ? -3.391 1.237 0.633 1 91.06 219 GLY B C 1
ATOM 4676 O O . GLY B 1 219 ? -4.516 1.694 0.429 1 91.06 219 GLY B O 1
ATOM 4677 N N . ARG B 1 220 ? -3.145 -0.003 0.996 1 91.88 220 ARG B N 1
ATOM 4678 C CA . ARG B 1 220 ? -4.227 -0.905 1.378 1 91.88 220 ARG B CA 1
ATOM 4679 C C . ARG B 1 220 ? -4.402 -0.939 2.893 1 91.88 220 ARG B C 1
ATOM 4681 O O . ARG B 1 220 ? -3.496 -0.558 3.637 1 91.88 220 ARG B O 1
ATOM 4688 N N . SER B 1 221 ? -5.555 -1.332 3.262 1 90.56 221 SER B N 1
ATOM 4689 C CA . SER B 1 221 ? -5.852 -1.35 4.691 1 90.56 221 SER B CA 1
ATOM 4690 C C . SER B 1 221 ? -5.004 -2.391 5.418 1 90.56 221 SER B C 1
ATOM 4692 O O . SER B 1 221 ? -4.734 -3.465 4.879 1 90.56 221 SER B O 1
ATOM 4694 N N . VAL B 1 222 ? -4.688 -2.08 6.645 1 85.94 222 VAL B N 1
ATOM 4695 C CA . VAL B 1 222 ? -3.832 -2.973 7.422 1 85.94 222 VAL B CA 1
ATOM 4696 C C . VAL B 1 222 ? -4.691 -3.836 8.344 1 85.94 222 VAL B C 1
ATOM 4698 O O . VAL B 1 222 ? -4.219 -4.836 8.883 1 85.94 222 VAL B O 1
ATOM 4701 N N . ASN B 1 223 ? -5.895 -3.48 8.508 1 87.25 223 ASN B N 1
ATOM 4702 C CA . ASN B 1 223 ? -6.898 -4.215 9.266 1 87.25 223 ASN B CA 1
ATOM 4703 C C . ASN B 1 223 ? -8.305 -3.686 9.008 1 87.25 223 ASN B C 1
ATOM 4705 O O . ASN B 1 223 ? -8.492 -2.793 8.18 1 87.25 223 ASN B O 1
ATOM 4709 N N . MET B 1 224 ? -9.227 -4.242 9.727 1 86.5 224 MET B N 1
ATOM 4710 C CA . MET B 1 224 ? -10.625 -3.861 9.5 1 86.5 224 MET B CA 1
ATOM 4711 C C . MET B 1 224 ? -10.875 -2.426 9.953 1 86.5 224 MET B C 1
ATOM 4713 O O . MET B 1 224 ? -11.68 -1.714 9.352 1 86.5 224 MET B O 1
ATOM 4717 N N . GLY B 1 225 ? -10.133 -1.981 10.961 1 87.75 225 GLY B N 1
ATOM 4718 C CA . GLY B 1 225 ? -10.32 -0.641 11.492 1 87.75 225 GLY B CA 1
ATOM 4719 C C . GLY B 1 225 ? -9.797 0.445 10.57 1 87.75 225 GLY B C 1
ATOM 4720 O O . GLY B 1 225 ? -10.102 1.625 10.758 1 87.75 225 GLY B O 1
ATOM 4721 N N . ASP B 1 226 ? -9.102 0.065 9.609 1 90.12 226 ASP B N 1
ATOM 4722 C CA . ASP B 1 226 ? -8.461 0.972 8.664 1 90.12 226 ASP B CA 1
ATOM 4723 C C . ASP B 1 226 ? -9.328 1.176 7.422 1 90.12 226 ASP B C 1
ATOM 4725 O O . ASP B 1 226 ? -8.828 1.581 6.367 1 90.12 226 ASP B O 1
ATOM 4729 N N . GLY B 1 227 ? -10.586 0.829 7.539 1 92.38 227 GLY B N 1
ATOM 4730 C CA . GLY B 1 227 ? -11.547 1.03 6.469 1 92.38 227 GLY B CA 1
ATOM 4731 C C . GLY B 1 227 ? -12.82 1.712 6.93 1 92.38 227 GLY B C 1
ATOM 4732 O O . GLY B 1 227 ? -12.812 2.461 7.91 1 92.38 227 GLY B O 1
ATOM 4733 N N . TRP B 1 228 ? -13.891 1.655 6.082 1 93.5 228 TRP B N 1
ATOM 4734 C CA . TRP B 1 228 ? -15.227 2.156 6.383 1 93.5 228 TRP B CA 1
ATOM 4735 C C . TRP B 1 228 ? -16.219 1.007 6.559 1 93.5 228 TRP B C 1
ATOM 4737 O O . TRP B 1 228 ? -16.375 0.182 5.656 1 93.5 228 TRP B O 1
ATOM 4747 N N . GLU B 1 229 ? -16.766 0.932 7.75 1 92.25 229 GLU B N 1
ATOM 4748 C CA . GLU B 1 229 ? -17.734 -0.132 8.023 1 92.25 229 GLU B CA 1
ATOM 4749 C C . GLU B 1 229 ? -19 0.424 8.648 1 92.25 229 GLU B C 1
ATOM 4751 O O . GLU B 1 229 ? -18.938 1.246 9.57 1 92.25 229 GLU B O 1
ATOM 4756 N N . THR B 1 230 ? -20.078 -0.01 8.148 1 91.75 230 THR B N 1
ATOM 4757 C CA . THR B 1 230 ? -21.391 0.433 8.633 1 91.75 230 THR B CA 1
ATOM 4758 C C . THR B 1 230 ? -21.984 -0.601 9.578 1 91.75 230 THR B C 1
ATOM 4760 O O . THR B 1 230 ? -21.562 -1.758 9.602 1 91.75 230 THR B O 1
ATOM 4763 N N . LYS B 1 231 ? -22.953 -0.14 10.359 1 90.5 231 LYS B N 1
ATOM 4764 C CA . LYS B 1 231 ? -23.719 -1.07 11.18 1 90.5 231 LYS B CA 1
ATOM 4765 C C . LYS B 1 231 ? -24.562 -1.991 10.305 1 90.5 231 LYS B C 1
ATOM 4767 O O . LYS B 1 231 ? -24.859 -1.669 9.156 1 90.5 231 LYS B O 1
ATOM 4772 N N . ARG B 1 232 ? -24.953 -3.146 10.969 1 89.38 232 ARG B N 1
ATOM 4773 C CA . ARG B 1 232 ? -25.891 -4.02 10.266 1 89.38 232 ARG B CA 1
ATOM 4774 C C . ARG B 1 232 ? -27.203 -3.307 10.008 1 89.38 232 ARG B C 1
ATOM 4776 O O . ARG B 1 232 ? -27.844 -2.811 10.938 1 89.38 232 ARG B O 1
ATOM 4783 N N . ARG B 1 233 ? -27.469 -3.256 8.742 1 87.69 233 ARG B N 1
ATOM 4784 C CA . ARG B 1 233 ? -28.734 -2.609 8.383 1 87.69 233 ARG B CA 1
ATOM 4785 C C . ARG B 1 233 ? -29.906 -3.557 8.586 1 87.69 233 ARG B C 1
ATOM 4787 O O . ARG B 1 233 ? -29.891 -4.688 8.102 1 87.69 233 ARG B O 1
ATOM 4794 N N . ARG B 1 234 ? -31.031 -3.229 9.289 1 87.88 234 ARG B N 1
ATOM 4795 C CA . ARG B 1 234 ? -32.188 -4.043 9.586 1 87.88 234 ARG B CA 1
ATOM 4796 C C . ARG B 1 234 ? -33.406 -3.586 8.758 1 87.88 234 ARG B C 1
ATOM 4798 O O . ARG B 1 234 ? -34.312 -4.371 8.492 1 87.88 234 ARG B O 1
ATOM 4805 N N . GLY B 1 235 ? -33.438 -2.475 8.227 1 85 235 GLY B N 1
ATOM 4806 C CA . GLY B 1 235 ? -34.531 -1.966 7.402 1 85 235 GLY B CA 1
ATOM 4807 C C . GLY B 1 235 ? -34.188 -1.902 5.926 1 85 235 GLY B C 1
ATOM 4808 O O . GLY B 1 235 ? -33.094 -2.326 5.527 1 85 235 GLY B O 1
ATOM 4809 N N . PRO B 1 236 ? -35.188 -1.579 5.137 1 90.75 236 PRO B N 1
ATOM 4810 C CA . PRO B 1 236 ? -34.938 -1.461 3.695 1 90.75 236 PRO B CA 1
ATOM 4811 C C . PRO B 1 236 ? -33.906 -0.393 3.355 1 90.75 236 PRO B C 1
ATOM 4813 O O . PRO B 1 236 ? -33.594 0.47 4.188 1 90.75 236 PRO B O 1
ATOM 4816 N N . GLY B 1 237 ? -33.312 -0.602 2.227 1 92.19 237 GLY B N 1
ATOM 4817 C CA . GLY B 1 237 ? -32.375 0.41 1.738 1 92.19 237 GLY B CA 1
ATOM 4818 C C . GLY B 1 237 ? -30.938 -0.05 1.742 1 92.19 237 GLY B C 1
ATOM 4819 O O . GLY B 1 237 ? -30.672 -1.25 1.69 1 92.19 237 GLY B O 1
ATOM 4820 N N . ASN B 1 238 ? -30.047 0.935 1.597 1 95.44 238 ASN B N 1
ATOM 4821 C CA . ASN B 1 238 ? -28.609 0.673 1.534 1 95.44 238 ASN B CA 1
ATOM 4822 C C . ASN B 1 238 ? -27.797 1.808 2.162 1 95.44 238 ASN B C 1
ATOM 4824 O O . ASN B 1 238 ? -28.328 2.895 2.396 1 95.44 238 ASN B O 1
ATOM 4828 N N . ASP B 1 239 ? -26.609 1.54 2.545 1 94.06 239 ASP B N 1
ATOM 4829 C CA . ASP B 1 239 ? -25.688 2.562 3.049 1 94.06 239 ASP B CA 1
ATOM 4830 C C . ASP B 1 239 ? -24.875 3.186 1.912 1 94.06 239 ASP B C 1
ATOM 4832 O O . ASP B 1 239 ? -24.797 2.615 0.822 1 94.06 239 ASP B O 1
ATOM 4836 N N . TRP B 1 240 ? -24.375 4.398 2.221 1 93.88 240 TRP B N 1
ATOM 4837 C CA . TRP B 1 240 ? -23.672 5.109 1.167 1 93.88 240 TRP B CA 1
ATOM 4838 C C . TRP B 1 240 ? -22.672 6.105 1.76 1 93.88 240 TRP B C 1
ATOM 4840 O O . TRP B 1 240 ? -22.75 6.438 2.945 1 93.88 240 TRP B O 1
ATOM 4850 N N . LEU B 1 241 ? -21.703 6.504 0.968 1 93.62 241 LEU B N 1
ATOM 4851 C CA . LEU B 1 241 ? -20.781 7.594 1.285 1 93.62 241 LEU B CA 1
ATOM 4852 C C . LEU B 1 241 ? -20.484 8.422 0.044 1 93.62 241 LEU B C 1
ATOM 4854 O O . LEU B 1 241 ? -20.453 7.898 -1.07 1 93.62 241 LEU B O 1
ATOM 4858 N N . THR B 1 242 ? -20.234 9.734 0.271 1 93.38 242 THR B N 1
ATOM 4859 C CA . THR B 1 242 ? -19.938 10.656 -0.824 1 93.38 242 THR B CA 1
ATOM 4860 C C . THR B 1 242 ? -18.516 11.18 -0.721 1 93.38 242 THR B C 1
ATOM 4862 O O . THR B 1 242 ? -18.062 11.555 0.363 1 93.38 242 THR B O 1
ATOM 4865 N N . VAL B 1 243 ? -17.875 11.203 -1.847 1 95.25 243 VAL B N 1
ATOM 4866 C CA . VAL B 1 243 ? -16.516 11.727 -1.939 1 95.25 243 VAL B CA 1
ATOM 4867 C C . VAL B 1 243 ? -16.5 12.953 -2.852 1 95.25 243 VAL B C 1
ATOM 4869 O O . VAL B 1 243 ? -16.984 12.898 -3.98 1 95.25 243 VAL B O 1
ATOM 4872 N N . LYS B 1 244 ? -16.016 14.008 -2.312 1 94.69 244 LYS B N 1
ATOM 4873 C CA . LYS B 1 244 ? -15.617 15.117 -3.176 1 94.69 244 LYS B CA 1
ATOM 4874 C C . LYS B 1 244 ? -14.25 14.859 -3.811 1 94.69 244 LYS B C 1
ATOM 4876 O O . LYS B 1 244 ? -13.258 14.656 -3.105 1 94.69 244 LYS B O 1
ATOM 4881 N N . LEU B 1 245 ? -14.242 14.875 -5.117 1 96.56 245 LEU B N 1
ATOM 4882 C CA . LEU B 1 245 ? -13 14.633 -5.836 1 96.56 245 LEU B CA 1
ATOM 4883 C C . LEU B 1 245 ? -12.07 15.836 -5.723 1 96.56 245 LEU B C 1
ATOM 4885 O O . LEU B 1 245 ? -12.523 16.969 -5.508 1 96.56 245 LEU B O 1
ATOM 4889 N N . ALA B 1 246 ? -10.773 15.578 -5.844 1 96.25 246 ALA B N 1
ATOM 4890 C CA . ALA B 1 246 ? -9.766 16.625 -5.73 1 96.25 246 ALA B CA 1
ATOM 4891 C C . ALA B 1 246 ? -9.969 17.703 -6.793 1 96.25 246 ALA B C 1
ATOM 4893 O O . ALA B 1 246 ? -9.648 18.875 -6.57 1 96.25 246 ALA B O 1
ATOM 4894 N N . LYS B 1 247 ? -10.367 17.328 -7.898 1 94.25 247 LYS B N 1
ATOM 4895 C CA . LYS B 1 247 ? -10.742 18.156 -9.039 1 94.25 247 LYS B CA 1
ATOM 4896 C C . LYS B 1 247 ? -11.734 17.422 -9.945 1 94.25 247 LYS B C 1
ATOM 4898 O O . LYS B 1 247 ? -11.969 16.219 -9.773 1 94.25 247 LYS B O 1
ATOM 4903 N N . GLU B 1 248 ? -12.352 18.25 -10.773 1 95.31 248 GLU B N 1
ATOM 4904 C CA . GLU B 1 248 ? -13.227 17.578 -11.727 1 95.31 248 GLU B CA 1
ATOM 4905 C C . GLU B 1 248 ? -12.438 16.625 -12.625 1 95.31 248 GLU B C 1
ATOM 4907 O O . GLU B 1 248 ? -11.297 16.922 -12.992 1 95.31 248 GLU B O 1
ATOM 4912 N N . GLY B 1 249 ? -13.023 15.453 -12.898 1 96.81 249 GLY B N 1
ATOM 4913 C CA . GLY B 1 249 ? -12.352 14.469 -13.734 1 96.81 249 GLY B CA 1
ATOM 4914 C C . GLY B 1 249 ? -13.312 13.508 -14.414 1 96.81 249 GLY B C 1
ATOM 4915 O O . GLY B 1 249 ? -14.492 13.438 -14.047 1 96.81 249 GLY B O 1
ATOM 4916 N N . ILE B 1 250 ? -12.781 12.914 -15.492 1 97.56 250 ILE B N 1
ATOM 4917 C CA . ILE B 1 250 ? -13.523 11.891 -16.219 1 97.56 250 ILE B CA 1
ATOM 4918 C C . ILE B 1 250 ? -13.141 10.508 -15.672 1 97.56 250 ILE B C 1
ATOM 4920 O O . ILE B 1 250 ? -12 10.07 -15.82 1 97.56 250 ILE B O 1
ATOM 4924 N N . VAL B 1 251 ? -14.141 9.82 -15.109 1 98.38 251 VAL B N 1
ATOM 4925 C CA . VAL B 1 251 ? -13.867 8.555 -14.445 1 98.38 251 VAL B CA 1
ATOM 4926 C C . VAL B 1 251 ? -13.539 7.484 -15.477 1 98.38 251 VAL B C 1
ATOM 4928 O O . VAL B 1 251 ? -14.32 7.246 -16.406 1 98.38 251 VAL B O 1
ATOM 4931 N N . LYS B 1 252 ? -12.359 6.82 -15.266 1 98.12 252 LYS B N 1
ATOM 4932 C CA . LYS B 1 252 ? -11.922 5.824 -16.234 1 98.12 252 LYS B CA 1
ATOM 4933 C C . LYS B 1 252 ? -11.836 4.438 -15.609 1 98.12 252 LYS B C 1
ATOM 4935 O O . LYS B 1 252 ? -12.016 3.428 -16.297 1 98.12 252 LYS B O 1
ATOM 4940 N N . ARG B 1 253 ? -11.516 4.371 -14.375 1 98.12 253 ARG B N 1
ATOM 4941 C CA . ARG B 1 253 ? -11.359 3.117 -13.641 1 98.12 253 ARG B CA 1
ATOM 4942 C C . ARG B 1 253 ? -11.664 3.303 -12.164 1 98.12 253 ARG B C 1
ATOM 4944 O O . ARG B 1 253 ? -11.258 4.301 -11.562 1 98.12 253 ARG B O 1
ATOM 4951 N N . ILE B 1 254 ? -12.383 2.332 -11.617 1 98.5 254 ILE B N 1
ATOM 4952 C CA . ILE B 1 254 ? -12.742 2.373 -10.203 1 98.5 254 ILE B CA 1
ATOM 4953 C C . ILE B 1 254 ? -12.227 1.119 -9.5 1 98.5 254 ILE B C 1
ATOM 4955 O O . ILE B 1 254 ? -12.32 0.014 -10.039 1 98.5 254 ILE B O 1
ATOM 4959 N N . GLU B 1 255 ? -11.68 1.317 -8.344 1 98.12 255 GLU B N 1
ATOM 4960 C CA . GLU B 1 255 ? -11.32 0.197 -7.473 1 98.12 255 GLU B CA 1
ATOM 4961 C C . GLU B 1 255 ? -12.133 0.224 -6.18 1 98.12 255 GLU B C 1
ATOM 4963 O O . GLU B 1 255 ? -12.188 1.249 -5.496 1 98.12 255 GLU B O 1
ATOM 4968 N N . VAL B 1 256 ? -12.812 -0.828 -5.918 1 98.25 256 VAL B N 1
ATOM 4969 C CA . VAL B 1 256 ? -13.43 -1.065 -4.617 1 98.25 256 VAL B CA 1
ATOM 4970 C C . VAL B 1 256 ? -12.734 -2.238 -3.924 1 98.25 256 VAL B C 1
ATOM 4972 O O . VAL B 1 256 ? -12.82 -3.379 -4.387 1 98.25 256 VAL B O 1
ATOM 4975 N N . ASP B 1 257 ? -12.086 -1.928 -2.869 1 97.19 257 ASP B N 1
ATOM 4976 C CA . ASP B 1 257 ? -11.312 -2.928 -2.145 1 97.19 257 ASP B CA 1
ATOM 4977 C C . ASP B 1 257 ? -12 -3.326 -0.843 1 97.19 257 ASP B C 1
ATOM 4979 O O . ASP B 1 257 ? -12.242 -2.482 0.024 1 97.19 257 ASP B O 1
ATOM 4983 N N . THR B 1 258 ? -12.266 -4.609 -0.658 1 95.88 258 THR B N 1
ATOM 4984 C CA . THR B 1 258 ? -12.891 -5.117 0.56 1 95.88 258 THR B CA 1
ATOM 4985 C C . THR B 1 258 ? -11.867 -5.84 1.432 1 95.88 258 THR B C 1
ATOM 4987 O O . THR B 1 258 ? -12.227 -6.707 2.23 1 95.88 258 THR B O 1
ATOM 4990 N N . ASN B 1 259 ? -10.633 -5.457 1.295 1 92.88 259 ASN B N 1
ATOM 4991 C CA . ASN B 1 259 ? -9.555 -6.062 2.072 1 92.88 259 ASN B CA 1
ATOM 4992 C C . ASN B 1 259 ? -9.898 -6.113 3.559 1 92.88 259 ASN B C 1
ATOM 4994 O O . ASN B 1 259 ? -10.352 -5.121 4.129 1 92.88 259 ASN B O 1
ATOM 4998 N N . TRP B 1 260 ? -9.742 -7.27 4.27 1 90.62 260 TRP B N 1
ATOM 4999 C CA . TRP B 1 260 ? -9.938 -7.535 5.691 1 90.62 260 TRP B CA 1
ATOM 5000 C C . TRP B 1 260 ? -11.414 -7.727 6.016 1 90.62 260 TRP B C 1
ATOM 5002 O O . TRP B 1 260 ? -11.766 -8.141 7.125 1 90.62 260 TRP B O 1
ATOM 5012 N N . PHE B 1 261 ? -12.242 -7.367 5.09 1 93.25 261 PHE B N 1
ATOM 5013 C CA . PHE B 1 261 ? -13.664 -7.641 5.285 1 93.25 261 PHE B CA 1
ATOM 5014 C C . PHE B 1 261 ? -14.062 -8.945 4.594 1 93.25 261 PHE B C 1
ATOM 5016 O O . PHE B 1 261 ? -14.539 -8.93 3.459 1 93.25 261 PHE B O 1
ATOM 5023 N N . LYS B 1 262 ? -13.992 -9.969 5.332 1 87.31 262 LYS B N 1
ATOM 5024 C CA . LYS B 1 262 ? -14.133 -11.305 4.77 1 87.31 262 LYS B CA 1
ATOM 5025 C C . LYS B 1 262 ? -15.578 -11.781 4.84 1 87.31 262 LYS B C 1
ATOM 5027 O O . LYS B 1 262 ? -16.078 -12.414 3.906 1 87.31 262 LYS B O 1
ATOM 5032 N N . GLY B 1 263 ? -16.203 -11.516 5.922 1 88.81 263 GLY B N 1
ATOM 5033 C CA . GLY B 1 263 ? -17.578 -11.938 6.109 1 88.81 263 GLY B CA 1
ATOM 5034 C C . GLY B 1 263 ? -18.547 -10.781 6.289 1 88.81 263 GLY B C 1
ATOM 5035 O O . GLY B 1 263 ? -19.766 -10.969 6.328 1 88.81 263 GLY B O 1
ATOM 5036 N N . ASN B 1 264 ? -18 -9.625 6.426 1 93.38 264 ASN B N 1
ATOM 5037 C CA . ASN B 1 264 ? -18.812 -8.438 6.68 1 93.38 264 ASN B CA 1
ATOM 5038 C C . ASN B 1 264 ? -18.656 -7.41 5.562 1 93.38 264 ASN B C 1
ATOM 5040 O O . ASN B 1 264 ? -18.703 -6.203 5.816 1 93.38 264 ASN B O 1
ATOM 5044 N N . PHE B 1 265 ? -18.469 -7.895 4.406 1 94.44 265 PHE B N 1
ATOM 5045 C CA . PHE B 1 265 ? -18.438 -7.043 3.225 1 94.44 265 PHE B CA 1
ATOM 5046 C C . PHE B 1 265 ? -19.828 -6.906 2.611 1 94.44 265 PHE B C 1
ATOM 5048 O O . PHE B 1 265 ? -20.703 -7.746 2.85 1 94.44 265 PHE B O 1
ATOM 5055 N N . PRO B 1 266 ? -20.062 -5.777 1.877 1 96.81 266 PRO B N 1
ATOM 5056 C CA . PRO B 1 266 ? -21.328 -5.68 1.157 1 96.81 266 PRO B CA 1
ATOM 5057 C C . PRO B 1 266 ? -21.469 -6.73 0.058 1 96.81 266 PRO B C 1
ATOM 5059 O O . PRO B 1 266 ? -20.469 -7.121 -0.554 1 96.81 266 PRO B O 1
ATOM 5062 N N . THR B 1 267 ? -22.703 -7.086 -0.215 1 95 267 THR B N 1
ATOM 5063 C CA . THR B 1 267 ? -22.969 -8.047 -1.285 1 95 267 THR B CA 1
ATOM 5064 C C . THR B 1 267 ? -22.641 -7.434 -2.646 1 95 267 THR B C 1
ATOM 5066 O O . THR B 1 267 ? -22.172 -8.125 -3.549 1 95 267 THR B O 1
ATOM 5069 N N . SER B 1 268 ? -22.938 -6.199 -2.746 1 97.12 268 SER B N 1
ATOM 5070 C CA . SER B 1 268 ? -22.734 -5.492 -4.004 1 97.12 268 SER B CA 1
ATOM 5071 C C . SER B 1 268 ? -22.562 -3.994 -3.777 1 97.12 268 SER B C 1
ATOM 5073 O O . SER B 1 268 ? -22.703 -3.514 -2.65 1 97.12 268 SER B O 1
ATOM 5075 N N . CYS B 1 269 ? -22.188 -3.301 -4.91 1 98.31 269 CYS B N 1
ATOM 5076 C CA . CYS B 1 269 ? -22.078 -1.85 -4.84 1 98.31 269 CYS B CA 1
ATOM 5077 C C . CYS B 1 269 ? -22.484 -1.205 -6.16 1 98.31 269 CYS B C 1
ATOM 5079 O O . CYS B 1 269 ? -22.547 -1.882 -7.188 1 98.31 269 CYS B O 1
ATOM 5081 N N . SER B 1 270 ? -22.812 0.005 -6.062 1 98.62 270 SER B N 1
ATOM 5082 C CA . SER B 1 270 ? -22.984 0.875 -7.223 1 98.62 270 SER B CA 1
ATOM 5083 C C . SER B 1 270 ? -22.375 2.254 -6.969 1 98.62 270 SER B C 1
ATOM 5085 O O . SER B 1 270 ? -22.094 2.611 -5.828 1 98.62 270 SER B O 1
ATOM 5087 N N . ILE B 1 271 ? -22.109 2.979 -8.07 1 98.56 271 ILE B N 1
ATOM 5088 C CA . ILE B 1 271 ? -21.531 4.309 -7.918 1 98.56 271 ILE B CA 1
ATOM 5089 C C . ILE B 1 271 ? -22.312 5.312 -8.758 1 98.56 271 ILE B C 1
ATOM 5091 O O . ILE B 1 271 ? -22.578 5.074 -9.938 1 98.56 271 ILE B O 1
ATOM 5095 N N . ASP B 1 272 ? -22.656 6.363 -8.094 1 96.69 272 ASP B N 1
ATOM 5096 C CA . ASP B 1 272 ? -23.25 7.531 -8.742 1 96.69 272 ASP B CA 1
ATOM 5097 C C . ASP B 1 272 ? -22.281 8.711 -8.742 1 96.69 272 ASP B C 1
ATOM 5099 O O . ASP B 1 272 ? -21.359 8.766 -7.918 1 96.69 272 ASP B O 1
ATOM 5103 N N . ALA B 1 273 ? -22.484 9.617 -9.695 1 96.5 273 ALA B N 1
ATOM 5104 C CA . ALA B 1 273 ? -21.609 10.789 -9.781 1 96.5 273 ALA B CA 1
ATOM 5105 C C . ALA B 1 273 ? -22.406 12.039 -10.148 1 96.5 273 ALA B C 1
ATOM 5107 O O . ALA B 1 273 ? -23.516 11.938 -10.711 1 96.5 273 ALA B O 1
ATOM 5108 N N . ILE B 1 274 ? -21.844 13.18 -9.789 1 93.75 274 ILE B N 1
ATOM 5109 C CA . ILE B 1 274 ? -22.484 14.438 -10.133 1 93.75 274 ILE B CA 1
ATOM 5110 C C . ILE B 1 274 ? -21.422 15.5 -10.422 1 93.75 274 ILE B C 1
ATOM 5112 O O . ILE B 1 274 ? -20.312 15.438 -9.875 1 93.75 274 ILE B O 1
ATOM 5116 N N . HIS B 1 275 ? -21.672 16.328 -11.383 1 92.56 275 HIS B N 1
ATOM 5117 C CA . HIS B 1 275 ? -20.906 17.531 -11.617 1 92.56 275 HIS B CA 1
ATOM 5118 C C . HIS B 1 275 ? -21.594 18.75 -11 1 92.56 275 HIS B C 1
ATOM 5120 O O . HIS B 1 275 ? -22.641 19.188 -11.477 1 92.56 275 HIS B O 1
ATOM 5126 N N . SER B 1 276 ? -21.047 19.156 -9.922 1 85.19 276 SER B N 1
ATOM 5127 C CA . SER B 1 276 ? -21.656 20.281 -9.219 1 85.19 276 SER B CA 1
ATOM 5128 C C . SER B 1 276 ? -20.594 21.297 -8.773 1 85.19 276 SER B C 1
ATOM 5130 O O . SER B 1 276 ? -19.5 20.906 -8.375 1 85.19 276 SER B O 1
ATOM 5132 N N . SER B 1 277 ? -20.844 22.625 -9.094 1 73.5 277 SER B N 1
ATOM 5133 C CA . SER B 1 277 ? -19.938 23.688 -8.656 1 73.5 277 SER B CA 1
ATOM 5134 C C . SER B 1 277 ? -19.969 23.828 -7.137 1 73.5 277 SER B C 1
ATOM 5136 O O . SER B 1 277 ? -19.031 24.375 -6.547 1 73.5 277 SER B O 1
ATOM 5138 N N . SER B 1 278 ? -21.094 23.531 -6.605 1 63.03 278 SER B N 1
ATOM 5139 C CA . SER B 1 278 ? -21.188 23.625 -5.152 1 63.03 278 SER B CA 1
ATOM 5140 C C . SER B 1 278 ? -21.266 22.234 -4.512 1 63.03 278 SER B C 1
ATOM 5142 O O . SER B 1 278 ? -21.703 21.281 -5.145 1 63.03 278 SER B O 1
ATOM 5144 N N . ALA B 1 279 ? -20.438 22.109 -3.496 1 56.91 279 ALA B N 1
ATOM 5145 C CA . ALA B 1 279 ? -20.594 20.859 -2.764 1 56.91 279 ALA B CA 1
ATOM 5146 C C . ALA B 1 279 ? -22.078 20.547 -2.529 1 56.91 279 ALA B C 1
ATOM 5148 O O . ALA B 1 279 ? -22.828 21.391 -2.021 1 56.91 279 ALA B O 1
ATOM 5149 N N . PRO B 1 280 ? -22.641 19.625 -3.389 1 55 280 PRO B N 1
ATOM 5150 C CA . PRO B 1 280 ? -24.047 19.359 -3.105 1 55 280 PRO B CA 1
ATOM 5151 C C . PRO B 1 280 ? -24.375 19.422 -1.614 1 55 280 PRO B C 1
ATOM 5153 O O . PRO B 1 280 ? -23.562 19 -0.785 1 55 280 PRO B O 1
ATOM 5156 N N . ASP B 1 281 ? -25.125 20.438 -1.296 1 53.84 281 ASP B N 1
ATOM 5157 C CA . ASP B 1 281 ? -25.578 20.547 0.083 1 53.84 281 ASP B CA 1
ATOM 5158 C C . ASP B 1 281 ? -25.875 19.172 0.673 1 53.84 281 ASP B C 1
ATOM 5160 O O . ASP B 1 281 ? -26.703 18.438 0.145 1 53.84 281 ASP B O 1
ATOM 5164 N N . GLU B 1 282 ? -24.828 18.719 1.402 1 52.34 282 GLU B N 1
ATOM 5165 C CA . GLU B 1 282 ? -24.703 17.453 2.107 1 52.34 282 GLU B CA 1
ATOM 5166 C C . GLU B 1 282 ? -26.062 16.984 2.635 1 52.34 282 GLU B C 1
ATOM 5168 O O . GLU B 1 282 ? -26.312 15.781 2.727 1 52.34 282 GLU B O 1
ATOM 5173 N N . THR B 1 283 ? -26.875 17.953 3.031 1 52.16 283 THR B N 1
ATOM 5174 C CA . THR B 1 283 ? -28.125 17.625 3.689 1 52.16 283 THR B CA 1
ATOM 5175 C C . THR B 1 283 ? -29.188 17.25 2.662 1 52.16 283 THR B C 1
ATOM 5177 O O . THR B 1 283 ? -30.188 16.609 3 1 52.16 283 THR B O 1
ATOM 5180 N N . HIS B 1 284 ? -28.922 17.688 1.453 1 57.59 284 HIS B N 1
ATOM 5181 C CA . HIS B 1 284 ? -30.016 17.406 0.526 1 57.59 284 HIS B CA 1
ATOM 5182 C C . HIS B 1 284 ? -29.484 16.75 -0.747 1 57.59 284 HIS B C 1
ATOM 5184 O O . HIS B 1 284 ? -29.734 17.234 -1.852 1 57.59 284 HIS B O 1
ATOM 5190 N N . LEU B 1 285 ? -28.641 15.812 -0.578 1 56.28 285 LEU B N 1
ATOM 5191 C CA . LEU B 1 285 ? -28.047 15.125 -1.718 1 56.28 285 LEU B CA 1
ATOM 5192 C C . LEU B 1 285 ? -29.109 14.602 -2.664 1 56.28 285 LEU B C 1
ATOM 5194 O O . LEU B 1 285 ? -28.891 14.492 -3.871 1 56.28 285 LEU B O 1
ATOM 5198 N N . GLN B 1 286 ? -30.203 14.266 -2.025 1 56.56 286 GLN B N 1
ATOM 5199 C CA . GLN B 1 286 ? -31.297 13.672 -2.773 1 56.56 286 GLN B CA 1
ATOM 5200 C C . GLN B 1 286 ? -31.875 14.656 -3.783 1 56.56 286 GLN B C 1
ATOM 5202 O O . GLN B 1 286 ? -32.531 14.258 -4.75 1 56.56 286 GLN B O 1
ATOM 5207 N N . ASP B 1 287 ? -31.453 15.906 -3.572 1 62.84 287 ASP B N 1
ATOM 5208 C CA . ASP B 1 287 ? -32.062 16.922 -4.422 1 62.84 287 ASP B CA 1
ATOM 5209 C C . ASP B 1 287 ? -31.297 17.078 -5.734 1 62.84 287 ASP B C 1
ATOM 5211 O O . ASP B 1 287 ? -31.734 17.797 -6.633 1 62.84 287 ASP B O 1
ATOM 5215 N N . TYR B 1 288 ? -30.234 16.25 -5.758 1 73.06 288 TYR B N 1
ATOM 5216 C CA . TYR B 1 288 ? -29.391 16.406 -6.945 1 73.06 288 TYR B CA 1
ATOM 5217 C C . TYR B 1 288 ? -29.609 15.25 -7.91 1 73.06 288 TYR B C 1
ATOM 5219 O O . TYR B 1 288 ? -30.016 14.156 -7.504 1 73.06 288 TYR B O 1
ATOM 5227 N N . GLU B 1 289 ? -29.516 15.57 -9.141 1 83.88 289 GLU B N 1
ATOM 5228 C CA . GLU B 1 289 ? -29.641 14.539 -10.164 1 83.88 289 GLU B CA 1
ATOM 5229 C C . GLU B 1 289 ? -28.328 13.781 -10.352 1 83.88 289 GLU B C 1
ATOM 5231 O O . GLU B 1 289 ? -27.469 14.211 -11.125 1 83.88 289 GLU B O 1
ATOM 5236 N N . TRP B 1 290 ? -28.203 12.742 -9.633 1 91.88 290 TRP B N 1
ATOM 5237 C CA . TRP B 1 290 ? -27.016 11.891 -9.711 1 91.88 290 TRP B CA 1
ATOM 5238 C C . TRP B 1 290 ? -27.078 11 -10.953 1 91.88 290 TRP B C 1
ATOM 5240 O O . TRP B 1 290 ? -28.156 10.531 -11.336 1 91.88 290 TRP B O 1
ATOM 5250 N N . THR B 1 291 ? -25.922 10.867 -11.602 1 95.5 291 THR B N 1
ATOM 5251 C CA . THR B 1 291 ? -25.766 9.961 -12.727 1 95.5 291 THR B CA 1
ATOM 5252 C C . THR B 1 291 ? -25.141 8.641 -12.273 1 95.5 291 THR B C 1
ATOM 5254 O O . THR B 1 291 ? -24.094 8.633 -11.641 1 95.5 291 THR B O 1
ATOM 5257 N N . ASN B 1 292 ? -25.828 7.566 -12.617 1 97.69 292 ASN B N 1
ATOM 5258 C CA . ASN B 1 292 ? -25.234 6.266 -12.32 1 97.69 292 ASN B CA 1
ATOM 5259 C C . ASN B 1 292 ? -24.078 5.953 -13.266 1 97.69 292 ASN B C 1
ATOM 5261 O O . ASN B 1 292 ? -24.234 5.977 -14.484 1 97.69 292 ASN B O 1
ATOM 5265 N N . ILE B 1 293 ? -22.906 5.668 -12.695 1 98.56 293 ILE B N 1
ATOM 5266 C CA . ILE B 1 293 ? -21.766 5.438 -13.578 1 98.56 293 ILE B CA 1
ATOM 5267 C C . ILE B 1 293 ? -21.25 4.016 -13.391 1 98.56 293 ILE B C 1
ATOM 5269 O O . ILE B 1 293 ? -20.469 3.52 -14.203 1 98.56 293 ILE B O 1
ATOM 5273 N N . LEU B 1 294 ? -21.516 3.354 -12.312 1 98.75 294 LEU B N 1
ATOM 5274 C CA . LEU B 1 294 ? -21.297 1.926 -12.117 1 98.75 294 LEU B CA 1
ATOM 5275 C C . LEU B 1 294 ? -22.578 1.235 -11.664 1 98.75 294 LEU B C 1
ATOM 5277 O O . LEU B 1 294 ? -23 1.401 -10.523 1 98.75 294 LEU B O 1
ATOM 5281 N N . PRO B 1 295 ? -23.172 0.503 -12.57 1 98.62 295 PRO B N 1
ATOM 5282 C CA . PRO B 1 295 ? -24.344 -0.25 -12.141 1 98.62 295 PRO B CA 1
ATOM 5283 C C . PRO B 1 295 ? -24.047 -1.209 -10.992 1 98.62 295 PRO B C 1
ATOM 5285 O O . PRO B 1 295 ? -22.891 -1.52 -10.727 1 98.62 295 PRO B O 1
ATOM 5288 N N . ASN B 1 296 ? -25.125 -1.605 -10.336 1 98.25 296 ASN B N 1
ATOM 5289 C CA . ASN B 1 296 ? -24.969 -2.531 -9.219 1 98.25 296 ASN B CA 1
ATOM 5290 C C . ASN B 1 296 ? -24.109 -3.734 -9.609 1 98.25 296 ASN B C 1
ATOM 5292 O O . ASN B 1 296 ? -24.453 -4.465 -10.539 1 98.25 296 ASN B O 1
ATOM 5296 N N . SER B 1 297 ? -23.016 -3.891 -8.961 1 96.75 297 SER B N 1
ATOM 5297 C CA . SER B 1 297 ? -22.016 -4.906 -9.266 1 96.75 297 SER B CA 1
ATOM 5298 C C . SER B 1 297 ? -21.688 -5.734 -8.031 1 96.75 297 SER B C 1
ATOM 5300 O O . SER B 1 297 ? -21.484 -5.188 -6.941 1 96.75 297 SER B O 1
ATOM 5302 N N . PRO B 1 298 ? -21.609 -7.027 -8.188 1 94.38 298 PRO B N 1
ATOM 5303 C CA . PRO B 1 298 ? -21.328 -7.895 -7.035 1 94.38 298 PRO B CA 1
ATOM 5304 C C . PRO B 1 298 ? -19.938 -7.684 -6.465 1 94.38 298 PRO B C 1
ATOM 5306 O O . PRO B 1 298 ? -19 -7.359 -7.207 1 94.38 298 PRO B O 1
ATOM 5309 N N . LEU B 1 299 ? -19.828 -7.867 -5.156 1 94.62 299 LEU B N 1
ATOM 5310 C CA . LEU B 1 299 ? -18.547 -7.82 -4.465 1 94.62 299 LEU B CA 1
ATOM 5311 C C . LEU B 1 299 ? -18.25 -9.156 -3.789 1 94.62 299 LEU B C 1
ATOM 5313 O O . LEU B 1 299 ? -19.141 -9.977 -3.607 1 94.62 299 LEU B O 1
ATOM 5317 N N . CYS B 1 300 ? -16.938 -9.359 -3.516 1 89.69 300 CYS B N 1
ATOM 5318 C CA . CYS B 1 300 ? -16.438 -10.492 -2.736 1 89.69 300 CYS B CA 1
ATOM 5319 C C . CYS B 1 300 ? -15.617 -10.016 -1.547 1 89.69 300 CYS B C 1
ATOM 5321 O O . CYS B 1 300 ? -15.148 -8.875 -1.525 1 89.69 300 CYS B O 1
ATOM 5323 N N . GLY B 1 301 ? -15.578 -10.875 -0.552 1 89.31 301 GLY B N 1
ATOM 5324 C CA . GLY B 1 301 ? -14.812 -10.516 0.629 1 89.31 301 GLY B CA 1
ATOM 5325 C C . GLY B 1 301 ? -13.312 -10.516 0.392 1 89.31 301 GLY B C 1
ATOM 5326 O O . GLY B 1 301 ? -12.797 -11.336 -0.368 1 89.31 301 GLY B O 1
ATOM 5327 N N . HIS B 1 302 ? -12.641 -9.539 1.057 1 89.69 302 HIS B N 1
ATOM 5328 C CA . HIS B 1 302 ? -11.188 -9.508 1.078 1 89.69 302 HIS B CA 1
ATOM 5329 C C . HIS B 1 302 ? -10.617 -9.5 -0.336 1 89.69 302 HIS B C 1
ATOM 5331 O O . HIS B 1 302 ? -9.703 -10.266 -0.646 1 89.69 302 HIS B O 1
ATOM 5337 N N . ARG B 1 303 ? -11.203 -8.617 -1.162 1 90.81 303 ARG B N 1
ATOM 5338 C CA . ARG B 1 303 ? -10.867 -8.633 -2.582 1 90.81 303 ARG B CA 1
ATOM 5339 C C . ARG B 1 303 ? -10.742 -7.219 -3.133 1 90.81 303 ARG B C 1
ATOM 5341 O O . ARG B 1 303 ? -11.531 -6.34 -2.777 1 90.81 303 ARG B O 1
ATOM 5348 N N . ARG B 1 304 ? -9.719 -7.07 -4.039 1 93.06 304 ARG B N 1
ATOM 5349 C CA . ARG B 1 304 ? -9.688 -5.871 -4.867 1 93.06 304 ARG B CA 1
ATOM 5350 C C . ARG B 1 304 ? -10.57 -6.035 -6.102 1 93.06 304 ARG B C 1
ATOM 5352 O O . ARG B 1 304 ? -10.406 -6.988 -6.871 1 93.06 304 ARG B O 1
ATOM 5359 N N . HIS B 1 305 ? -11.547 -5.156 -6.312 1 94.44 305 HIS B N 1
ATOM 5360 C CA . HIS B 1 305 ? -12.406 -5.152 -7.488 1 94.44 305 HIS B CA 1
ATOM 5361 C C . HIS B 1 305 ? -12.086 -3.973 -8.398 1 94.44 305 HIS B C 1
ATOM 5363 O O . HIS B 1 305 ? -12.086 -2.822 -7.957 1 94.44 305 HIS B O 1
ATOM 5369 N N . PHE B 1 306 ? -11.867 -4.262 -9.633 1 94.44 306 PHE B N 1
ATOM 5370 C CA . PHE B 1 306 ? -11.578 -3.229 -10.625 1 94.44 306 PHE B CA 1
ATOM 5371 C C . PHE B 1 306 ? -12.695 -3.139 -11.656 1 94.44 306 PHE B C 1
ATOM 5373 O O . PHE B 1 306 ? -13.086 -4.148 -12.242 1 94.44 306 PHE B O 1
ATOM 5380 N N . PHE B 1 307 ? -13.227 -1.95 -11.82 1 97.19 307 PHE B N 1
ATOM 5381 C CA . PHE B 1 307 ? -14.297 -1.698 -12.781 1 97.19 307 PHE B CA 1
ATOM 5382 C C . PHE B 1 307 ? -13.844 -0.699 -13.844 1 97.19 307 PHE B C 1
ATOM 5384 O O . PHE B 1 307 ? -13.469 0.432 -13.516 1 97.19 307 PHE B O 1
ATOM 5391 N N . GLN B 1 308 ? -13.883 -1.089 -15.016 1 96.44 308 GLN B N 1
ATOM 5392 C CA . GLN B 1 308 ? -13.508 -0.251 -16.156 1 96.44 308 GLN B CA 1
ATOM 5393 C C . GLN B 1 308 ? -14.508 -0.401 -17.297 1 96.44 308 GLN B C 1
ATOM 5395 O O . GLN B 1 308 ? -15.133 0.577 -17.719 1 96.44 308 GLN B O 1
ATOM 5400 N N . ASN B 1 309 ? -14.727 -1.639 -17.688 1 94.44 309 ASN B N 1
ATOM 5401 C CA . ASN B 1 309 ? -15.641 -1.915 -18.781 1 94.44 309 ASN B CA 1
ATOM 5402 C C . ASN B 1 309 ? -17.094 -1.866 -18.328 1 94.44 309 ASN B C 1
ATOM 5404 O O . ASN B 1 309 ? -18 -1.744 -19.156 1 94.44 309 ASN B O 1
ATOM 5408 N N . GLU B 1 310 ? -17.266 -1.958 -17.062 1 96.19 310 GLU B N 1
ATOM 5409 C CA . GLU B 1 310 ? -18.609 -1.977 -16.5 1 96.19 310 GLU B CA 1
ATOM 5410 C C . GLU B 1 310 ? -19.156 -0.562 -16.328 1 96.19 310 GLU B C 1
ATOM 5412 O O . GLU B 1 310 ? -20.344 -0.377 -16.047 1 96.19 310 GLU B O 1
ATOM 5417 N N . LEU B 1 311 ? -18.312 0.396 -16.516 1 98.06 311 LEU B N 1
ATOM 5418 C CA . LEU B 1 311 ? -18.734 1.779 -16.312 1 98.06 311 LEU B CA 1
ATOM 5419 C C . LEU B 1 311 ? -19.672 2.234 -17.422 1 98.06 311 LEU B C 1
ATOM 5421 O O . LEU B 1 311 ? -19.516 1.856 -18.578 1 98.06 311 LEU B O 1
ATOM 5425 N N . VAL B 1 312 ? -20.625 3.025 -16.969 1 98.44 312 VAL B N 1
ATOM 5426 C CA . VAL B 1 312 ? -21.578 3.617 -17.891 1 98.44 312 VAL B CA 1
ATOM 5427 C C . VAL B 1 312 ? -21.688 5.121 -17.641 1 98.44 312 VAL B C 1
ATOM 5429 O O . VAL B 1 312 ? -21.438 5.586 -16.516 1 98.44 312 VAL B O 1
ATOM 5432 N N . ASN B 1 313 ? -22.062 5.883 -18.625 1 97.88 313 ASN B N 1
ATOM 5433 C CA . ASN B 1 313 ? -22.312 7.316 -18.516 1 97.88 313 ASN B CA 1
ATOM 5434 C C . ASN B 1 313 ? -21.109 8.062 -17.938 1 97.88 313 ASN B C 1
ATOM 5436 O O . ASN B 1 313 ? -21.266 8.984 -17.141 1 97.88 313 ASN B O 1
ATOM 5440 N N . ASN B 1 314 ? -19.938 7.586 -18.203 1 97.19 314 ASN B N 1
ATOM 5441 C CA . ASN B 1 314 ? -18.734 8.148 -17.578 1 97.19 314 ASN B CA 1
ATOM 5442 C C . ASN B 1 314 ? -17.922 8.977 -18.578 1 97.19 314 ASN B C 1
ATOM 5444 O O . ASN B 1 314 ? -16.703 9.07 -18.453 1 97.19 314 ASN B O 1
ATOM 5448 N N . ASP B 1 315 ? -18.531 9.609 -19.516 1 95.94 315 ASP B N 1
ATOM 5449 C CA . ASP B 1 315 ? -17.844 10.32 -20.578 1 95.94 315 ASP B CA 1
ATOM 5450 C C . ASP B 1 315 ? -17.719 11.812 -20.266 1 95.94 315 ASP B C 1
ATOM 5452 O O . ASP B 1 315 ? -17.156 12.57 -21.047 1 95.94 315 ASP B O 1
ATOM 5456 N N . LYS B 1 316 ? -18.234 12.242 -19.156 1 95.31 316 LYS B N 1
ATOM 5457 C CA . LYS B 1 316 ? -18.156 13.648 -18.766 1 95.31 316 LYS B CA 1
ATOM 5458 C C . LYS B 1 316 ? -17.438 13.797 -17.438 1 95.31 316 LYS B C 1
ATOM 5460 O O . LYS B 1 316 ? -17.312 12.836 -16.672 1 95.31 316 LYS B O 1
ATOM 5465 N N . PRO B 1 317 ? -17 15.039 -17.203 1 96.06 317 PRO B N 1
ATOM 5466 C CA . PRO B 1 317 ? -16.328 15.25 -15.922 1 96.06 317 PRO B CA 1
ATOM 5467 C C . PRO B 1 317 ? -17.297 15.273 -14.742 1 96.06 317 PRO B C 1
ATOM 5469 O O . PRO B 1 317 ? -18.422 15.766 -14.875 1 96.06 317 PRO B O 1
ATOM 5472 N N . PHE B 1 318 ? -16.812 14.758 -13.609 1 96.25 318 PHE B N 1
ATOM 5473 C CA . PHE B 1 318 ? -17.578 14.781 -12.367 1 96.25 318 PHE B CA 1
ATOM 5474 C C . PHE B 1 318 ? -16.75 15.406 -11.242 1 96.25 318 PHE B C 1
ATOM 5476 O O . PHE B 1 318 ? -15.523 15.477 -11.328 1 96.25 318 PHE B O 1
ATOM 5483 N N . THR B 1 319 ? -17.5 15.875 -10.234 1 95 319 THR B N 1
ATOM 5484 C CA . THR B 1 319 ? -16.844 16.516 -9.102 1 95 319 THR B CA 1
ATOM 5485 C C . THR B 1 319 ? -17.047 15.711 -7.824 1 95 319 THR B C 1
ATOM 5487 O O . THR B 1 319 ? -16.297 15.859 -6.863 1 95 319 THR B O 1
ATOM 5490 N N . HIS B 1 320 ? -18.125 14.945 -7.801 1 95.12 320 HIS B N 1
ATOM 5491 C CA . HIS B 1 320 ? -18.453 14.125 -6.641 1 95.12 320 HIS B CA 1
ATOM 5492 C C . HIS B 1 320 ? -18.875 12.727 -7.066 1 95.12 320 HIS B C 1
ATOM 5494 O O . HIS B 1 320 ? -19.5 12.555 -8.117 1 95.12 320 HIS B O 1
ATOM 5500 N N . ILE B 1 321 ? -18.531 11.805 -6.227 1 96.44 321 ILE B N 1
ATOM 5501 C CA . ILE B 1 321 ? -19.016 10.438 -6.426 1 96.44 321 ILE B CA 1
ATOM 5502 C C . ILE B 1 321 ? -19.688 9.938 -5.148 1 96.44 321 ILE B C 1
ATOM 5504 O O . ILE B 1 321 ? -19.328 10.352 -4.047 1 96.44 321 ILE B O 1
ATOM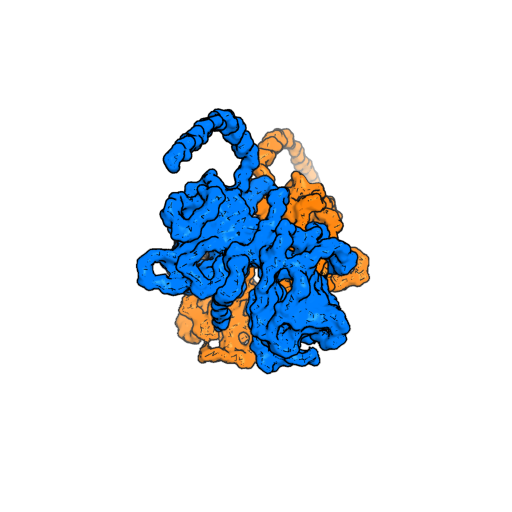 5508 N N . ARG B 1 322 ? -20.641 9.078 -5.316 1 95.56 322 ARG B N 1
ATOM 5509 C CA . ARG B 1 322 ? -21.281 8.391 -4.203 1 95.56 322 ARG B CA 1
ATOM 5510 C C . ARG B 1 322 ? -21.172 6.879 -4.344 1 95.56 322 ARG B C 1
ATOM 5512 O O . ARG B 1 322 ? -21.641 6.305 -5.328 1 95.56 322 ARG B O 1
ATOM 5519 N N . LEU B 1 323 ? -20.531 6.293 -3.416 1 97.25 323 LEU B N 1
ATOM 5520 C CA . LEU B 1 323 ? -20.5 4.84 -3.32 1 97.25 323 LEU B CA 1
ATOM 5521 C C . LEU B 1 323 ? -21.719 4.312 -2.572 1 97.25 323 LEU B C 1
ATOM 5523 O O . LEU B 1 323 ? -21.938 4.668 -1.413 1 97.25 323 LEU B O 1
ATOM 5527 N N . ASN B 1 324 ? -22.469 3.555 -3.266 1 96.88 324 ASN B N 1
ATOM 5528 C CA . ASN B 1 324 ? -23.562 2.824 -2.643 1 96.88 324 ASN B CA 1
ATOM 5529 C C . ASN B 1 324 ? -23.188 1.378 -2.348 1 96.88 324 ASN B C 1
ATOM 5531 O O . ASN B 1 324 ? -22.703 0.664 -3.232 1 96.88 324 ASN B O 1
ATOM 5535 N N . ILE B 1 325 ? -23.375 1.003 -1.094 1 97.19 325 ILE B N 1
ATOM 5536 C CA . ILE B 1 325 ? -23.109 -0.392 -0.757 1 97.19 325 ILE B CA 1
ATOM 5537 C C . ILE B 1 325 ? -24.406 -1.066 -0.298 1 97.19 325 ILE B C 1
ATOM 5539 O O . ILE B 1 325 ? -25.219 -0.447 0.378 1 97.19 325 ILE B O 1
ATOM 5543 N N . PHE B 1 326 ? -24.531 -2.324 -0.659 1 96.94 326 PHE B N 1
ATOM 5544 C CA . PHE B 1 326 ? -25.812 -3.004 -0.424 1 96.94 326 PHE B CA 1
ATOM 5545 C C . PHE B 1 326 ? -25.609 -4.23 0.457 1 96.94 326 PHE B C 1
ATOM 5547 O O . PHE B 1 326 ? -24.875 -5.152 0.092 1 96.94 326 PHE B O 1
ATOM 5554 N N . PRO B 1 327 ? -26.375 -4.453 1.472 1 95.81 327 PRO B N 1
ATOM 5555 C CA . PRO B 1 327 ? -27.094 -3.354 2.121 1 95.81 327 PRO B CA 1
ATOM 5556 C C . PRO B 1 327 ? -26.203 -2.533 3.049 1 95.81 327 PRO B C 1
ATOM 5558 O O . PRO B 1 327 ? -26.531 -1.38 3.355 1 95.81 327 PRO B O 1
ATOM 5561 N N . ASP B 1 328 ? -25.234 -3.254 3.609 1 95.06 328 ASP B N 1
ATOM 5562 C CA . ASP B 1 328 ? -24.281 -2.734 4.586 1 95.06 328 ASP B CA 1
ATOM 5563 C C . ASP B 1 328 ? -22.953 -3.477 4.508 1 95.06 328 ASP B C 1
ATOM 5565 O O . ASP B 1 328 ? -22.781 -4.359 3.666 1 95.06 328 ASP B O 1
ATOM 5569 N N . GLY B 1 329 ? -21.969 -3.016 5.297 1 95.38 329 GLY B N 1
ATOM 5570 C CA . GLY B 1 329 ? -20.719 -3.742 5.352 1 95.38 329 GLY B CA 1
ATOM 5571 C C . GLY B 1 329 ? -19.5 -2.836 5.348 1 95.38 329 GLY B C 1
ATOM 5572 O O . GLY B 1 329 ? -19.625 -1.632 5.582 1 95.38 329 GLY B O 1
ATOM 5573 N N . GLY B 1 330 ? -18.375 -3.508 5.16 1 95.44 330 GLY B N 1
ATOM 5574 C CA . GLY B 1 330 ? -17.109 -2.771 5.207 1 95.44 330 GLY B CA 1
ATOM 5575 C C . GLY B 1 330 ? -16.422 -2.691 3.857 1 95.44 330 GLY B C 1
ATOM 5576 O O . GLY B 1 330 ? -16.438 -3.654 3.088 1 95.44 330 GLY B O 1
ATOM 5577 N N . VAL B 1 331 ? -15.875 -1.544 3.537 1 96.31 331 VAL B N 1
ATOM 5578 C CA . VAL B 1 331 ? -15.023 -1.288 2.385 1 96.31 331 VAL B CA 1
ATOM 5579 C C . VAL B 1 331 ? -13.695 -0.681 2.85 1 96.31 331 VAL B C 1
ATOM 5581 O O . VAL B 1 331 ? -13.688 0.296 3.602 1 96.31 331 VAL B O 1
ATOM 5584 N N . SER B 1 332 ? -12.641 -1.288 2.371 1 95.94 332 SER B N 1
ATOM 5585 C CA . SER B 1 332 ? -11.32 -0.884 2.834 1 95.94 332 SER B CA 1
ATOM 5586 C C . SER B 1 332 ? -10.82 0.344 2.08 1 95.94 332 SER B C 1
ATOM 5588 O O . SER B 1 332 ? -10.312 1.287 2.688 1 95.94 332 SER B O 1
ATOM 5590 N N . ARG B 1 333 ? -10.914 0.311 0.808 1 97.81 333 ARG B N 1
ATOM 5591 C CA . ARG B 1 333 ? -10.445 1.433 0.001 1 97.81 333 ARG B CA 1
ATOM 5592 C C . ARG B 1 333 ? -11.367 1.672 -1.193 1 97.81 333 ARG B C 1
ATOM 5594 O O . ARG B 1 333 ? -11.969 0.733 -1.716 1 97.81 333 ARG B O 1
ATOM 5601 N N . LEU B 1 334 ? -11.43 2.885 -1.555 1 98.56 334 LEU B N 1
ATOM 5602 C CA . LEU B 1 334 ? -12.078 3.354 -2.775 1 98.56 334 LEU B CA 1
ATOM 5603 C C . LEU B 1 334 ? -11.133 4.227 -3.594 1 98.56 334 LEU B C 1
ATOM 5605 O O . LEU B 1 334 ? -10.586 5.207 -3.082 1 98.56 334 LEU B O 1
ATOM 5609 N N . ARG B 1 335 ? -10.898 3.809 -4.855 1 98.62 335 ARG B N 1
ATOM 5610 C CA . ARG B 1 335 ? -10.094 4.598 -5.785 1 98.62 335 ARG B CA 1
ATOM 5611 C C . ARG B 1 335 ? -10.914 5.004 -7.008 1 98.62 335 ARG B C 1
ATOM 5613 O O . ARG B 1 335 ? -11.617 4.176 -7.59 1 98.62 335 ARG B O 1
ATOM 5620 N N . ILE B 1 336 ? -10.836 6.254 -7.34 1 98.81 336 ILE B N 1
ATOM 5621 C CA . ILE B 1 336 ? -11.5 6.801 -8.516 1 98.81 336 ILE B CA 1
ATOM 5622 C C . ILE B 1 336 ? -10.461 7.383 -9.477 1 98.81 336 ILE B C 1
ATOM 5624 O O . ILE B 1 336 ? -10.102 8.555 -9.367 1 98.81 336 ILE B O 1
ATOM 5628 N N . ASN B 1 337 ? -10.039 6.594 -10.438 1 98.38 337 ASN B N 1
ATOM 5629 C CA . ASN B 1 337 ? -9.023 7.016 -11.398 1 98.38 337 ASN B CA 1
ATOM 5630 C C . ASN B 1 337 ? -9.648 7.762 -12.578 1 98.38 337 ASN B C 1
ATOM 5632 O O . ASN B 1 337 ? -10.469 7.207 -13.305 1 98.38 337 ASN B O 1
ATOM 5636 N N . CYS B 1 338 ? -9.195 8.961 -12.711 1 98.19 338 CYS B N 1
ATOM 5637 C CA . CYS B 1 338 ? -9.789 9.852 -13.703 1 98.19 338 CYS B CA 1
ATOM 5638 C C . CYS B 1 338 ? -8.727 10.398 -14.648 1 98.19 338 CYS B C 1
ATOM 5640 O O . CYS B 1 338 ? -7.566 10.539 -14.273 1 98.19 338 CYS B O 1
ATOM 5642 N N . SER B 1 339 ? -9.148 10.609 -15.914 1 96.12 339 SER B N 1
ATOM 5643 C CA . SER B 1 339 ? -8.422 11.539 -16.766 1 96.12 339 SER B CA 1
ATOM 5644 C C . SER B 1 339 ? -8.867 12.977 -16.531 1 96.12 339 SER B C 1
ATOM 5646 O O . SER B 1 339 ? -10.023 13.227 -16.188 1 96.12 339 SER B O 1
ATOM 5648 N N . LEU B 1 340 ? -7.906 13.867 -16.688 1 94.69 340 LEU B N 1
ATOM 5649 C CA . LEU B 1 340 ? -8.234 15.273 -16.5 1 94.69 340 LEU B CA 1
ATOM 5650 C C . LEU B 1 340 ? -8.727 15.891 -17.812 1 94.69 340 LEU B C 1
ATOM 5652 O O . LEU B 1 340 ? -8.195 15.578 -18.875 1 94.69 340 LEU B O 1
ATOM 5656 N N . PRO B 1 341 ? -9.75 16.719 -17.719 1 89.25 341 PRO B N 1
ATOM 5657 C CA . PRO B 1 341 ? -10.242 17.375 -18.922 1 89.25 341 PRO B CA 1
ATOM 5658 C C . PRO B 1 341 ? -9.188 18.281 -19.578 1 89.25 341 PRO B C 1
ATOM 5660 O O . PRO B 1 341 ? -8.336 18.844 -18.875 1 89.25 341 PRO B O 1
ATOM 5663 N N . ASP B 1 342 ? -9.086 18.359 -20.922 1 78.25 342 ASP B N 1
ATOM 5664 C CA . ASP B 1 342 ? -8.133 19.188 -21.656 1 78.25 342 ASP B CA 1
ATOM 5665 C C . ASP B 1 342 ? -8.32 20.672 -21.312 1 78.25 342 ASP B C 1
ATOM 5667 O O . ASP B 1 342 ? -9.445 21.125 -21.094 1 78.25 342 ASP B O 1
ATOM 5671 N N . SER B 1 343 ? -7.426 21.359 -20.797 1 61 343 SER B N 1
ATOM 5672 C CA . SER B 1 343 ? -7.535 22.781 -20.5 1 61 343 SER B CA 1
ATOM 5673 C C . SER B 1 343 ? -8.039 23.562 -21.703 1 61 343 SER B C 1
ATOM 5675 O O . SER B 1 343 ? -8.406 24.734 -21.594 1 61 343 SER B O 1
ATOM 5677 N N . LYS B 1 344 ? -7.832 23.359 -23.094 1 47.62 344 LYS B N 1
ATOM 5678 C CA . LYS B 1 344 ? -8.164 24.281 -24.172 1 47.62 344 LYS B CA 1
ATOM 5679 C C . LYS B 1 344 ? -9.641 24.656 -24.156 1 47.62 344 LYS B C 1
ATOM 5681 O O . LYS B 1 344 ? -10.039 25.703 -24.672 1 47.62 344 LYS B O 1
ATOM 5686 N N . ASN B 1 345 ? -10.516 23.734 -23.969 1 41.81 345 ASN B N 1
ATOM 5687 C CA . ASN B 1 345 ? -11.867 24.078 -24.406 1 41.81 345 ASN B CA 1
ATOM 5688 C C . ASN B 1 345 ? -12.531 25.062 -23.438 1 41.81 345 ASN B C 1
ATOM 5690 O O . ASN B 1 345 ? -13.719 25.375 -23.594 1 41.81 345 ASN B O 1
ATOM 5694 N N . ASN B 1 346 ? -12.055 25.281 -22.266 1 39.59 346 ASN B N 1
ATOM 5695 C CA . ASN B 1 346 ? -12.883 26.219 -21.5 1 39.59 346 ASN B CA 1
ATOM 5696 C C . ASN B 1 346 ? -12.727 27.656 -22.016 1 39.59 346 ASN B C 1
ATOM 5698 O O . ASN B 1 346 ? -13.281 28.578 -21.438 1 39.59 346 ASN B O 1
ATOM 5702 N N . ASN B 1 347 ? -11.703 28.016 -22.766 1 37.28 347 ASN B N 1
ATOM 5703 C CA . ASN B 1 347 ? -11.695 29.422 -23.141 1 37.28 347 ASN B CA 1
ATOM 5704 C C . ASN B 1 347 ? -12.797 29.734 -24.156 1 37.28 347 ASN B C 1
ATOM 5706 O O . ASN B 1 347 ? -12.922 30.875 -24.625 1 37.28 347 ASN B O 1
ATOM 5710 N N . ASN B 1 348 ? -13.312 28.844 -24.953 1 35.75 348 ASN B N 1
ATOM 5711 C CA . ASN B 1 348 ? -14.156 29.406 -26 1 35.75 348 ASN B CA 1
ATOM 5712 C C . ASN B 1 348 ? -15.438 30 -25.438 1 35.75 348 ASN B C 1
ATOM 5714 O O . ASN B 1 348 ? -16.109 30.797 -26.094 1 35.75 348 ASN B O 1
ATOM 5718 N N . ASN B 1 349 ? -16.109 29.359 -24.438 1 34.16 349 ASN B N 1
ATOM 5719 C CA . ASN B 1 349 ? -17.484 29.844 -24.375 1 34.16 349 ASN B CA 1
ATOM 5720 C C . ASN B 1 349 ? -17.578 31.188 -23.672 1 34.16 349 ASN B C 1
ATOM 5722 O O . ASN B 1 349 ? -18.672 31.734 -23.5 1 34.16 349 ASN B O 1
ATOM 5726 N N . ASN B 1 350 ? -16.562 31.531 -22.828 1 34.12 350 ASN B N 1
ATOM 5727 C CA . ASN B 1 350 ? -16.953 32.688 -22.047 1 34.12 350 ASN B CA 1
ATOM 5728 C C . ASN B 1 350 ? -16.859 33.969 -22.859 1 34.12 350 ASN B C 1
ATOM 5730 O O . ASN B 1 350 ? -16.984 35.062 -22.297 1 34.12 350 ASN B O 1
ATOM 5734 N N . ASN B 1 351 ? -16.297 33.875 -24.094 1 32.38 351 ASN B N 1
ATOM 5735 C CA . ASN B 1 351 ? -16.172 35.219 -24.625 1 32.38 351 ASN B CA 1
ATOM 5736 C C . ASN B 1 351 ? -17.531 35.844 -24.891 1 32.38 351 ASN B C 1
ATOM 5738 O O . ASN B 1 351 ? -17.625 37.031 -25.234 1 32.38 351 ASN B O 1
ATOM 5742 N N . ASN B 1 352 ? -18.531 35 -25.281 1 30.38 352 ASN B N 1
ATOM 5743 C CA . ASN B 1 352 ? -19.547 35.75 -26 1 30.38 352 ASN B CA 1
ATOM 5744 C C . ASN B 1 352 ? -20.344 36.656 -25.047 1 30.38 352 ASN B C 1
ATOM 5746 O O . ASN B 1 352 ? -21.094 37.531 -25.484 1 30.38 352 ASN B O 1
ATOM 5750 N N . ASN B 1 353 ? -20.641 36.062 -23.828 1 28.5 353 ASN B N 1
ATOM 5751 C CA . ASN B 1 353 ? -21.891 36.625 -23.328 1 28.5 353 ASN B CA 1
ATOM 5752 C C . ASN B 1 353 ? -21.688 38 -22.688 1 28.5 353 ASN B C 1
ATOM 5754 O O . ASN B 1 353 ? -22.469 38.438 -21.844 1 28.5 353 ASN B O 1
ATOM 5758 N N . ASN B 1 354 ? -20.438 38.531 -22.766 1 27.52 354 ASN B N 1
ATOM 5759 C CA . ASN B 1 354 ? -20.297 39.719 -21.922 1 27.52 354 ASN B CA 1
ATOM 5760 C C . ASN B 1 354 ? -21.219 40.844 -22.375 1 27.52 354 ASN B C 1
ATOM 5762 O O . ASN B 1 354 ? -21.062 41.969 -21.938 1 27.52 354 ASN B O 1
ATOM 5766 N N . ASN B 1 355 ? -21.812 40.656 -23.609 1 25.36 355 ASN B N 1
ATOM 5767 C CA . ASN B 1 355 ? -22.203 41.969 -24.078 1 25.36 355 ASN B CA 1
ATOM 5768 C C . ASN B 1 355 ? -23.266 42.594 -23.188 1 25.36 355 ASN B C 1
ATOM 5770 O O . ASN B 1 355 ? -23.203 43.781 -22.859 1 25.36 355 ASN B O 1
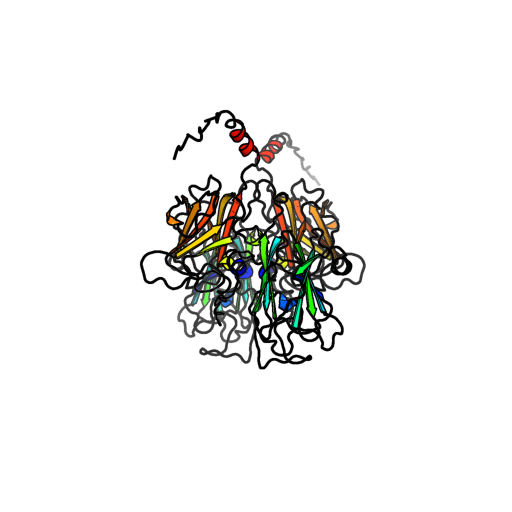ATOM 5774 N N . ASN B 1 356 ? -24.516 42.031 -23.141 1 24.77 356 ASN B N 1
ATOM 5775 C CA . ASN B 1 356 ? -25.656 42.938 -23.328 1 24.77 356 ASN B CA 1
ATOM 5776 C C . ASN B 1 356 ? -26.125 43.531 -22.016 1 24.77 356 ASN B C 1
ATOM 5778 O O . ASN B 1 356 ? -27.188 44.156 -21.953 1 24.77 356 ASN B O 1
ATOM 5782 N N . ASN B 1 357 ? -25.75 42.938 -20.812 1 24.17 357 ASN B N 1
ATOM 5783 C CA . ASN B 1 357 ? -26.781 43.219 -19.828 1 24.17 357 ASN B CA 1
ATOM 5784 C C . ASN B 1 357 ? -26.797 44.688 -19.453 1 24.17 357 ASN B C 1
ATOM 5786 O O . ASN B 1 357 ? -25.828 45.219 -18.906 1 24.17 357 ASN B O 1
ATOM 5790 N N . THR B 1 358 ? -27.672 45.531 -20.141 1 23.11 358 THR B N 1
ATOM 5791 C CA . THR B 1 358 ? -28.172 46.906 -20.156 1 23.11 358 THR B CA 1
ATOM 5792 C C . THR B 1 358 ? -28.531 47.344 -18.734 1 23.11 358 THR B C 1
ATOM 5794 O O . THR B 1 358 ? -28.828 46.531 -17.875 1 23.11 358 THR B O 1
ATOM 5797 N N . SER B 1 359 ? -28.812 48.656 -18.5 1 24.95 359 SER B N 1
ATOM 5798 C CA . SER B 1 359 ? -28.844 49.875 -17.672 1 24.95 359 SER B CA 1
ATOM 5799 C C . SER B 1 359 ? -30.047 49.875 -16.75 1 24.95 359 SER B C 1
ATOM 5801 O O . SER B 1 359 ? -30.312 50.875 -16.062 1 24.95 359 SER B O 1
ATOM 5803 N N . ASN B 1 360 ? -30.828 48.75 -16.438 1 22.83 360 ASN B N 1
ATOM 5804 C CA . ASN B 1 360 ? -32.156 49.188 -15.961 1 22.83 360 ASN B CA 1
ATOM 5805 C C . ASN B 1 360 ? -32.031 50.031 -14.68 1 22.83 360 ASN B C 1
ATOM 5807 O O . ASN B 1 360 ? -31.406 49.594 -13.711 1 22.83 360 ASN B O 1
ATOM 5811 N N . SER B 1 361 ? -32.188 51.344 -14.727 1 24.44 361 SER B N 1
ATOM 5812 C CA . SER B 1 361 ? -32.312 52.562 -13.914 1 24.44 361 SER B CA 1
ATOM 5813 C C . SER B 1 361 ? -33.344 52.375 -12.82 1 24.44 361 SER B C 1
ATOM 5815 O O . SER B 1 361 ? -34.562 52.312 -13.102 1 24.44 361 SER B O 1
ATOM 5817 N N . PHE B 1 362 ? -33.219 51.375 -11.852 1 22.7 362 PHE B N 1
ATOM 5818 C CA . PHE B 1 362 ? -34.25 51.344 -10.828 1 22.7 362 PHE B CA 1
ATOM 5819 C C . PHE B 1 362 ? -34.375 52.656 -10.109 1 22.7 362 PHE B C 1
ATOM 5821 O O . PHE B 1 362 ? -33.438 53.125 -9.469 1 22.7 362 PHE B O 1
ATOM 5828 N N . LYS B 1 363 ? -35.219 53.562 -10.602 1 23.53 363 LYS B N 1
ATOM 5829 C CA . LYS B 1 363 ? -35.75 54.812 -10.125 1 23.53 363 LYS B CA 1
ATOM 5830 C C . LYS B 1 363 ? -36.281 54.688 -8.695 1 23.53 363 LYS B C 1
ATOM 5832 O O . LYS B 1 363 ? -37.156 53.875 -8.406 1 23.53 363 LYS B O 1
ATOM 5837 N N . THR B 1 364 ? -35.312 54.875 -7.742 1 22.33 364 THR B N 1
ATOM 5838 C CA . THR B 1 364 ? -35.625 55.031 -6.328 1 22.33 364 THR B CA 1
ATOM 5839 C C . THR B 1 364 ? -36.75 56.062 -6.145 1 22.33 364 THR B C 1
ATOM 5841 O O . THR B 1 364 ? -36.625 57.219 -6.484 1 22.33 364 THR B O 1
ATOM 5844 N N . SER B 1 365 ? -38.031 55.656 -6.438 1 22.36 365 SER B N 1
ATOM 5845 C CA . SER B 1 365 ? -39.219 56.438 -6.242 1 22.36 365 SER B CA 1
ATOM 5846 C C . SER B 1 365 ? -39.219 57.156 -4.898 1 22.36 365 SER B C 1
ATOM 5848 O O . SER B 1 365 ? -38.469 56.75 -3.988 1 22.36 365 SER B O 1
ATOM 5850 N N . ASP B 1 366 ? -40.156 58.125 -4.711 1 23.8 366 ASP B N 1
ATOM 5851 C CA . ASP B 1 366 ? -40.625 59.344 -4.047 1 23.8 366 ASP B CA 1
ATOM 5852 C C . ASP B 1 366 ? -41.188 59.031 -2.662 1 23.8 366 ASP B C 1
ATOM 5854 O O . ASP B 1 366 ? -41.812 59.875 -2.037 1 23.8 366 ASP B O 1
ATOM 5858 N N . ARG B 1 367 ? -41.031 57.938 -1.975 1 23.47 367 ARG B N 1
ATOM 5859 C CA . ARG B 1 367 ? -41.969 57.969 -0.867 1 23.47 367 ARG B CA 1
ATOM 5860 C C . ARG B 1 367 ? -41.875 59.281 -0.11 1 23.47 367 ARG B C 1
ATOM 5862 O O . ARG B 1 367 ? -40.781 59.719 0.267 1 23.47 367 ARG B O 1
ATOM 5869 N N . GLN B 1 368 ? -43 60.188 -0.106 1 22.67 368 GLN B N 1
ATOM 5870 C CA . GLN B 1 368 ? -43.688 61.344 0.46 1 22.67 368 GLN B CA 1
ATOM 5871 C C . GLN B 1 368 ? -43.594 61.344 1.983 1 22.67 368 GLN B C 1
ATOM 5873 O O . GLN B 1 368 ? -43.281 62.375 2.588 1 22.67 368 GLN B O 1
ATOM 5878 N N . GLN B 1 369 ? -44.406 60.531 2.818 1 22.98 369 GLN B N 1
ATOM 5879 C CA . GLN B 1 369 ? -44.781 61.094 4.109 1 22.98 369 GLN B CA 1
ATOM 5880 C C . GLN B 1 369 ? -43.625 61.062 5.086 1 22.98 369 GLN B C 1
ATOM 5882 O O . GLN B 1 369 ? -42.844 60.094 5.141 1 22.98 369 GLN B O 1
#

Sequence (738 aa):
MVYANNNIDPNAPCYVSECAELLSDKVGGVVLGCTDQWFAECVNLIKHSAPVWDAEKYVDTGKWMDGWETKRHNPDHDWCIIKLGIPGVIYGFEIDTAYFTGNYPPHASIEALCDDSDPNFNTLKESNNWEVILNKSDLGSSCKKYFECKVEKRFTHIKFRIYPDGGVARLRAYGRVVKDWTLVIPGELVDLAAIENGGLVTQVSDHFYGNKNNIIMPGRSVNMGDGWETKRRRGPGNDWLTVKLAKEGIVKRIEVDTNWFKGNFPTSCSIDAIHSSSAPDETHLQDYEWTNILPNSPLCGHRRHFFQNELVNNDKPFTHIRLNIFPDGGVSRLRINCSLPDSKNNNNNNNNNNNNNTSNSFKTSDRQQMVYANNNIDPNAPCYVSECAELLSDKVGGVVLGCTDQWFAECVNLIKHSAPVWDAEKYVDTGKWMDGWETKRHNPDHDWCIIKLGIPGVIYGFEIDTAYFTGNYPPHASIEALCDDSDPNFNTLKESNNWEVILNKSDLGSSCKKYFECKVEKRFTHIKFRIYPDGGVARLRAYGRVVKDWTLVIPGELVDLAAIENGGLVTQVSDHFYGNKNNIIMPGRSVNMGDGWETKRRRGPGNDWLTVKLAKEGIVKRIEVDTNWFKGNFPTSCSIDAIHSSSAPDETHLQDYEWTNILPNSPLCGHRRHFFQNELVNNDKPFTHIRLNIFPDGGVSRLRINCSLPDSKNNNNNNNNNNNNNTSNSFKTSDRQQ

Organism: Dictyostelium discoideum (NCBI:txid44689)

Radius of gyration: 29.19 Å; Cα contacts (8 Å, |Δi|>4): 1862; chains: 2; bounding box: 84×102×89 Å

Foldseek 3Di:
DPQPQVPPDPPDDPLVQFFFWFFAVLLPKDWQDKPFQQQHDANLQRHPDDWDDDPPDADPSGHHGSWGFGDPDFPWKMKTKMFTSFKFFWFKKKWFQAPFAPFAFQWKWKWFAADPPPDHPVCVVPDPRTDTQGPIDGDHGRGMDMGTGDDGDITGMMMMMGPHTGTIRYMITTDFGDDDCVPDDAPFWDFQCAVNLGKDWRDWPAARAERQSLQRTPDWAPEQNSWGFGDDDPDDAAIKIKMFGSDWFQFAKKKWFQANFAPFFFQWKWKWFAADPDPPPNVPVVVDDIHTFAPIDGDHHNDIDMDGPRTDPRGGITGMMMMIGPHTGIIRYITGIGRDDDPPPVPPPPPPPPPDPDDPPPPPDDPDD/DPQPQVPPDPPDDPLVQFFFWWAAVLLPKDWQDKDFQQQHDANLQRHPDDWDDDPPDADPSGHHGSWGFGDPDFPWKMKTKMFISFKFFWFKKKWFAAPFAPFAFQKKWKWFAADPPPDHPVCVVPDPRTDTQGPIDGDHGRGIDMGTGDDGDITGMMMMMGPHTGTIRYMITTDFGDDDCVPDDAPFWDFQCAVSLGKDWRDWPAARAERQSLQRTPDWAPEQNSWGFGDDDPDDAAIKIKMFGSDWFQFAKKKWFQANFAPFFFQWKWKWFAADPDPPPNVPVVVDDIHTFAPIDGDHHNDIDMDGPRTDPRGGITGMMMMIGPHTGIIRYITGIGRDDDPPPVPPPPPPPPPDPDDPPPPPDDPDD